Protein AF-0000000086661220 (afdb_homodimer)

Organism: Colletotrichum gloeosporioides (NCBI:txid474922)

Sequence (616 aa):
MVKVAIAGGSSSIGKAIFDAIEKLGADDAIILGRKATGDSKVVVVDYTSIQSLTEVLDTHKVHTVISTVSIADDASGMAQMNLIEAAVACQHTKRFMPSEFGAKYDDEFIRDIPTYEWKFKAVDRLKETDLEYTQFSNGMFMDYWLAPRIESAFRLNLPCWVDLDNHVAAIPGDGNNPIVLTHSRDIGCFVAAVLGLPRWERRYYLAGDKLTVNGFIDVAEETSGVKFEKKYDELDVLREGNCTPLPAWEKKIPSAYRRTVMRQVALSGKRVAQGKMDLPTEGRVNTLFPEMTTLTVREALQIYYAQDMVKVAIAGGSSSIGKAIFDAIEKLGADDAIILGRKATGDSKVVVVDYTSIQSLTEVLDTHKVHTVISTVSIADDASGMAQMNLIEAAVACQHTKRFMPSEFGAKYDDEFIRDIPTYEWKFKAVDRLKETDLEYTQFSNGMFMDYWLAPRIESAFRLNLPCWVDLDNHVAAIPGDGNNPIVLTHSRDIGCFVAAVLGLPRWERRYYLAGDKLTVNGFIDVAEETSGVKFEKKYDELDVLREGNCTPLPAWEKKIPSAYRRTVMRQVALSGKRVAQGKMDLPTEGRVNTLFPEMTTLTVREALQIYYAQD

Nearest PDB structures (foldseek):
  2vut-assembly15_G  TM=6.691E-01  e=2.302E-09  Aspergillus nidulans FGSC A4
  1xgk-assembly1_A  TM=6.279E-01  e=1.273E-09  Aspergillus nidulans
  1k6j-assembly1_A  TM=6.351E-01  e=2.170E-09  Aspergillus nidulans
  1ti7-assembly1_A  TM=6.131E-01  e=2.918E-09  Aspergillus nidulans
  1k6x-assembly1_A  TM=6.191E-01  e=7.533E-09  Aspergillus nidulans

Structure (mmCIF, N/CA/C/O backbone):
data_AF-0000000086661220-model_v1
#
loop_
_entity.id
_entity.type
_entity.pdbx_description
1 polymer 'Oxidoreductase swnN'
#
loop_
_atom_site.group_PDB
_atom_site.id
_atom_site.type_symbol
_atom_site.label_atom_id
_atom_site.label_alt_id
_atom_site.label_comp_id
_atom_site.label_asym_id
_atom_site.label_entity_id
_atom_site.label_seq_id
_atom_site.pdbx_PDB_ins_code
_atom_site.Cartn_x
_atom_site.Cartn_y
_atom_site.Cartn_z
_atom_site.occupancy
_atom_site.B_iso_or_equiv
_atom_site.auth_seq_id
_atom_site.auth_comp_id
_atom_site.auth_asym_id
_atom_site.auth_atom_id
_atom_site.pdbx_PDB_model_num
ATOM 1 N N . MET A 1 1 ? 2.352 41.062 10.586 1 78.38 1 MET A N 1
ATOM 2 C CA . MET A 1 1 ? 2.721 40.125 9.523 1 78.38 1 MET A CA 1
ATOM 3 C C . MET A 1 1 ? 4.016 39.406 9.867 1 78.38 1 MET A C 1
ATOM 5 O O . MET A 1 1 ? 5 40.031 10.266 1 78.38 1 MET A O 1
ATOM 9 N N . VAL A 1 2 ? 3.861 38.062 9.945 1 90.5 2 VAL A N 1
ATOM 10 C CA . VAL A 1 2 ? 5.09 37.344 10.266 1 90.5 2 VAL A CA 1
ATOM 11 C C . VAL A 1 2 ? 5.469 36.406 9.117 1 90.5 2 VAL A C 1
ATOM 13 O O . VAL A 1 2 ? 4.664 36.188 8.219 1 90.5 2 VAL A O 1
ATOM 16 N N . LYS A 1 3 ? 6.766 36.031 9.148 1 96.75 3 LYS A N 1
ATOM 17 C CA . LYS A 1 3 ? 7.25 35.062 8.172 1 96.75 3 LYS A CA 1
ATOM 18 C C . LYS A 1 3 ? 7.07 33.625 8.68 1 96.75 3 LYS A C 1
ATOM 20 O O . LYS A 1 3 ? 7.531 33.312 9.773 1 96.75 3 LYS A O 1
ATOM 25 N N . VAL A 1 4 ? 6.391 32.875 7.84 1 98.19 4 VAL A N 1
ATOM 26 C CA . VAL A 1 4 ? 6.117 31.5 8.203 1 98.19 4 VAL A CA 1
ATOM 27 C C . VAL A 1 4 ? 6.875 30.547 7.27 1 98.19 4 VAL A C 1
ATOM 29 O O . VAL A 1 4 ? 6.871 30.75 6.051 1 98.19 4 VAL A O 1
ATOM 32 N N . ALA A 1 5 ? 7.578 29.594 7.836 1 98.44 5 ALA A N 1
ATOM 33 C CA . ALA A 1 5 ? 8.219 28.547 7.043 1 98.44 5 ALA A CA 1
ATOM 34 C C . ALA A 1 5 ? 7.48 27.219 7.188 1 98.44 5 ALA A C 1
ATOM 36 O O . ALA A 1 5 ? 7.242 26.75 8.305 1 98.44 5 ALA A O 1
ATOM 37 N N . ILE A 1 6 ? 7.113 26.656 6.066 1 98.25 6 ILE A N 1
ATOM 38 C CA . ILE A 1 6 ? 6.41 25.375 6.07 1 98.25 6 ILE A CA 1
ATOM 39 C C . ILE A 1 6 ? 7.336 24.281 5.555 1 98.25 6 ILE A C 1
ATOM 41 O O . ILE A 1 6 ? 7.711 24.281 4.379 1 98.25 6 ILE A O 1
ATOM 45 N N . ALA A 1 7 ? 7.711 23.359 6.473 1 97.56 7 ALA A N 1
ATOM 46 C CA . ALA A 1 7 ? 8.453 22.172 6.055 1 97.56 7 ALA A CA 1
ATOM 47 C C . ALA A 1 7 ? 7.523 21.125 5.445 1 97.56 7 ALA A C 1
ATOM 49 O O . ALA A 1 7 ? 6.555 20.703 6.078 1 97.56 7 ALA A O 1
ATOM 50 N N . GLY A 1 8 ? 7.844 20.672 4.23 1 90.94 8 GLY A N 1
ATOM 51 C CA . GLY A 1 8 ? 6.945 19.781 3.525 1 90.94 8 GLY A CA 1
ATOM 52 C C . GLY A 1 8 ? 5.77 20.484 2.885 1 90.94 8 GLY A C 1
ATOM 53 O O . GLY A 1 8 ? 4.688 19.906 2.754 1 90.94 8 GLY A O 1
ATOM 54 N N . GLY A 1 9 ? 6.016 21.688 2.451 1 87 9 GLY A N 1
ATOM 55 C CA . GLY A 1 9 ? 4.918 22.531 2.02 1 87 9 GLY A CA 1
ATOM 56 C C . GLY A 1 9 ? 4.617 22.422 0.538 1 87 9 GLY A C 1
ATOM 57 O O . GLY A 1 9 ? 3.711 23.078 0.028 1 87 9 GLY A O 1
ATOM 58 N N . SER A 1 10 ? 5.258 21.516 -0.131 1 85.38 10 SER A N 1
ATOM 59 C CA . SER A 1 10 ? 5.094 21.438 -1.579 1 85.38 10 SER A CA 1
ATOM 60 C C . SER A 1 10 ? 3.973 20.469 -1.957 1 85.38 10 SER A C 1
ATOM 62 O O . SER A 1 10 ? 3.508 20.469 -3.098 1 85.38 10 SER A O 1
ATOM 64 N N . SER A 1 11 ? 3.547 19.703 -1.005 1 86.25 11 SER A N 1
ATOM 65 C CA . SER A 1 11 ? 2.516 18.719 -1.322 1 86.25 11 SER A CA 1
ATOM 66 C C . SER A 1 11 ? 1.596 18.484 -0.129 1 86.25 11 SER A C 1
ATOM 68 O O . SER A 1 11 ? 1.884 18.922 0.983 1 86.25 11 SER A O 1
ATOM 70 N N . SER A 1 12 ? 0.48 17.938 -0.416 1 91.19 12 SER A N 1
ATOM 71 C CA . SER A 1 12 ? -0.447 17.422 0.587 1 91.19 12 SER A CA 1
ATOM 72 C C . SER A 1 12 ? -0.885 18.516 1.55 1 91.19 12 SER A C 1
ATOM 74 O O . SER A 1 12 ? -1.242 19.625 1.124 1 91.19 12 SER A O 1
ATOM 76 N N . ILE A 1 13 ? -0.832 18.219 2.834 1 93.94 13 ILE A N 1
ATOM 77 C CA . ILE A 1 13 ? -1.385 19.156 3.811 1 93.94 13 ILE A CA 1
ATOM 78 C C . ILE A 1 13 ? -0.524 20.406 3.867 1 93.94 13 ILE A C 1
ATOM 80 O O . ILE A 1 13 ? -1.035 21.516 4.09 1 93.94 13 ILE A O 1
ATOM 84 N N . GLY A 1 14 ? 0.765 20.234 3.629 1 95.56 14 GLY A N 1
ATOM 85 C CA . GLY A 1 14 ? 1.638 21.406 3.598 1 95.56 14 GLY A CA 1
ATOM 86 C C . GLY A 1 14 ? 1.262 22.406 2.52 1 95.56 14 GLY A C 1
ATOM 87 O O . GLY A 1 14 ? 1.261 23.609 2.762 1 95.56 14 GLY A O 1
ATOM 88 N N . LYS A 1 15 ? 0.967 21.875 1.396 1 93.5 15 LYS A N 1
ATOM 89 C CA . LYS A 1 15 ? 0.563 22.75 0.3 1 93.5 15 LYS A CA 1
ATOM 90 C C . LYS A 1 15 ? -0.77 23.422 0.602 1 93.5 15 LYS A C 1
ATOM 92 O O . LYS A 1 15 ? -0.954 24.609 0.298 1 93.5 15 LYS A O 1
ATOM 97 N N . ALA A 1 16 ? -1.666 22.703 1.184 1 96 16 ALA A N 1
ATOM 98 C CA . ALA A 1 16 ? -2.959 23.281 1.561 1 96 16 ALA A CA 1
ATOM 99 C C . ALA A 1 16 ? -2.785 24.438 2.537 1 96 16 ALA A C 1
ATOM 101 O O . ALA A 1 16 ? -3.441 25.469 2.402 1 96 16 ALA A O 1
ATOM 102 N N . ILE A 1 17 ? -1.905 24.234 3.457 1 97.44 17 ILE A N 1
ATOM 103 C CA . ILE A 1 17 ? -1.636 25.266 4.453 1 97.44 17 ILE A CA 1
ATOM 104 C C . ILE A 1 17 ? -0.965 26.469 3.791 1 97.44 17 ILE A C 1
ATOM 106 O O . ILE A 1 17 ? -1.367 27.609 4.012 1 97.44 17 ILE A O 1
ATOM 110 N N . PHE A 1 18 ? 0.02 26.203 2.912 1 97.06 18 PHE A N 1
ATOM 111 C CA . PHE A 1 18 ? 0.718 27.266 2.201 1 97.06 18 PHE A CA 1
ATOM 112 C C . PHE A 1 18 ? -0.26 28.109 1.385 1 97.06 18 PHE A C 1
ATOM 114 O O . PHE A 1 18 ? -0.259 29.344 1.477 1 97.06 18 PHE A O 1
ATOM 121 N N . ASP A 1 19 ? -1.114 27.422 0.627 1 95.81 19 ASP A N 1
ATOM 122 C CA . ASP A 1 19 ? -2.084 28.094 -0.229 1 95.81 19 ASP A CA 1
ATOM 123 C C . ASP A 1 19 ? -3.051 28.953 0.599 1 95.81 19 ASP A C 1
ATOM 125 O O . ASP A 1 19 ? -3.404 30.062 0.203 1 95.81 19 ASP A O 1
ATOM 129 N N . ALA A 1 20 ? -3.451 28.422 1.724 1 96.5 20 ALA A N 1
ATOM 130 C CA . ALA A 1 20 ? -4.387 29.141 2.586 1 96.5 20 ALA A CA 1
ATOM 131 C C . ALA A 1 20 ? -3.746 30.391 3.168 1 96.5 20 ALA A C 1
ATOM 133 O O . ALA A 1 20 ? -4.387 31.438 3.254 1 96.5 20 ALA A O 1
ATOM 134 N N . ILE A 1 21 ? -2.492 30.328 3.58 1 96.56 21 ILE A N 1
ATOM 135 C CA . ILE A 1 21 ? -1.773 31.469 4.133 1 96.56 21 ILE A CA 1
ATOM 136 C C . ILE A 1 21 ? -1.631 32.562 3.068 1 96.56 21 ILE A C 1
ATOM 138 O O . ILE A 1 21 ? -1.885 33.719 3.332 1 96.56 21 ILE A O 1
ATOM 142 N N . GLU A 1 22 ? -1.271 32.094 1.868 1 95 22 GLU A N 1
ATOM 143 C CA . GLU A 1 22 ? -1.104 33.031 0.767 1 95 22 GLU A CA 1
ATOM 144 C C . GLU A 1 22 ? -2.426 33.719 0.422 1 95 22 GLU A C 1
ATOM 146 O O . GLU A 1 22 ? -2.455 34.906 0.14 1 95 22 GLU A O 1
ATOM 151 N N . LYS A 1 23 ? -3.418 33 0.448 1 94.06 23 LYS A N 1
ATOM 152 C CA . LYS A 1 23 ? -4.738 33.531 0.128 1 94.06 23 LYS A CA 1
ATOM 153 C C . LYS A 1 23 ? -5.195 34.531 1.183 1 94.06 23 LYS A C 1
ATOM 15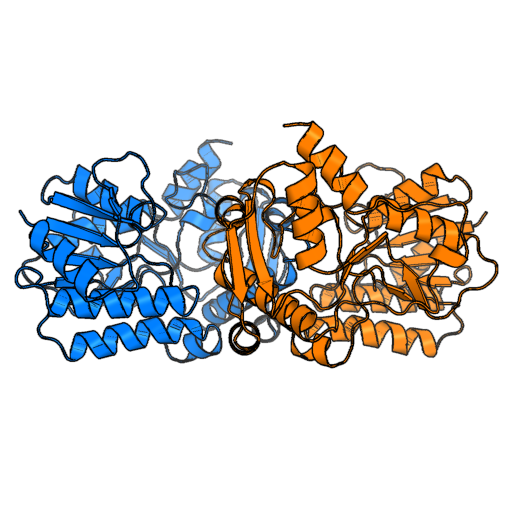5 O O . LYS A 1 23 ? -5.766 35.562 0.85 1 94.06 23 LYS A O 1
ATOM 160 N N . LEU A 1 24 ? -5.016 34.156 2.451 1 91.12 24 LEU A N 1
ATOM 161 C CA . LEU A 1 24 ? -5.391 35.062 3.535 1 91.12 24 LEU A CA 1
ATOM 162 C C . LEU A 1 24 ? -4.594 36.344 3.461 1 91.12 24 LEU A C 1
ATOM 164 O O . LEU A 1 24 ? -5.125 37.438 3.736 1 91.12 24 LEU A O 1
ATOM 168 N N . GLY A 1 25 ? -3.314 36.25 3.135 1 88.19 25 GLY A N 1
ATOM 169 C CA . GLY A 1 25 ? -2.484 37.438 2.869 1 88.19 25 GLY A CA 1
ATOM 170 C C . GLY A 1 25 ? -2.01 38.125 4.133 1 88.19 25 GLY A C 1
ATOM 171 O O . GLY A 1 25 ? -1.394 39.188 4.066 1 88.19 25 GLY A O 1
ATOM 172 N N . ALA A 1 26 ? -2.311 37.5 5.242 1 81.62 26 ALA A N 1
ATOM 173 C CA . ALA A 1 26 ? -1.947 38.125 6.516 1 81.62 26 ALA A CA 1
ATOM 174 C C . ALA A 1 26 ? -0.474 37.875 6.84 1 81.62 26 ALA A C 1
ATOM 176 O O . ALA A 1 26 ? 0.15 38.688 7.539 1 81.62 26 ALA A O 1
ATOM 177 N N . ASP A 1 27 ? 0.101 36.812 6.316 1 86.12 27 ASP A N 1
ATOM 178 C CA . ASP A 1 27 ? 1.481 36.406 6.578 1 86.12 27 ASP A CA 1
ATOM 179 C C . ASP A 1 27 ? 2.215 36.094 5.281 1 86.12 27 ASP A C 1
ATOM 181 O O . ASP A 1 27 ? 1.592 35.938 4.227 1 86.12 27 ASP A O 1
ATOM 185 N N . ASP A 1 28 ? 3.482 36.156 5.43 1 93 28 ASP A N 1
ATOM 186 C CA . ASP A 1 28 ? 4.344 35.688 4.336 1 93 28 ASP A CA 1
ATOM 187 C C . ASP A 1 28 ? 4.883 34.312 4.598 1 93 28 ASP A C 1
ATOM 189 O O . ASP A 1 28 ? 5.312 34 5.711 1 93 28 ASP A O 1
ATOM 193 N N . ALA A 1 29 ? 4.809 33.5 3.543 1 96.56 29 ALA A N 1
ATOM 194 C CA . ALA A 1 29 ? 5.203 32.094 3.787 1 96.56 29 ALA A CA 1
ATOM 195 C C . ALA A 1 29 ? 6.246 31.641 2.777 1 96.56 29 ALA A C 1
ATOM 197 O O . ALA A 1 29 ? 6.258 32.094 1.633 1 96.56 29 ALA A O 1
ATOM 198 N N . ILE A 1 30 ? 7.121 30.828 3.229 1 97.06 30 ILE A N 1
ATOM 199 C CA . ILE A 1 30 ? 8.055 30.109 2.365 1 97.06 30 ILE A CA 1
ATOM 200 C C . ILE A 1 30 ? 7.941 28.609 2.621 1 97.06 30 ILE A C 1
ATOM 202 O O . ILE A 1 30 ? 7.438 28.172 3.664 1 97.06 30 ILE A O 1
ATOM 206 N N . ILE A 1 31 ? 8.359 27.828 1.612 1 97.25 31 ILE A N 1
ATOM 207 C CA . ILE A 1 31 ? 8.344 26.375 1.715 1 97.25 31 ILE A CA 1
ATOM 208 C C . ILE A 1 31 ? 9.773 25.844 1.84 1 97.25 31 ILE A C 1
ATOM 210 O O . ILE A 1 31 ? 10.648 26.234 1.063 1 97.25 31 ILE A O 1
ATOM 214 N N . LEU A 1 32 ? 10.008 25.094 2.922 1 97.12 32 LEU A N 1
ATOM 215 C CA . LEU A 1 32 ? 11.281 24.391 3.043 1 97.12 32 LEU A CA 1
ATOM 216 C C . LEU A 1 32 ? 11.219 23.031 2.352 1 97.12 32 LEU A C 1
ATOM 218 O O . LEU A 1 32 ? 10.516 22.125 2.811 1 97.12 32 LEU A O 1
ATOM 222 N N . GLY A 1 33 ? 11.906 22.891 1.256 1 92.88 33 GLY A N 1
ATOM 223 C CA . GLY A 1 33 ? 11.883 21.672 0.481 1 92.88 33 GLY A CA 1
ATOM 224 C C . GLY A 1 33 ? 13.258 21.078 0.261 1 92.88 33 GLY A C 1
ATOM 225 O O . GLY A 1 33 ? 14.273 21.719 0.536 1 92.88 33 GLY A O 1
ATOM 226 N N . ARG A 1 34 ? 13.383 19.797 -0.252 1 81.19 34 ARG A N 1
ATOM 227 C CA . ARG A 1 34 ? 14.633 19.078 -0.499 1 81.19 34 ARG A CA 1
ATOM 228 C C . ARG A 1 34 ? 15.141 19.344 -1.913 1 81.19 34 ARG A C 1
ATOM 230 O O . ARG A 1 34 ? 16.328 19.141 -2.201 1 81.19 34 ARG A O 1
ATOM 237 N N . LYS A 1 35 ? 14.109 19.672 -2.793 1 79.25 35 LYS A N 1
ATOM 238 C CA . LYS A 1 35 ? 14.453 19.875 -4.199 1 79.25 35 LYS A CA 1
ATOM 239 C C . LYS A 1 35 ? 13.906 21.203 -4.715 1 79.25 35 LYS A C 1
ATOM 241 O O . LYS A 1 35 ? 12.828 21.641 -4.305 1 79.25 35 LYS A O 1
ATOM 246 N N . ALA A 1 36 ? 14.672 21.641 -5.656 1 79.62 36 ALA A N 1
ATOM 247 C CA . ALA A 1 36 ? 14.195 22.859 -6.297 1 79.62 36 ALA A CA 1
ATOM 248 C C . ALA A 1 36 ? 13.023 22.578 -7.227 1 79.62 36 ALA A C 1
ATOM 250 O O . ALA A 1 36 ? 13 21.547 -7.906 1 79.62 36 ALA A O 1
ATOM 251 N N . THR A 1 37 ? 11.914 23.266 -7.27 1 79.06 37 THR A N 1
ATOM 252 C CA . THR A 1 37 ? 10.734 23.047 -8.102 1 79.06 37 THR A CA 1
ATOM 253 C C . THR A 1 37 ? 10.547 24.203 -9.078 1 79.06 37 THR A C 1
ATOM 255 O O . THR A 1 37 ? 9.648 24.188 -9.922 1 79.06 37 THR A O 1
ATOM 258 N N . GLY A 1 38 ? 11.383 25.172 -9.039 1 79.56 38 GLY A N 1
ATOM 259 C CA . GLY A 1 38 ? 11.203 26.375 -9.836 1 79.56 38 GLY A CA 1
ATOM 260 C C . GLY A 1 38 ? 10.375 27.438 -9.141 1 79.56 38 GLY A C 1
ATOM 261 O O . GLY A 1 38 ? 10.406 28.609 -9.523 1 79.56 38 GLY A O 1
ATOM 262 N N . ASP A 1 39 ? 9.523 27.094 -8.188 1 84.62 39 ASP A N 1
ATOM 263 C CA . ASP A 1 39 ? 8.758 28.047 -7.395 1 84.62 39 ASP A CA 1
ATOM 264 C C . ASP A 1 39 ? 9.672 28.844 -6.461 1 84.62 39 ASP A C 1
ATOM 266 O O . ASP A 1 39 ? 10.391 28.266 -5.645 1 84.62 39 ASP A O 1
ATOM 270 N N . SER A 1 40 ? 9.602 30.156 -6.629 1 85.12 40 SER A N 1
ATOM 271 C CA . SER A 1 40 ? 10.477 31.047 -5.867 1 85.12 40 SER A CA 1
ATOM 272 C C . SER A 1 40 ? 10.188 30.953 -4.371 1 85.12 40 SER A C 1
ATOM 274 O O . SER A 1 40 ? 11.008 31.359 -3.549 1 85.12 40 SER A O 1
ATOM 276 N N . LYS A 1 41 ? 9.062 30.453 -4.02 1 93.19 41 LYS A N 1
ATOM 277 C CA . LYS A 1 41 ? 8.695 30.328 -2.613 1 93.19 41 LYS A CA 1
ATOM 278 C C . LYS A 1 41 ? 9.344 29.109 -1.976 1 93.19 41 LYS A C 1
ATOM 280 O O . LYS A 1 41 ? 9.383 28.984 -0.749 1 93.19 41 LYS A O 1
ATOM 285 N N . VAL A 1 42 ? 9.945 28.219 -2.781 1 95 42 VAL A N 1
ATOM 286 C CA . VAL A 1 42 ? 10.578 27.016 -2.254 1 95 42 VAL A CA 1
ATOM 287 C C . VAL A 1 42 ? 12.055 27.281 -1.979 1 95 42 VAL A C 1
ATOM 289 O O . VAL A 1 42 ? 12.797 27.672 -2.879 1 95 42 VAL A O 1
ATOM 292 N N . VAL A 1 43 ? 12.469 27.141 -0.781 1 95.81 43 VAL A N 1
ATOM 293 C CA . VAL A 1 43 ? 13.859 27.234 -0.347 1 95.81 43 VAL A CA 1
ATOM 294 C C . VAL A 1 43 ? 14.422 25.828 -0.106 1 95.81 43 VAL A C 1
ATOM 296 O O . VAL A 1 43 ? 13.875 25.078 0.696 1 95.81 43 VAL A O 1
ATOM 299 N N . VAL A 1 44 ? 15.484 25.516 -0.79 1 94.56 44 VAL A N 1
ATOM 300 C CA . VAL A 1 44 ? 16.094 24.188 -0.649 1 94.56 44 VAL A CA 1
ATOM 301 C C . VAL A 1 44 ? 16.875 24.125 0.654 1 94.56 44 VAL A C 1
ATOM 303 O O . VAL A 1 44 ? 17.703 25 0.942 1 94.56 44 VAL A O 1
ATOM 306 N N . VAL A 1 45 ? 16.641 23.094 1.426 1 96.19 45 VAL A N 1
ATOM 307 C CA . VAL A 1 45 ? 17.312 22.953 2.707 1 96.19 45 VAL A CA 1
ATOM 308 C C . VAL A 1 45 ? 17.875 21.547 2.848 1 96.19 45 VAL A C 1
ATOM 310 O O . VAL A 1 45 ? 17.422 20.625 2.166 1 96.19 45 VAL A O 1
ATOM 313 N N . ASP A 1 46 ? 18.875 21.406 3.68 1 95.06 46 ASP A N 1
ATOM 314 C CA . ASP A 1 46 ? 19.406 20.125 4.137 1 95.06 46 ASP A CA 1
ATOM 315 C C . ASP A 1 46 ? 18.906 19.797 5.543 1 95.06 46 ASP A C 1
ATOM 317 O O . ASP A 1 46 ? 19.469 20.281 6.531 1 95.06 46 ASP A O 1
ATOM 321 N N . TYR A 1 47 ? 18.031 18.844 5.641 1 95.56 47 TYR A N 1
ATOM 322 C CA . TYR A 1 47 ? 17.391 18.531 6.906 1 95.56 47 TYR A CA 1
ATOM 323 C C . TYR A 1 47 ? 18.328 17.781 7.84 1 95.56 47 TYR A C 1
ATOM 325 O O . TYR A 1 47 ? 18 17.562 9.008 1 95.56 47 TYR A O 1
ATOM 333 N N . THR A 1 48 ? 19.453 17.453 7.309 1 94.56 48 THR A N 1
ATOM 334 C CA . THR A 1 48 ? 20.391 16.719 8.141 1 94.56 48 THR A CA 1
ATOM 335 C C . THR A 1 48 ? 21.359 17.672 8.844 1 94.56 48 THR A C 1
ATOM 337 O O . THR A 1 48 ? 22.125 17.25 9.711 1 94.56 48 THR A O 1
ATOM 340 N N . SER A 1 49 ? 21.312 18.922 8.523 1 97.62 49 SER A N 1
ATOM 341 C CA . SER A 1 49 ? 22.25 19.906 9.086 1 97.62 49 SER A CA 1
ATOM 342 C C . SER A 1 49 ? 21.5 20.969 9.883 1 97.62 49 SER A C 1
ATOM 344 O O . SER A 1 49 ? 20.938 21.906 9.305 1 97.62 49 SER A O 1
ATOM 346 N N . ILE A 1 50 ? 21.672 20.891 11.18 1 98.31 50 ILE A N 1
ATOM 347 C CA . ILE A 1 50 ? 21.047 21.875 12.062 1 98.31 50 ILE A CA 1
ATOM 348 C C . ILE A 1 50 ? 21.578 23.266 11.758 1 98.31 50 ILE A C 1
ATOM 350 O O . ILE A 1 50 ? 20.812 24.234 11.695 1 98.31 50 ILE A O 1
ATOM 354 N N . GLN A 1 51 ? 22.828 23.344 11.5 1 98.25 51 GLN A N 1
ATOM 355 C CA . GLN A 1 51 ? 23.469 24.625 11.211 1 98.25 51 GLN A CA 1
ATOM 356 C C . GLN A 1 51 ? 22.906 25.234 9.938 1 98.25 51 GLN A C 1
ATOM 358 O O . GLN A 1 51 ? 22.531 26.422 9.93 1 98.25 51 GLN A O 1
ATOM 363 N N . SER A 1 52 ? 22.797 24.422 8.93 1 97.94 52 SER A N 1
ATOM 364 C CA . SER A 1 52 ? 22.266 24.906 7.66 1 97.94 52 SER A CA 1
ATOM 365 C C . SER A 1 52 ? 20.797 25.328 7.797 1 97.94 52 SER A C 1
ATOM 367 O O . SER A 1 52 ? 20.391 26.344 7.234 1 97.94 52 SER A O 1
ATOM 369 N N . LEU A 1 53 ? 20.078 24.594 8.516 1 98.56 53 LEU A N 1
ATOM 370 C CA . LEU A 1 53 ? 18.672 24.922 8.758 1 98.56 53 LEU A CA 1
ATOM 371 C C . LEU A 1 53 ? 18.547 26.234 9.516 1 98.56 53 LEU A C 1
ATOM 373 O O . LEU A 1 53 ? 17.719 27.078 9.164 1 98.56 53 LEU A O 1
ATOM 377 N N . THR A 1 54 ? 19.391 26.406 10.508 1 98.56 54 THR A N 1
ATOM 378 C CA . THR A 1 54 ? 19.391 27.625 11.305 1 98.56 54 THR A CA 1
ATOM 379 C C . THR A 1 54 ? 19.688 28.844 10.438 1 98.56 54 THR A C 1
ATOM 381 O O . THR A 1 54 ? 19.016 29.875 10.547 1 98.56 54 THR A O 1
ATOM 384 N N . GLU A 1 55 ? 20.641 28.672 9.586 1 98.19 55 GLU A N 1
ATOM 385 C CA . GLU A 1 55 ? 21.016 29.766 8.703 1 98.19 55 GLU A CA 1
ATOM 386 C C . GLU A 1 55 ? 19.859 30.172 7.797 1 98.19 55 GLU A C 1
ATOM 388 O O . GLU A 1 55 ? 19.641 31.375 7.574 1 98.19 55 GLU A O 1
ATOM 393 N N . VAL A 1 56 ? 19.141 29.219 7.293 1 97.88 56 VAL A N 1
ATOM 394 C CA . VAL A 1 56 ? 18 29.5 6.418 1 97.88 56 VAL A CA 1
ATOM 395 C C . VAL A 1 56 ? 16.922 30.234 7.203 1 97.88 56 VAL A C 1
ATOM 397 O O . VAL A 1 56 ? 16.375 31.234 6.723 1 97.88 56 VAL A O 1
ATOM 400 N N . LEU A 1 57 ? 16.625 29.812 8.398 1 98.44 57 LEU A N 1
ATOM 401 C CA . LEU A 1 57 ? 15.609 30.438 9.227 1 98.44 57 LEU A CA 1
ATOM 402 C C . LEU A 1 57 ? 16 31.875 9.57 1 98.44 57 LEU A C 1
ATOM 404 O O . LEU A 1 57 ? 15.164 32.781 9.539 1 98.44 57 LEU A O 1
ATOM 408 N N . ASP A 1 58 ? 17.297 32.062 9.82 1 98.12 58 ASP A N 1
ATOM 409 C CA . ASP A 1 58 ? 17.797 33.406 10.156 1 98.12 58 ASP A CA 1
ATOM 410 C C . ASP A 1 58 ? 17.734 34.344 8.945 1 98.12 58 ASP A C 1
ATOM 412 O O . ASP A 1 58 ? 17.281 35.469 9.055 1 98.12 58 ASP A O 1
ATOM 416 N N . THR A 1 59 ? 18.234 33.812 7.855 1 97.75 59 THR A N 1
ATOM 417 C CA . THR A 1 59 ? 18.297 34.594 6.633 1 97.75 59 THR A CA 1
ATOM 418 C C . THR A 1 59 ? 16.906 35.094 6.238 1 97.75 59 THR A C 1
ATOM 420 O O . THR A 1 59 ? 16.766 36.25 5.789 1 97.75 59 THR A O 1
ATOM 423 N N . HIS A 1 60 ? 15.906 34.344 6.473 1 97.25 60 HIS A N 1
ATOM 424 C CA . HIS A 1 60 ? 14.555 34.688 6.051 1 97.25 60 HIS A CA 1
ATOM 425 C C . HIS A 1 60 ? 13.758 35.281 7.211 1 97.25 60 HIS A C 1
ATOM 427 O O . HIS A 1 60 ? 12.57 35.562 7.07 1 97.25 60 HIS A O 1
ATOM 433 N N . LYS A 1 61 ? 14.383 35.406 8.367 1 97.94 61 LYS A N 1
ATOM 434 C CA . LYS A 1 61 ? 13.766 35.969 9.562 1 97.94 61 LYS A CA 1
ATOM 435 C C . LYS A 1 61 ? 12.453 35.25 9.883 1 97.94 61 LYS A C 1
ATOM 437 O O . LYS A 1 61 ? 11.422 35.906 10.086 1 97.94 61 LYS A O 1
ATOM 442 N N . VAL A 1 62 ? 12.492 33.938 9.906 1 98.38 62 VAL A N 1
ATOM 443 C CA . VAL A 1 62 ? 11.305 33.094 10.109 1 98.38 62 VAL A CA 1
ATOM 444 C C . VAL A 1 62 ? 10.828 33.219 11.555 1 98.38 62 VAL A C 1
ATOM 446 O O . VAL A 1 62 ? 11.586 32.969 12.492 1 98.38 62 VAL A O 1
ATOM 449 N N . HIS A 1 63 ? 9.586 33.656 11.664 1 98.38 63 HIS A N 1
ATOM 450 C CA . HIS A 1 63 ? 8.984 33.781 12.984 1 98.38 63 HIS A CA 1
ATOM 451 C C . HIS A 1 63 ? 8.344 32.469 13.438 1 98.38 63 HIS A C 1
ATOM 453 O O . HIS A 1 63 ? 8.438 32.125 14.609 1 98.38 63 HIS A O 1
ATOM 459 N N . THR A 1 64 ? 7.656 31.812 12.555 1 98.56 64 THR A N 1
ATOM 460 C CA . THR A 1 64 ? 6.91 30.594 12.867 1 98.56 64 THR A CA 1
ATOM 461 C C . THR A 1 64 ? 7.277 29.484 11.891 1 98.56 64 THR A C 1
ATOM 463 O O . THR A 1 64 ? 7.363 29.703 10.68 1 98.56 64 THR A O 1
ATOM 466 N N . VAL A 1 65 ? 7.527 28.266 12.453 1 98.75 65 VAL A N 1
ATOM 467 C CA . VAL A 1 65 ? 7.777 27.078 11.633 1 98.75 65 VAL A CA 1
ATOM 468 C C . VAL A 1 65 ? 6.613 26.109 11.766 1 98.75 65 VAL A C 1
ATOM 470 O O . VAL A 1 65 ? 6.191 25.781 12.883 1 98.75 65 VAL A O 1
ATOM 473 N N . ILE A 1 66 ? 6.066 25.719 10.633 1 98.56 66 ILE A N 1
ATOM 474 C CA . ILE A 1 66 ? 5.066 24.656 10.578 1 98.56 66 ILE A CA 1
ATOM 475 C C . ILE A 1 66 ? 5.652 23.422 9.883 1 98.56 66 ILE A C 1
ATOM 477 O O . ILE A 1 66 ? 6.055 23.5 8.719 1 98.56 66 ILE A O 1
ATOM 481 N N . SER A 1 67 ? 5.727 22.359 10.648 1 98.25 67 SER A N 1
ATOM 482 C CA . SER A 1 67 ? 6.195 21.109 10.055 1 98.25 67 SER A CA 1
ATOM 483 C C . SER A 1 67 ? 5.031 20.25 9.562 1 98.25 67 SER A C 1
ATOM 485 O O . SER A 1 67 ? 4.109 19.953 10.32 1 98.25 67 SER A O 1
ATOM 487 N N . THR A 1 68 ? 5.055 19.922 8.305 1 96.31 68 THR A N 1
ATOM 488 C CA . THR A 1 68 ? 4.098 18.984 7.73 1 96.31 68 THR A CA 1
ATOM 489 C C . THR A 1 68 ? 4.82 17.781 7.113 1 96.31 68 THR A C 1
ATOM 491 O O . THR A 1 68 ? 4.309 17.156 6.18 1 96.31 68 THR A O 1
ATOM 494 N N . VAL A 1 69 ? 6 17.562 7.629 1 90.94 69 VAL A N 1
ATOM 495 C CA . VAL A 1 69 ? 6.781 16.422 7.16 1 90.94 69 VAL A CA 1
ATOM 496 C C . VAL A 1 69 ? 6.055 15.125 7.508 1 90.94 69 VAL A C 1
ATOM 498 O O . VAL A 1 69 ? 5.539 14.969 8.617 1 90.94 69 VAL A O 1
ATOM 501 N N . SER A 1 70 ? 5.934 14.266 6.488 1 83.81 70 SER A N 1
ATOM 502 C CA . SER A 1 70 ? 5.336 12.961 6.738 1 83.81 70 SER A CA 1
ATOM 503 C C . SER A 1 70 ? 6.281 12.062 7.535 1 83.81 70 SER A C 1
ATOM 505 O O . SER A 1 70 ? 7.352 11.695 7.047 1 83.81 70 SER A O 1
ATOM 507 N N . ILE A 1 71 ? 5.895 11.766 8.734 1 85.31 71 ILE A N 1
ATOM 508 C CA . ILE A 1 71 ? 6.73 10.93 9.594 1 85.31 71 ILE A CA 1
ATOM 509 C C . ILE A 1 71 ? 6.535 9.461 9.227 1 85.31 71 ILE A C 1
ATOM 511 O O . ILE A 1 71 ? 5.824 8.727 9.922 1 85.31 71 ILE A O 1
ATOM 515 N N . ALA A 1 72 ? 7.176 9.094 8.156 1 77.44 72 ALA A N 1
ATOM 516 C CA . ALA A 1 72 ? 7.008 7.746 7.613 1 77.44 72 ALA A CA 1
ATOM 517 C C . ALA A 1 72 ? 8.203 6.863 7.953 1 77.44 72 ALA A C 1
ATOM 519 O O . ALA A 1 72 ? 8.125 5.637 7.863 1 77.44 72 ALA A O 1
ATOM 520 N N . ASP A 1 73 ? 9.273 7.492 8.352 1 79.88 73 ASP A N 1
ATOM 521 C CA . ASP A 1 73 ? 10.5 6.762 8.664 1 79.88 73 ASP A CA 1
ATOM 522 C C . ASP A 1 73 ? 11.383 7.555 9.625 1 79.88 73 ASP A C 1
ATOM 524 O O . ASP A 1 73 ? 11.008 8.641 10.07 1 79.88 73 ASP A O 1
ATOM 528 N N . ASP A 1 74 ? 12.516 7.012 9.992 1 83.38 74 ASP A N 1
ATOM 529 C CA . ASP A 1 74 ? 13.414 7.641 10.961 1 83.38 74 ASP A CA 1
ATOM 530 C C . ASP A 1 74 ? 14.016 8.922 10.398 1 83.38 74 ASP A C 1
ATOM 532 O O . ASP A 1 74 ? 14.234 9.891 11.125 1 83.38 74 ASP A O 1
ATOM 536 N N . ALA A 1 75 ? 14.32 8.883 9.117 1 83.75 75 ALA A N 1
ATOM 537 C CA . ALA A 1 75 ? 14.914 10.062 8.492 1 83.75 75 ALA A CA 1
ATOM 538 C C . ALA A 1 75 ? 13.984 11.266 8.586 1 83.75 75 ALA A C 1
ATOM 540 O O . ALA A 1 75 ? 14.422 12.383 8.875 1 83.75 75 ALA A O 1
ATOM 541 N N . SER A 1 76 ? 12.727 11.039 8.352 1 88.44 76 SER A N 1
ATOM 542 C CA . SER A 1 76 ? 11.766 12.133 8.438 1 88.44 76 SER A CA 1
ATOM 543 C C . SER A 1 76 ? 11.547 12.562 9.891 1 88.44 76 SER A C 1
ATOM 545 O O . SER A 1 76 ? 11.352 13.742 10.172 1 88.44 76 SER A O 1
ATOM 547 N N . GLY A 1 77 ? 11.555 11.602 10.781 1 92.25 77 GLY A N 1
ATOM 548 C CA . GLY A 1 77 ? 11.5 11.938 12.195 1 92.25 77 GLY A CA 1
ATOM 549 C C . GLY A 1 77 ? 12.664 12.805 12.648 1 92.25 77 GLY A C 1
ATOM 550 O O . GLY A 1 77 ? 12.461 13.82 13.312 1 92.25 77 GLY A O 1
ATOM 551 N N . MET A 1 78 ? 13.812 12.398 12.227 1 94 78 MET A N 1
ATOM 552 C CA . MET A 1 78 ? 15.023 13.141 12.57 1 94 78 MET A CA 1
ATOM 553 C C . MET A 1 78 ? 15.008 14.523 11.914 1 94 78 MET A C 1
ATOM 555 O O . MET A 1 78 ? 15.5 15.492 12.5 1 94 78 MET A O 1
ATOM 559 N N . ALA A 1 79 ? 14.508 14.547 10.766 1 95.19 79 ALA A N 1
ATOM 560 C CA . ALA A 1 79 ? 14.398 15.828 10.07 1 95.19 79 ALA A CA 1
ATOM 561 C C . ALA A 1 79 ? 13.602 16.844 10.891 1 95.19 79 ALA A C 1
ATOM 563 O O . ALA A 1 79 ? 14 18 11.016 1 95.19 79 ALA A O 1
ATOM 564 N N . GLN A 1 80 ? 12.516 16.422 11.438 1 97.44 80 GLN A N 1
ATOM 565 C CA . GLN A 1 80 ? 11.711 17.312 12.266 1 97.44 80 GLN A CA 1
ATOM 566 C C . GLN A 1 80 ? 12.453 17.688 13.539 1 97.44 80 GLN A C 1
ATOM 568 O O . GLN A 1 80 ? 12.383 18.828 13.992 1 97.44 80 GLN A O 1
ATOM 573 N N . MET A 1 81 ? 13.164 16.75 14.094 1 98.25 81 MET A N 1
ATOM 574 C CA . MET A 1 81 ? 13.953 17.047 15.289 1 98.25 81 MET A CA 1
ATOM 575 C C . MET A 1 81 ? 15.008 18.109 15 1 98.25 81 MET A C 1
ATOM 577 O O . MET A 1 81 ? 15.18 19.047 15.781 1 98.25 81 MET A O 1
ATOM 581 N N . ASN A 1 82 ? 15.664 17.922 13.891 1 98.5 82 ASN A N 1
ATOM 582 C CA . ASN A 1 82 ? 16.672 18.891 13.484 1 98.5 82 ASN A CA 1
ATOM 583 C C . ASN A 1 82 ? 16.047 20.266 13.242 1 98.5 82 ASN A C 1
ATOM 585 O O . ASN A 1 82 ? 16.656 21.297 13.555 1 98.5 82 ASN A O 1
ATOM 589 N N . LEU A 1 83 ? 14.922 20.234 12.703 1 98.62 83 LEU A N 1
ATOM 590 C CA . LEU A 1 83 ? 14.219 21.484 12.445 1 98.62 83 LEU A CA 1
ATOM 591 C C . LEU A 1 83 ? 13.859 22.188 13.75 1 98.62 83 LEU A C 1
ATOM 593 O O . LEU A 1 83 ? 13.922 23.422 13.836 1 98.62 83 LEU A O 1
ATOM 597 N N . ILE A 1 84 ? 13.477 21.438 14.773 1 98.75 84 ILE A N 1
ATOM 598 C CA . ILE A 1 84 ? 13.188 22 16.094 1 98.75 84 ILE A CA 1
ATOM 599 C C . ILE A 1 84 ? 14.453 22.625 16.672 1 98.75 84 ILE A C 1
ATOM 601 O O . ILE A 1 84 ? 14.43 23.766 17.141 1 98.75 84 ILE A O 1
ATOM 605 N N . GLU A 1 85 ? 15.547 21.906 16.531 1 98.81 85 GLU A N 1
ATOM 606 C CA . GLU A 1 85 ? 16.812 22.438 17.047 1 98.81 85 GLU A CA 1
ATOM 607 C C . GLU A 1 85 ? 17.203 23.719 16.312 1 98.81 85 GLU A C 1
ATOM 609 O O . GLU A 1 85 ? 17.703 24.656 16.922 1 98.81 85 GLU A O 1
ATOM 614 N N . ALA A 1 86 ? 17 23.703 15.047 1 98.81 86 ALA A N 1
ATOM 615 C CA . ALA A 1 86 ? 17.312 24.891 14.258 1 98.81 86 ALA A CA 1
ATOM 616 C C . ALA A 1 86 ? 16.438 26.078 14.68 1 98.81 86 ALA A C 1
ATOM 618 O O . ALA A 1 86 ? 16.922 27.203 14.758 1 98.81 86 ALA A O 1
ATOM 619 N N . ALA A 1 87 ? 15.156 25.812 14.93 1 98.75 87 ALA A N 1
ATOM 620 C CA . ALA A 1 87 ? 14.242 26.859 15.375 1 98.75 87 ALA A CA 1
ATOM 621 C C . ALA A 1 87 ? 14.664 27.422 16.719 1 98.75 87 ALA A C 1
ATOM 623 O O . ALA A 1 87 ? 14.562 28.641 16.953 1 98.75 87 ALA A O 1
ATOM 624 N N . VAL A 1 88 ? 15.148 26.594 17.594 1 98.56 88 VAL A N 1
ATOM 625 C CA . VAL A 1 88 ? 15.617 27 18.906 1 98.56 88 VAL A CA 1
ATOM 626 C C . VAL A 1 88 ? 16.844 27.891 18.781 1 98.56 88 VAL A C 1
ATOM 628 O O . VAL A 1 88 ? 17 28.875 19.5 1 98.56 88 VAL A O 1
ATOM 631 N N . ALA A 1 89 ? 17.672 27.516 17.875 1 98.44 89 ALA A N 1
ATOM 632 C CA . ALA A 1 89 ? 18.938 28.219 17.688 1 98.44 89 ALA A CA 1
ATOM 633 C C . ALA A 1 89 ? 18.734 29.547 16.953 1 98.44 89 ALA A C 1
ATOM 635 O O . ALA A 1 89 ? 19.547 30.469 17.078 1 98.44 89 ALA A O 1
ATOM 636 N N . CYS A 1 90 ? 17.719 29.609 16.188 1 97.75 90 CYS A N 1
ATOM 637 C CA . CYS A 1 90 ? 17.438 30.797 15.391 1 97.75 90 CYS A CA 1
ATOM 638 C C . CYS A 1 90 ? 16.984 31.953 16.281 1 97.75 90 CYS A C 1
ATOM 640 O O . CYS A 1 90 ? 16.172 31.766 17.188 1 97.75 90 CYS A O 1
ATOM 642 N N . GLN A 1 91 ? 17.453 33.188 15.992 1 95.75 91 GLN A N 1
ATOM 643 C CA . GLN A 1 91 ? 17.156 34.344 16.828 1 95.75 91 GLN A CA 1
ATOM 644 C C . GLN A 1 91 ? 15.742 34.875 16.531 1 95.75 91 GLN A C 1
ATOM 646 O O . GLN A 1 91 ? 15.141 35.531 17.391 1 95.75 91 GLN A O 1
ATOM 651 N N . HIS A 1 92 ? 15.188 34.531 15.438 1 97.62 92 HIS A N 1
ATOM 652 C CA . HIS A 1 92 ? 13.93 35.156 14.992 1 97.62 92 HIS A CA 1
ATOM 653 C C . HIS A 1 92 ? 12.75 34.219 15.273 1 97.62 92 HIS A C 1
ATOM 655 O O . HIS A 1 92 ? 11.617 34.688 15.43 1 97.62 92 HIS A O 1
ATOM 661 N N . THR A 1 93 ? 12.961 32.906 15.336 1 98.56 93 THR A N 1
ATOM 662 C CA . THR A 1 93 ? 11.859 31.953 15.445 1 98.56 93 THR A CA 1
ATOM 663 C C . THR A 1 93 ? 11.297 31.938 16.859 1 98.56 93 THR A C 1
ATOM 665 O O . THR A 1 93 ? 12.055 31.812 17.828 1 98.56 93 THR A O 1
ATOM 668 N N . LYS A 1 94 ? 9.992 32.031 16.906 1 98.44 94 LYS A N 1
ATOM 669 C CA . LYS A 1 94 ? 9.344 32.062 18.219 1 98.44 94 LYS A CA 1
ATOM 670 C C . LYS A 1 94 ? 8.297 30.969 18.359 1 98.44 94 LYS A C 1
ATOM 672 O O . LYS A 1 94 ? 7.918 30.625 19.484 1 98.44 94 LYS A O 1
ATOM 677 N N . ARG A 1 95 ? 7.844 30.438 17.219 1 98.62 95 ARG A N 1
ATOM 678 C CA . ARG A 1 95 ? 6.742 29.469 17.25 1 98.62 95 ARG A CA 1
ATOM 679 C C . ARG A 1 95 ? 7.051 28.266 16.375 1 98.62 95 ARG A C 1
ATOM 681 O O . ARG A 1 95 ? 7.715 28.391 15.344 1 98.62 95 ARG A O 1
ATOM 688 N N . PHE A 1 96 ? 6.559 27.109 16.859 1 98.75 96 PHE A N 1
ATOM 689 C CA . PHE A 1 96 ? 6.746 25.859 16.125 1 98.75 96 PHE A CA 1
ATOM 690 C C . PHE A 1 96 ? 5.496 25 16.188 1 98.75 96 PHE A C 1
ATOM 692 O O . PHE A 1 96 ? 4.953 24.766 17.266 1 98.75 96 PHE A O 1
ATOM 699 N N . MET A 1 97 ? 4.969 24.625 15.055 1 98.5 97 MET A N 1
ATOM 700 C CA . MET A 1 97 ? 3.887 23.656 14.961 1 98.5 97 MET A CA 1
ATOM 701 C C . MET A 1 97 ? 4.391 22.328 14.383 1 98.5 97 MET A C 1
ATOM 703 O O . MET A 1 97 ? 4.691 22.234 13.188 1 98.5 97 MET A O 1
ATOM 707 N N . PRO A 1 98 ? 4.477 21.266 15.234 1 98 98 PRO A N 1
ATOM 708 C CA . PRO A 1 98 ? 4.98 19.984 14.734 1 98 98 PRO A CA 1
ATOM 709 C C . PRO A 1 98 ? 3.963 19.25 13.867 1 98 98 PRO A C 1
ATOM 711 O O . PRO A 1 98 ? 2.773 19.578 13.891 1 98 98 PRO A O 1
ATOM 714 N N . SER A 1 99 ? 4.453 18.297 13.094 1 95.88 99 SER A N 1
ATOM 715 C CA . SER A 1 99 ? 3.611 17.516 12.203 1 95.88 99 SER A CA 1
ATOM 716 C C . SER A 1 99 ? 2.75 16.531 12.977 1 95.88 99 SER A C 1
ATOM 718 O O . SER A 1 99 ? 3.139 15.367 13.164 1 95.88 99 SER A O 1
ATOM 720 N N . GLU A 1 100 ? 1.546 16.969 13.352 1 93.12 100 GLU A N 1
ATOM 721 C CA . GLU A 1 100 ? 0.632 16.141 14.141 1 93.12 100 GLU A CA 1
ATOM 722 C C . GLU A 1 100 ? -0.71 15.977 13.43 1 93.12 100 GLU A C 1
ATOM 724 O O . GLU A 1 100 ? -1.646 15.406 13.992 1 93.12 100 GLU A O 1
ATOM 729 N N . PHE A 1 101 ? -0.833 16.375 12.305 1 93.12 101 PHE A N 1
ATOM 730 C CA . PHE A 1 101 ? -2.082 16.422 11.555 1 93.12 101 PHE A CA 1
ATOM 731 C C . PHE A 1 101 ? -2.682 15.023 11.414 1 93.12 101 PHE A C 1
ATOM 733 O O . PHE A 1 101 ? -2.068 14.133 10.82 1 93.12 101 PHE A O 1
ATOM 740 N N . GLY A 1 102 ? -3.711 14.719 12.039 1 91.25 102 GLY A N 1
ATOM 741 C CA . GLY A 1 102 ? -4.375 13.422 12.078 1 91.25 102 GLY A CA 1
ATOM 742 C C . GLY A 1 102 ? -5.129 13.18 13.375 1 91.25 102 GLY A C 1
ATOM 743 O O . GLY A 1 102 ? -5.809 14.07 13.883 1 91.25 102 GLY A O 1
ATOM 744 N N . ALA A 1 103 ? -5.039 12 13.836 1 87.06 103 ALA A N 1
ATOM 745 C CA . ALA A 1 103 ? -5.719 11.609 15.07 1 87.06 103 ALA A CA 1
ATOM 746 C C . ALA A 1 103 ? -4.969 12.125 16.297 1 87.06 103 ALA A C 1
ATOM 748 O O . ALA A 1 103 ? -3.906 12.742 16.172 1 87.06 103 ALA A O 1
ATOM 749 N N . LYS A 1 104 ? -5.625 12.078 17.359 1 86.88 104 LYS A N 1
ATOM 750 C CA . LYS A 1 104 ? -4.898 12.234 18.625 1 86.88 104 LYS A CA 1
ATOM 751 C C . LYS A 1 104 ? -4.16 10.945 18.984 1 86.88 104 LYS A C 1
ATOM 753 O O . LYS A 1 104 ? -4.734 10.055 19.625 1 86.88 104 LYS A O 1
ATOM 758 N N . TYR A 1 105 ? -2.926 10.945 18.719 1 82.69 105 TYR A N 1
ATOM 759 C CA . TYR A 1 105 ? -2.143 9.719 18.844 1 82.69 105 TYR A CA 1
ATOM 760 C C . TYR A 1 105 ? -1.803 9.43 20.297 1 82.69 105 TYR A C 1
ATOM 762 O O . TYR A 1 105 ? -1.522 10.352 21.062 1 82.69 105 TYR A O 1
ATOM 770 N N . ASP A 1 106 ? -1.954 8.164 20.609 1 82.06 106 ASP A N 1
ATOM 771 C CA . ASP A 1 106 ? -1.582 7.711 21.953 1 82.06 106 ASP A CA 1
ATOM 772 C C . ASP A 1 106 ? -0.633 6.516 21.875 1 82.06 106 ASP A C 1
ATOM 774 O O . ASP A 1 106 ? -0.09 6.215 20.812 1 82.06 106 ASP A O 1
ATOM 778 N N . ASP A 1 107 ? -0.371 5.969 22.984 1 78.88 107 ASP A N 1
ATOM 779 C CA . ASP A 1 107 ? 0.62 4.902 23.094 1 78.88 107 ASP A CA 1
ATOM 780 C C . ASP A 1 107 ? 0.222 3.693 22.25 1 78.88 107 ASP A C 1
ATOM 782 O O . ASP A 1 107 ? 1.085 2.979 21.734 1 78.88 107 ASP A O 1
ATOM 786 N N . GLU A 1 108 ? -1.059 3.492 22.141 1 75.12 108 GLU A N 1
ATOM 787 C CA . GLU A 1 108 ? -1.513 2.357 21.344 1 75.12 108 GLU A CA 1
ATOM 788 C C . GLU A 1 108 ? -1.168 2.547 19.875 1 75.12 108 GLU A C 1
ATOM 790 O O . GLU A 1 108 ? -0.833 1.583 19.172 1 75.12 108 GLU A O 1
ATOM 795 N N . PHE A 1 109 ? -1.245 3.781 19.453 1 75.69 109 PHE A N 1
ATOM 796 C CA . PHE A 1 109 ? -0.901 4.078 18.062 1 75.69 109 PHE A CA 1
ATOM 797 C C . PHE A 1 109 ? 0.559 3.738 17.781 1 75.69 109 PHE A C 1
ATOM 799 O O . PHE A 1 109 ? 0.885 3.205 16.719 1 75.69 109 PHE A O 1
ATOM 806 N N . ILE A 1 110 ? 1.409 3.951 18.797 1 77.44 110 ILE A N 1
ATOM 807 C CA . ILE A 1 110 ? 2.842 3.74 18.625 1 77.44 110 ILE A CA 1
ATOM 808 C C . ILE A 1 110 ? 3.127 2.248 18.453 1 77.44 110 ILE A C 1
ATOM 810 O O . ILE A 1 110 ? 4.031 1.861 17.719 1 77.44 110 ILE A O 1
ATOM 814 N N . ARG A 1 111 ? 2.369 1.414 19.047 1 74.31 111 ARG A N 1
ATOM 815 C CA . ARG A 1 111 ? 2.557 -0.029 18.938 1 74.31 111 ARG A CA 1
ATOM 816 C C . ARG A 1 111 ? 2.242 -0.51 17.531 1 74.31 111 ARG A C 1
ATOM 818 O O . ARG A 1 111 ? 2.932 -1.384 17 1 74.31 111 ARG A O 1
ATOM 825 N N . ASP A 1 112 ? 1.263 0.172 17.016 1 71.81 112 ASP A N 1
ATOM 826 C CA . ASP A 1 112 ? 0.836 -0.232 15.68 1 71.81 112 ASP A CA 1
ATOM 827 C C . ASP A 1 112 ? 1.724 0.395 14.609 1 71.81 112 ASP A C 1
ATOM 829 O O . ASP A 1 112 ? 1.961 -0.21 13.562 1 71.81 112 ASP A O 1
ATOM 833 N N . ILE A 1 113 ? 2.137 1.653 14.961 1 75 113 ILE A N 1
ATOM 834 C CA . ILE A 1 113 ? 2.984 2.402 14.039 1 75 113 ILE A CA 1
ATOM 835 C C . ILE A 1 113 ? 4.191 2.963 14.789 1 75 113 ILE A C 1
ATOM 837 O O . ILE A 1 113 ? 4.215 4.145 15.148 1 75 113 ILE A O 1
ATOM 841 N N . PRO A 1 114 ? 5.227 2.246 14.891 1 76.5 114 PRO A N 1
ATOM 842 C CA . PRO A 1 114 ? 6.359 2.605 15.742 1 76.5 114 PRO A CA 1
ATOM 843 C C . PRO A 1 114 ? 7.004 3.932 15.344 1 76.5 114 PRO A C 1
ATOM 845 O O . PRO A 1 114 ? 7.523 4.652 16.203 1 76.5 114 PRO A O 1
ATOM 848 N N . THR A 1 115 ? 6.902 4.316 14.109 1 79 115 THR A N 1
ATOM 849 C CA . THR A 1 115 ? 7.543 5.547 13.648 1 79 115 THR A CA 1
ATOM 850 C C . THR A 1 115 ? 6.859 6.77 14.258 1 79 115 THR A C 1
ATOM 852 O O . THR A 1 115 ? 7.434 7.859 14.281 1 79 115 THR A O 1
ATOM 855 N N . TYR A 1 116 ? 5.648 6.566 14.773 1 84.94 116 TYR A N 1
ATOM 856 C CA . TYR A 1 116 ? 4.926 7.688 15.367 1 84.94 116 TYR A CA 1
ATOM 857 C C . TYR A 1 116 ? 5.531 8.086 16.703 1 84.94 116 TYR A C 1
ATOM 859 O O . TYR A 1 116 ? 5.215 9.141 17.25 1 84.94 116 TYR A O 1
ATOM 867 N N . GLU A 1 117 ? 6.477 7.281 17.141 1 89 117 GLU A N 1
ATOM 868 C CA . GLU A 1 117 ? 7.23 7.68 18.328 1 89 117 GLU A CA 1
ATOM 869 C C . GLU A 1 117 ? 7.918 9.023 18.125 1 89 117 GLU A C 1
ATOM 871 O O . GLU A 1 117 ? 8.062 9.805 19.062 1 89 117 GLU A O 1
ATOM 876 N N . TRP A 1 118 ? 8.234 9.328 16.891 1 91.38 118 TRP A N 1
ATOM 877 C CA . TRP A 1 118 ? 8.922 10.57 16.562 1 91.38 118 TRP A CA 1
ATOM 878 C C . TRP A 1 118 ? 8.016 11.773 16.812 1 91.38 118 TRP A C 1
ATOM 880 O O . TRP A 1 118 ? 8.5 12.867 17.094 1 91.38 118 TRP A O 1
ATOM 890 N N . LYS A 1 119 ? 6.715 11.539 16.703 1 92 119 LYS A N 1
ATOM 891 C CA . LYS A 1 119 ? 5.777 12.617 17.016 1 92 119 LYS A CA 1
ATOM 892 C C . LYS A 1 119 ? 5.836 12.969 18.5 1 92 119 LYS A C 1
ATOM 894 O O . LYS A 1 119 ? 5.805 14.148 18.859 1 92 119 LYS A O 1
ATOM 899 N N . PHE A 1 120 ? 5.98 12 19.281 1 93.44 120 PHE A N 1
ATOM 900 C CA . PHE A 1 120 ? 6.055 12.219 20.734 1 93.44 120 PHE A CA 1
ATOM 901 C C . PHE A 1 120 ? 7.391 12.852 21.109 1 93.44 120 PHE A C 1
ATOM 903 O O . PHE A 1 120 ? 7.434 13.758 21.938 1 93.44 120 PHE A O 1
ATOM 910 N N . LYS A 1 121 ? 8.398 12.383 20.5 1 95.44 121 LYS A N 1
ATOM 911 C CA . LYS A 1 121 ? 9.711 12.953 20.766 1 95.44 121 LYS A CA 1
ATOM 912 C C . LYS A 1 121 ? 9.742 14.445 20.438 1 95.44 121 LYS A C 1
ATOM 914 O O . LYS A 1 121 ? 10.367 15.234 21.141 1 95.44 121 LYS A O 1
ATOM 919 N N . ALA A 1 122 ? 9.125 14.758 19.359 1 97 122 ALA A N 1
ATOM 920 C CA . ALA A 1 122 ? 9.078 16.156 18.953 1 97 122 ALA A CA 1
ATOM 921 C C . ALA A 1 122 ? 8.391 17.016 20 1 97 122 ALA A C 1
ATOM 923 O O . ALA A 1 122 ? 8.898 18.078 20.391 1 97 122 ALA A O 1
ATOM 924 N N . VAL A 1 123 ? 7.266 16.594 20.5 1 96.38 123 VAL A N 1
ATOM 925 C CA . VAL A 1 123 ? 6.5 17.328 21.5 1 96.38 123 VAL A CA 1
ATOM 926 C C . VAL A 1 123 ? 7.297 17.422 22.812 1 96.38 123 VAL A C 1
ATOM 928 O O . VAL A 1 123 ? 7.348 18.469 23.453 1 96.38 123 VAL A O 1
ATOM 931 N N . ASP A 1 124 ? 7.914 16.328 23.156 1 97.06 124 ASP A N 1
ATOM 932 C CA . ASP A 1 124 ? 8.727 16.312 24.359 1 97.06 124 ASP A CA 1
ATOM 933 C C . ASP A 1 124 ? 9.875 17.312 24.266 1 97.06 124 ASP A C 1
ATOM 935 O O . ASP A 1 124 ? 10.172 18.016 25.234 1 97.06 124 ASP A O 1
ATOM 939 N N . ARG A 1 125 ? 10.461 17.344 23.141 1 98.25 125 ARG A N 1
ATOM 940 C CA . ARG A 1 125 ? 11.562 18.281 22.953 1 98.25 125 ARG A CA 1
ATOM 941 C C . ARG A 1 125 ? 11.055 19.719 23.016 1 98.25 125 ARG A C 1
ATOM 943 O O . ARG A 1 125 ? 11.695 20.594 23.609 1 98.25 125 ARG A O 1
ATOM 950 N N . LEU A 1 126 ? 9.961 19.969 22.375 1 98.5 126 LEU A N 1
ATOM 951 C CA . LEU A 1 126 ? 9.398 21.312 22.328 1 98.5 126 LEU A CA 1
ATOM 952 C C . LEU A 1 126 ? 9.047 21.812 23.734 1 98.5 126 LEU A C 1
ATOM 954 O O . LEU A 1 126 ? 9.227 22.984 24.047 1 98.5 126 LEU A O 1
ATOM 958 N N . LYS A 1 127 ? 8.641 20.906 24.609 1 97.94 127 LYS A N 1
ATOM 959 C CA . LYS A 1 127 ? 8.297 21.234 25.984 1 97.94 127 LYS A CA 1
ATOM 960 C C . LYS A 1 127 ? 9.508 21.797 26.734 1 97.94 127 LYS A C 1
ATOM 962 O O . LYS A 1 127 ? 9.352 22.562 27.688 1 97.94 127 LYS A O 1
ATOM 967 N N . GLU A 1 128 ? 10.617 21.438 26.25 1 98.19 128 GLU A N 1
ATOM 968 C CA . GLU A 1 128 ? 11.844 21.812 26.953 1 98.19 128 GLU A CA 1
ATOM 969 C C . GLU A 1 128 ? 12.43 23.109 26.375 1 98.19 128 GLU A C 1
ATOM 971 O O . GLU A 1 128 ? 13.492 23.562 26.812 1 98.19 128 GLU A O 1
ATOM 976 N N . THR A 1 129 ? 11.789 23.656 25.438 1 98.25 129 THR A N 1
ATOM 977 C CA . THR A 1 129 ? 12.305 24.859 24.781 1 98.25 129 THR A CA 1
ATOM 978 C C . THR A 1 129 ? 11.461 26.062 25.156 1 98.25 129 THR A C 1
ATOM 980 O O . THR A 1 129 ? 10.438 25.938 25.828 1 98.25 129 THR A O 1
ATOM 983 N N . ASP A 1 130 ? 11.906 27.234 24.734 1 97.38 130 ASP A N 1
ATOM 984 C CA . ASP A 1 130 ? 11.172 28.469 24.969 1 97.38 130 ASP A CA 1
ATOM 985 C C . ASP A 1 130 ? 10.25 28.781 23.781 1 97.38 130 ASP A C 1
ATOM 987 O O . ASP A 1 130 ? 9.586 29.828 23.766 1 97.38 130 ASP A O 1
ATOM 991 N N . LEU A 1 131 ? 10.219 27.891 22.781 1 98.38 131 LEU A N 1
ATOM 992 C CA . LEU A 1 131 ? 9.328 28.094 21.656 1 98.38 131 LEU A CA 1
ATOM 993 C C . LEU A 1 131 ? 7.871 27.922 22.062 1 98.38 131 LEU A C 1
ATOM 995 O O . LEU A 1 131 ? 7.539 27.016 22.828 1 98.38 131 LEU A O 1
ATOM 999 N N . GLU A 1 132 ? 7.043 28.875 21.641 1 98.5 132 GLU A N 1
ATOM 1000 C CA . GLU A 1 132 ? 5.609 28.625 21.703 1 98.5 132 GLU A CA 1
ATOM 1001 C C . GLU A 1 132 ? 5.191 27.578 20.672 1 98.5 132 GLU A C 1
ATOM 1003 O O . GLU A 1 132 ? 5.504 27.703 19.484 1 98.5 132 GLU A O 1
ATOM 1008 N N . TYR A 1 133 ? 4.535 26.484 21.109 1 98.5 133 TYR A N 1
ATOM 1009 C CA . TYR A 1 133 ? 4.184 25.438 20.156 1 98.5 133 TYR A CA 1
ATOM 1010 C C . TYR A 1 133 ? 2.734 25 20.344 1 98.5 133 TYR A C 1
ATOM 1012 O O . TYR A 1 133 ? 2.113 25.297 21.359 1 98.5 133 TYR A O 1
ATOM 1020 N N . THR A 1 134 ? 2.201 24.391 19.297 1 98.06 134 THR A N 1
ATOM 1021 C CA . THR A 1 134 ? 0.867 23.797 19.359 1 98.06 134 THR A CA 1
ATOM 1022 C C . THR A 1 134 ? 0.791 22.531 18.516 1 98.06 134 THR A C 1
ATOM 1024 O O . THR A 1 134 ? 1.489 22.422 17.5 1 98.06 134 THR A O 1
ATOM 1027 N N . GLN A 1 135 ? 0.047 21.594 19 1 96.62 135 GLN A N 1
ATOM 1028 C CA . GLN A 1 135 ? -0.322 20.406 18.234 1 96.62 135 GLN A CA 1
ATOM 1029 C C . GLN A 1 135 ? -1.685 20.578 17.562 1 96.62 135 GLN A C 1
ATOM 1031 O O . GLN A 1 135 ? -2.592 21.188 18.156 1 96.62 135 GLN A O 1
ATOM 1036 N N . PHE A 1 136 ? -1.779 20.172 16.312 1 96.94 136 PHE A N 1
ATOM 1037 C CA . PHE A 1 136 ? -3.023 20.328 15.57 1 96.94 136 PHE A CA 1
ATOM 1038 C C . PHE A 1 136 ? -3.545 18.969 15.125 1 96.94 136 PHE A C 1
ATOM 1040 O O . PHE A 1 136 ? -2.895 18.266 14.336 1 96.94 136 PHE A O 1
ATOM 1047 N N . SER A 1 137 ? -4.711 18.531 15.664 1 96.81 137 SER A N 1
ATOM 1048 C CA . SER A 1 137 ? -5.348 17.281 15.289 1 96.81 137 SER A CA 1
ATOM 1049 C C . SER A 1 137 ? -6.645 17.516 14.523 1 96.81 137 SER A C 1
ATOM 1051 O O . SER A 1 137 ? -7.492 18.297 14.961 1 96.81 137 SER A O 1
ATOM 1053 N N . ASN A 1 138 ? -6.766 16.859 13.383 1 97.81 138 ASN A N 1
ATOM 1054 C CA . ASN A 1 138 ? -7.914 17.109 12.523 1 97.81 138 ASN A CA 1
ATOM 1055 C C . ASN A 1 138 ? -8.711 15.844 12.258 1 97.81 138 ASN A C 1
ATOM 1057 O O . ASN A 1 138 ? -9.625 15.836 11.43 1 97.81 138 ASN A O 1
ATOM 1061 N N . GLY A 1 139 ? -8.375 14.758 12.953 1 95.75 139 GLY A N 1
ATOM 1062 C CA . GLY A 1 139 ? -9.047 13.5 12.688 1 95.75 139 GLY A CA 1
ATOM 1063 C C . GLY A 1 139 ? -8.688 12.906 11.336 1 95.75 139 GLY A C 1
ATOM 1064 O O . GLY A 1 139 ? -7.562 13.07 10.859 1 95.75 139 GLY A O 1
ATOM 1065 N N . MET A 1 140 ? -9.609 12.188 10.766 1 95.56 140 MET A N 1
ATOM 1066 C CA . MET A 1 140 ? -9.375 11.539 9.477 1 95.56 140 MET A CA 1
ATOM 1067 C C . MET A 1 140 ? -9.609 12.516 8.328 1 95.56 140 MET A C 1
ATOM 1069 O O . MET A 1 140 ? -10.469 13.391 8.414 1 95.56 140 MET A O 1
ATOM 1073 N N . PHE A 1 141 ? -8.867 12.328 7.281 1 96.62 141 PHE A N 1
ATOM 1074 C CA . PHE A 1 141 ? -9.016 13.195 6.117 1 96.62 141 PHE A CA 1
ATOM 1075 C C . PHE A 1 141 ? -10.219 12.773 5.281 1 96.62 141 PHE A C 1
ATOM 1077 O O . PHE A 1 141 ? -10.258 11.664 4.754 1 96.62 141 PHE A O 1
ATOM 1084 N N . MET A 1 142 ? -11.094 13.68 5.152 1 96.81 142 MET A N 1
ATOM 1085 C CA . MET A 1 142 ? -12.297 13.453 4.352 1 96.81 142 MET A CA 1
ATOM 1086 C C . MET A 1 142 ? -11.938 13.234 2.887 1 96.81 142 MET A C 1
ATOM 1088 O O . MET A 1 142 ? -12.711 12.625 2.141 1 96.81 142 MET A O 1
ATOM 1092 N N . ASP A 1 143 ? -10.766 13.609 2.498 1 96.5 143 ASP A N 1
ATOM 1093 C CA . ASP A 1 143 ? -10.25 13.562 1.135 1 96.5 143 ASP A CA 1
ATOM 1094 C C . ASP A 1 143 ? -10.266 12.141 0.585 1 96.5 143 ASP A C 1
ATOM 1096 O O . ASP A 1 143 ? -10.438 11.93 -0.618 1 96.5 143 ASP A O 1
ATOM 1100 N N . TYR A 1 144 ? -10.164 11.148 1.404 1 94.69 144 TYR A N 1
ATOM 1101 C CA . TYR A 1 144 ? -10.008 9.758 1.011 1 94.69 144 TYR A CA 1
ATOM 1102 C C . TYR A 1 144 ? -11.219 9.281 0.206 1 94.69 144 TYR A C 1
ATOM 1104 O O . TYR A 1 144 ? -11.094 8.406 -0.651 1 94.69 144 TYR A O 1
ATOM 1112 N N . TRP A 1 145 ? -12.328 9.867 0.451 1 96.38 145 TRP A N 1
ATOM 1113 C CA . TRP A 1 145 ? -13.555 9.391 -0.171 1 96.38 145 TRP A CA 1
ATOM 1114 C C . TRP A 1 145 ? -13.969 10.297 -1.324 1 96.38 145 TRP A C 1
ATOM 1116 O O . TRP A 1 145 ? -14.734 9.883 -2.201 1 96.38 145 TRP A O 1
ATOM 1126 N N . LEU A 1 146 ? -13.438 11.484 -1.356 1 95.12 146 LEU A N 1
ATOM 1127 C CA . LEU A 1 146 ? -14.141 12.492 -2.141 1 95.12 146 LEU A CA 1
ATOM 1128 C C . LEU A 1 146 ? -13.336 12.867 -3.383 1 95.12 146 LEU A C 1
ATOM 1130 O O . LEU A 1 146 ? -13.883 13.43 -4.332 1 95.12 146 LEU A O 1
ATOM 1134 N N . ALA A 1 147 ? -12.07 12.609 -3.367 1 88.88 147 ALA A N 1
ATOM 1135 C CA . ALA A 1 147 ? -11.234 12.898 -4.527 1 88.88 147 ALA A CA 1
ATOM 1136 C C . ALA A 1 147 ? -11.539 11.945 -5.68 1 88.88 147 ALA A C 1
ATOM 1138 O O . ALA A 1 147 ? -11.828 10.766 -5.461 1 88.88 147 ALA A O 1
ATOM 1139 N N . PRO A 1 148 ? -11.523 12.375 -6.984 1 86.31 148 PRO A N 1
ATOM 1140 C CA . PRO A 1 148 ? -11.141 13.711 -7.449 1 86.31 148 PRO A CA 1
ATOM 1141 C C . PRO A 1 148 ? -12.344 14.633 -7.652 1 86.31 148 PRO A C 1
ATOM 1143 O O . PRO A 1 148 ? -12.195 15.734 -8.18 1 86.31 148 PRO A O 1
ATOM 1146 N N . ARG A 1 149 ? -13.461 14.258 -7.258 1 91.19 149 ARG A N 1
ATOM 1147 C CA . ARG A 1 149 ? -14.656 15.062 -7.469 1 91.19 149 ARG A CA 1
ATOM 1148 C C . ARG A 1 149 ? -14.594 16.359 -6.684 1 91.19 149 ARG A C 1
ATOM 1150 O O . ARG A 1 149 ? -15.133 17.391 -7.113 1 91.19 149 ARG A O 1
ATOM 1157 N N . ILE A 1 150 ? -14.031 16.297 -5.512 1 93.62 150 ILE A N 1
ATOM 1158 C CA . ILE A 1 150 ? -13.656 17.469 -4.75 1 93.62 150 ILE A CA 1
ATOM 1159 C C . ILE A 1 150 ? -12.133 17.578 -4.664 1 93.62 150 ILE A C 1
ATOM 1161 O O . ILE A 1 150 ? -11.469 16.609 -4.281 1 93.62 150 ILE A O 1
ATOM 1165 N N . GLU A 1 151 ? -11.648 18.672 -5.082 1 92.69 151 GLU A N 1
ATOM 1166 C CA . GLU A 1 151 ? -10.203 18.859 -5.121 1 92.69 151 GLU A CA 1
ATOM 1167 C C . GLU A 1 151 ? -9.57 18.562 -3.766 1 92.69 151 GLU A C 1
ATOM 1169 O O . GLU A 1 151 ? -10.062 19 -2.729 1 92.69 151 GLU A O 1
ATOM 1174 N N . SER A 1 152 ? -8.531 17.734 -3.777 1 93.31 152 SER A N 1
ATOM 1175 C CA . SER A 1 152 ? -7.844 17.266 -2.586 1 93.31 152 SER A CA 1
ATOM 1176 C C . SER A 1 152 ? -6.391 17.719 -2.561 1 93.31 152 SER A C 1
ATOM 1178 O O . SER A 1 152 ? -5.785 17.938 -3.611 1 93.31 152 SER A O 1
ATOM 1180 N N . ALA A 1 153 ? -5.895 17.891 -1.328 1 92.25 153 ALA A N 1
ATOM 1181 C CA . ALA A 1 153 ? -4.473 18.172 -1.183 1 92.25 153 ALA A CA 1
ATOM 1182 C C . ALA A 1 153 ? -3.629 16.953 -1.519 1 92.25 153 ALA A C 1
ATOM 1184 O O . ALA A 1 153 ? -2.426 17.062 -1.772 1 92.25 153 ALA A O 1
ATOM 1185 N N . PHE A 1 154 ? -4.25 15.82 -1.496 1 90.19 154 PHE A N 1
ATOM 1186 C CA . PHE A 1 154 ? -3.535 14.57 -1.738 1 90.19 154 PHE A CA 1
ATOM 1187 C C . PHE A 1 154 ? -3.674 14.141 -3.193 1 90.19 154 PHE A C 1
ATOM 1189 O O . PHE A 1 154 ? -4.781 14.109 -3.732 1 90.19 154 PHE A O 1
ATOM 1196 N N . ARG A 1 155 ? -2.574 13.828 -3.756 1 81.44 155 ARG A N 1
ATOM 1197 C CA . ARG A 1 155 ? -2.559 13.438 -5.164 1 81.44 155 ARG A CA 1
ATOM 1198 C C . ARG A 1 155 ? -3.264 12.102 -5.367 1 81.44 155 ARG A C 1
ATOM 1200 O O . ARG A 1 155 ? -3.969 11.914 -6.359 1 81.44 155 ARG A O 1
ATOM 1207 N N . LEU A 1 156 ? -3.008 11.195 -4.465 1 81.5 156 LEU A N 1
ATOM 1208 C CA . LEU A 1 156 ? -3.623 9.875 -4.512 1 81.5 156 LEU A CA 1
ATOM 1209 C C . LEU A 1 156 ? -4.465 9.625 -3.264 1 81.5 156 LEU A C 1
ATOM 1211 O O . LEU A 1 156 ? -4.07 10 -2.156 1 81.5 156 LEU A O 1
ATOM 1215 N N . ASN A 1 157 ? -5.668 9.094 -3.521 1 87.06 157 ASN A N 1
ATOM 1216 C CA . ASN A 1 157 ? -6.605 8.828 -2.438 1 87.06 157 ASN A CA 1
ATOM 1217 C C . ASN A 1 157 ? -7.125 7.391 -2.486 1 87.06 157 ASN A C 1
ATOM 1219 O O . ASN A 1 157 ? -7.328 6.836 -3.568 1 87.06 157 ASN A O 1
ATOM 1223 N N . LEU A 1 158 ? -7.301 6.832 -1.328 1 91.12 158 LEU A N 1
ATOM 1224 C CA . LEU A 1 158 ? -7.848 5.484 -1.184 1 91.12 158 LEU A CA 1
ATOM 1225 C C . LEU A 1 158 ? -8.906 5.445 -0.089 1 91.12 158 LEU A C 1
ATOM 1227 O O . LEU A 1 158 ? -8.594 5.605 1.093 1 91.12 158 LEU A O 1
ATOM 1231 N N . PRO A 1 159 ? -10.164 5.168 -0.503 1 94.56 159 PRO A N 1
ATOM 1232 C CA . PRO A 1 159 ? -11.227 5.133 0.511 1 94.56 159 PRO A CA 1
ATOM 1233 C C . PRO A 1 159 ? -11.117 3.918 1.432 1 94.56 159 PRO A C 1
ATOM 1235 O O . PRO A 1 159 ? -10.672 2.85 1.003 1 94.56 159 PRO A O 1
ATOM 1238 N N . CYS A 1 160 ? -11.492 4.137 2.664 1 95.5 160 CYS A N 1
ATOM 1239 C CA . CYS A 1 160 ? -11.625 3.037 3.613 1 95.5 160 CYS A CA 1
ATOM 1240 C C . CYS A 1 160 ? -13.078 2.855 4.031 1 95.5 160 CYS A C 1
ATOM 1242 O O . CYS A 1 160 ? -13.859 3.809 4.016 1 95.5 160 CYS A O 1
ATOM 1244 N N . TRP A 1 161 ? -13.547 1.668 4.254 1 97.62 161 TRP A N 1
ATOM 1245 C CA . TRP A 1 161 ? -14.789 1.229 4.883 1 97.62 161 TRP A CA 1
ATOM 1246 C C . TRP A 1 161 ? -15.984 1.497 3.975 1 97.62 161 TRP A C 1
ATOM 1248 O O . TRP A 1 161 ? -16.938 0.718 3.949 1 97.62 161 TRP A O 1
ATOM 1258 N N . VAL A 1 162 ? -16 2.637 3.232 1 98.06 162 VAL A N 1
ATOM 1259 C CA . VAL A 1 162 ? -17.125 2.992 2.363 1 98.06 162 VAL A CA 1
ATOM 1260 C C . VAL A 1 162 ? -16.625 3.227 0.941 1 98.06 162 VAL A C 1
ATOM 1262 O O . VAL A 1 162 ? -15.703 4.027 0.725 1 98.06 162 VAL A O 1
ATOM 1265 N N . ASP A 1 163 ? -17.172 2.52 0.021 1 97.38 163 ASP A N 1
ATOM 1266 C CA . ASP A 1 163 ? -16.906 2.662 -1.409 1 97.38 163 ASP A CA 1
ATOM 1267 C C . ASP A 1 163 ? -18.078 3.346 -2.111 1 97.38 163 ASP A C 1
ATOM 1269 O O . ASP A 1 163 ? -19.047 2.684 -2.516 1 97.38 163 ASP A O 1
ATOM 1273 N N . LEU A 1 164 ? -17.984 4.586 -2.301 1 97.44 164 LEU A N 1
ATOM 1274 C CA . LEU A 1 164 ? -19.078 5.402 -2.789 1 97.44 164 LEU A CA 1
ATOM 1275 C C . LEU A 1 164 ? -19.438 5.035 -4.223 1 97.44 164 LEU A C 1
ATOM 1277 O O . LEU A 1 164 ? -20.625 4.961 -4.574 1 97.44 164 LEU A O 1
ATOM 1281 N N . ASP A 1 165 ? -18.484 4.742 -5.047 1 94.5 165 ASP A N 1
ATOM 1282 C CA . ASP A 1 165 ? -18.703 4.453 -6.457 1 94.5 165 ASP A CA 1
ATOM 1283 C C . ASP A 1 165 ? -19.453 3.131 -6.637 1 94.5 165 ASP A C 1
ATOM 1285 O O . ASP A 1 165 ? -20.297 3.004 -7.527 1 94.5 165 ASP A O 1
ATOM 1289 N N . ASN A 1 166 ? -19.156 2.162 -5.77 1 95.25 166 ASN A N 1
ATOM 1290 C CA . ASN A 1 166 ? -19.703 0.819 -5.945 1 95.25 166 ASN A CA 1
ATOM 1291 C C . ASN A 1 166 ? -20.828 0.534 -4.949 1 95.25 166 ASN A C 1
ATOM 1293 O O . ASN A 1 166 ? -21.375 -0.571 -4.922 1 95.25 166 ASN A O 1
ATOM 1297 N N . HIS A 1 167 ? -21.156 1.472 -4.141 1 97.56 167 HIS A N 1
ATOM 1298 C CA . HIS A 1 167 ? -22.234 1.396 -3.166 1 97.56 167 HIS A CA 1
ATOM 1299 C C . HIS A 1 167 ? -22.094 0.168 -2.273 1 97.56 167 HIS A C 1
ATOM 1301 O O . HIS A 1 167 ? -23.047 -0.603 -2.109 1 97.56 167 HIS A O 1
ATOM 1307 N N . VAL A 1 168 ? -20.828 -0.003 -1.738 1 97.5 168 VAL A N 1
ATOM 1308 C CA . VAL A 1 168 ? -20.484 -1.083 -0.817 1 97.5 168 VAL A CA 1
ATOM 1309 C C . VAL A 1 168 ? -19.828 -0.509 0.431 1 97.5 168 VAL A C 1
ATOM 1311 O O . VAL A 1 168 ? -19.141 0.514 0.361 1 97.5 168 VAL A O 1
ATOM 1314 N N . ALA A 1 169 ? -20.094 -1.142 1.587 1 98.5 169 ALA A N 1
ATOM 1315 C CA . ALA A 1 169 ? -19.484 -0.702 2.838 1 98.5 169 ALA A CA 1
ATOM 1316 C C . ALA A 1 169 ? -18.969 -1.89 3.646 1 98.5 169 ALA A C 1
ATOM 1318 O O . ALA A 1 169 ? -19.656 -2.918 3.746 1 98.5 169 ALA A O 1
ATOM 1319 N N . ALA A 1 170 ? -17.766 -1.791 4.066 1 97.81 170 ALA A N 1
ATOM 1320 C CA . ALA A 1 170 ? -17.172 -2.68 5.059 1 97.81 170 ALA A CA 1
ATOM 1321 C C . ALA A 1 170 ? -17.016 -1.975 6.406 1 97.81 170 ALA A C 1
ATOM 1323 O O . ALA A 1 170 ? -16 -1.318 6.66 1 97.81 170 ALA A O 1
ATOM 1324 N N . ILE A 1 171 ? -17.938 -2.162 7.316 1 98.69 171 ILE A N 1
ATOM 1325 C CA . ILE A 1 171 ? -18.141 -1.313 8.484 1 98.69 171 ILE A CA 1
ATOM 1326 C C . ILE A 1 171 ? -17.359 -1.884 9.672 1 98.69 171 ILE A C 1
ATOM 1328 O O . ILE A 1 171 ? -17.578 -3.027 10.078 1 98.69 171 ILE A O 1
ATOM 1332 N N . PRO A 1 172 ? -16.438 -1.113 10.25 1 98.31 172 PRO A N 1
ATOM 1333 C CA . PRO A 1 172 ? -15.711 -1.596 11.43 1 98.31 172 PRO A CA 1
ATOM 1334 C C . PRO A 1 172 ? -16.594 -1.69 12.672 1 98.31 172 PRO A C 1
ATOM 1336 O O . PRO A 1 172 ? -17.219 -0.698 13.07 1 98.31 172 PRO A O 1
ATOM 1339 N N . GLY A 1 173 ? -16.562 -2.871 13.289 1 97.88 173 GLY A N 1
ATOM 1340 C CA . GLY A 1 173 ? -17.438 -3.055 14.445 1 97.88 173 GLY A CA 1
ATOM 1341 C C . GLY A 1 173 ? -18.906 -2.922 14.117 1 97.88 173 GLY A C 1
ATOM 1342 O O . GLY A 1 173 ? -19.391 -3.521 13.156 1 97.88 173 GLY A O 1
ATOM 1343 N N . ASP A 1 174 ? -19.609 -2.229 14.953 1 97.94 174 ASP A N 1
ATOM 1344 C CA . ASP A 1 174 ? -21.031 -2.055 14.711 1 97.94 174 ASP A CA 1
ATOM 1345 C C . ASP A 1 174 ? -21.312 -0.741 13.984 1 97.94 174 ASP A C 1
ATOM 1347 O O . ASP A 1 174 ? -22.469 -0.428 13.672 1 97.94 174 ASP A O 1
ATOM 1351 N N . GLY A 1 175 ? -20.281 0.047 13.742 1 98 175 GLY A N 1
ATOM 1352 C CA . GLY A 1 175 ? -20.391 1.248 12.93 1 98 175 GLY A CA 1
ATOM 1353 C C . GLY A 1 175 ? -21.016 2.418 13.664 1 98 175 GLY A C 1
ATOM 1354 O O . GLY A 1 175 ? -21.391 3.418 13.047 1 98 175 GLY A O 1
ATOM 1355 N N . ASN A 1 176 ? -21.078 2.328 15.008 1 98.38 176 ASN A N 1
ATOM 1356 C CA . ASN A 1 176 ? -21.859 3.328 15.727 1 98.38 176 ASN A CA 1
ATOM 1357 C C . ASN A 1 176 ? -20.969 4.238 16.562 1 98.38 176 ASN A C 1
ATOM 1359 O O . ASN A 1 176 ? -21.453 5.145 17.234 1 98.38 176 ASN A O 1
ATOM 1363 N N . ASN A 1 177 ? -19.641 4.008 16.562 1 97.75 177 ASN A N 1
ATOM 1364 C CA . ASN A 1 177 ? -18.734 4.918 17.25 1 97.75 177 ASN A CA 1
ATOM 1365 C C . ASN A 1 177 ? -18.422 6.148 16.406 1 97.75 177 ASN A C 1
ATOM 1367 O O . ASN A 1 177 ? -18.25 6.047 15.188 1 97.75 177 ASN A O 1
ATOM 1371 N N . PRO A 1 178 ? -18.375 7.277 17.016 1 97.75 178 PRO A N 1
ATOM 1372 C CA . PRO A 1 178 ? -18.156 8.516 16.266 1 97.75 178 PRO A CA 1
ATOM 1373 C C . PRO A 1 178 ? -16.734 8.609 15.695 1 97.75 178 PRO A C 1
ATOM 1375 O O . PRO A 1 178 ? -15.789 8.109 16.312 1 97.75 178 PRO A O 1
ATOM 1378 N N . ILE A 1 179 ? -16.672 9.281 14.516 1 97.75 179 ILE A N 1
ATOM 1379 C CA . ILE A 1 179 ? -15.406 9.633 13.898 1 97.75 179 ILE A CA 1
ATOM 1380 C C . ILE A 1 179 ? -15.422 11.102 13.484 1 97.75 179 ILE A C 1
ATOM 1382 O O . ILE A 1 179 ? -16.484 11.648 13.164 1 97.75 179 ILE A O 1
ATOM 1386 N N . VAL A 1 180 ? -14.312 11.719 13.594 1 98.06 180 VAL A N 1
ATOM 1387 C CA . VAL A 1 180 ? -14.156 13.094 13.117 1 98.06 180 VAL A CA 1
ATOM 1388 C C . VAL A 1 180 ? -13.438 13.102 11.773 1 98.06 180 VAL A C 1
ATOM 1390 O O . VAL A 1 180 ? -12.383 12.484 11.625 1 98.06 180 VAL A O 1
ATOM 1393 N N . LEU A 1 181 ? -14.086 13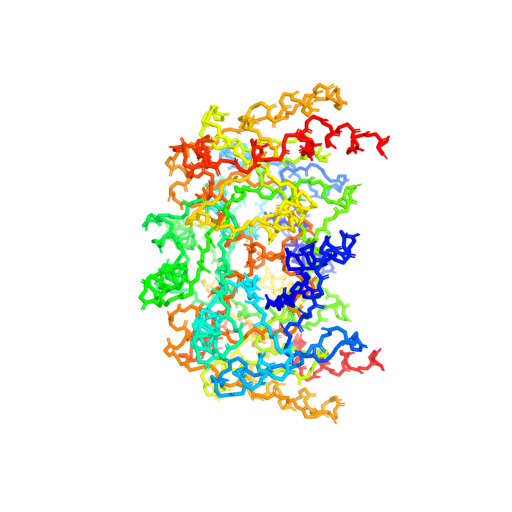.727 10.781 1 98.06 181 LEU A N 1
ATOM 1394 C CA . LEU A 1 181 ? -13.539 13.867 9.438 1 98.06 181 LEU A CA 1
ATOM 1395 C C . LEU A 1 181 ? -13.32 15.336 9.094 1 98.06 181 LEU A C 1
ATOM 1397 O O . LEU A 1 181 ? -14.18 16.172 9.375 1 98.06 181 LEU A O 1
ATOM 1401 N N . THR A 1 182 ? -12.148 15.594 8.555 1 98.5 182 THR A N 1
ATOM 1402 C CA . THR A 1 182 ? -11.852 16.969 8.156 1 98.5 182 THR A CA 1
ATOM 1403 C C . THR A 1 182 ? -11.195 17 6.777 1 98.5 182 THR A C 1
ATOM 1405 O O . THR A 1 182 ? -10.289 16.219 6.496 1 98.5 182 THR A O 1
ATOM 1408 N N . HIS A 1 183 ? -11.719 17.844 5.914 1 98.12 183 HIS A N 1
ATOM 1409 C CA . HIS A 1 183 ? -11.156 17.969 4.57 1 98.12 183 HIS A CA 1
ATOM 1410 C C . HIS A 1 183 ? -9.914 18.859 4.578 1 98.12 183 HIS A C 1
ATOM 1412 O O . HIS A 1 183 ? -9.844 19.828 5.324 1 98.12 183 HIS A O 1
ATOM 1418 N N . SER A 1 184 ? -8.961 18.578 3.727 1 97.19 184 SER A N 1
ATOM 1419 C CA . SER A 1 184 ? -7.68 19.266 3.678 1 97.19 184 SER A CA 1
ATOM 1420 C C . SER A 1 184 ? -7.871 20.766 3.451 1 97.19 184 SER A C 1
ATOM 1422 O O . SER A 1 184 ? -7.125 21.578 4 1 97.19 184 SER A O 1
ATOM 1424 N N . ARG A 1 185 ? -8.852 21.188 2.656 1 95.75 185 ARG A N 1
ATOM 1425 C CA . ARG A 1 185 ? -9.102 22.594 2.406 1 95.75 185 ARG A CA 1
ATOM 1426 C C . ARG A 1 185 ? -9.414 23.344 3.705 1 95.75 185 ARG A C 1
ATOM 1428 O O . ARG A 1 185 ? -8.93 24.453 3.92 1 95.75 185 ARG A O 1
ATOM 1435 N N . ASP A 1 186 ? -10.211 22.688 4.559 1 98.19 186 ASP A N 1
ATOM 1436 C CA . ASP A 1 186 ? -10.562 23.312 5.832 1 98.19 186 ASP A CA 1
ATOM 1437 C C . ASP A 1 186 ? -9.352 23.359 6.766 1 98.19 186 ASP A C 1
ATOM 1439 O O . ASP A 1 186 ? -9.164 24.344 7.488 1 98.19 186 ASP A O 1
ATOM 1443 N N . ILE A 1 187 ? -8.555 22.328 6.746 1 98.25 187 ILE A N 1
ATOM 1444 C CA . ILE A 1 187 ? -7.371 22.281 7.594 1 98.25 187 ILE A CA 1
ATOM 1445 C C . ILE A 1 187 ? -6.465 23.469 7.273 1 98.25 187 ILE A C 1
ATOM 1447 O O . ILE A 1 187 ? -6.039 24.188 8.18 1 98.25 187 ILE A O 1
ATOM 1451 N N . GLY A 1 188 ? -6.191 23.672 5.984 1 97.69 188 GLY A N 1
ATOM 1452 C CA . GLY A 1 188 ? -5.363 24.797 5.586 1 97.69 188 GLY A CA 1
ATOM 1453 C C . GLY A 1 188 ? -5.887 26.141 6.09 1 97.69 188 GLY A C 1
ATOM 1454 O O . GLY A 1 188 ? -5.137 26.922 6.664 1 97.69 188 GLY A O 1
ATOM 1455 N N . CYS A 1 189 ? -7.148 26.344 5.973 1 97.38 189 CYS A N 1
ATOM 1456 C CA . CYS A 1 189 ? -7.773 27.609 6.344 1 97.38 189 CYS A CA 1
ATOM 1457 C C . CYS A 1 189 ? -7.719 27.828 7.852 1 97.38 189 CYS A C 1
ATOM 1459 O O . CYS A 1 189 ? -7.41 28.922 8.32 1 97.38 189 CYS A O 1
ATOM 1461 N N . PHE A 1 190 ? -7.977 26.781 8.578 1 98.19 190 PHE A N 1
ATOM 1462 C CA . PHE A 1 190 ? -8.016 26.938 10.023 1 98.19 190 PHE A CA 1
ATOM 1463 C C . PHE A 1 190 ? -6.613 27.094 10.594 1 98.19 190 PHE A C 1
ATOM 1465 O O . PHE A 1 190 ? -6.402 27.828 11.555 1 98.19 190 PHE A O 1
ATOM 1472 N N . VAL A 1 191 ? -5.645 26.391 10.016 1 97.62 191 VAL A N 1
ATOM 1473 C CA . VAL A 1 191 ? -4.27 26.562 10.461 1 97.62 191 VAL A CA 1
ATOM 1474 C C . VAL A 1 191 ? -3.822 28 10.188 1 97.62 191 VAL A C 1
ATOM 1476 O O . VAL A 1 191 ? -3.201 28.641 11.039 1 97.62 191 VAL A O 1
ATOM 1479 N N . ALA A 1 192 ? -4.133 28.562 9.008 1 96.88 192 ALA A N 1
ATOM 1480 C CA . ALA A 1 192 ? -3.812 29.953 8.68 1 96.88 192 ALA A CA 1
ATOM 1481 C C . ALA A 1 192 ? -4.441 30.906 9.688 1 96.88 192 ALA A C 1
ATOM 1483 O O . ALA A 1 192 ? -3.807 31.875 10.102 1 96.88 192 ALA A O 1
ATOM 1484 N N . ALA A 1 193 ? -5.672 30.609 10.078 1 96.56 193 ALA A N 1
ATOM 1485 C CA . ALA A 1 193 ? -6.367 31.453 11.039 1 96.56 193 ALA A CA 1
ATOM 1486 C C . ALA A 1 193 ? -5.695 31.375 12.414 1 96.56 193 ALA A C 1
ATOM 1488 O O . ALA A 1 193 ? -5.555 32.406 13.094 1 96.56 193 ALA A O 1
ATOM 1489 N N . VAL A 1 194 ? -5.289 30.172 12.812 1 96.81 194 VAL A N 1
ATOM 1490 C CA . VAL A 1 194 ? -4.648 29.953 14.102 1 96.81 194 VAL A CA 1
ATOM 1491 C C . VAL A 1 194 ? -3.348 30.75 14.18 1 96.81 194 VAL A C 1
ATOM 1493 O O . VAL A 1 194 ? -2.982 31.25 15.242 1 96.81 194 VAL A O 1
ATOM 1496 N N . LEU A 1 195 ? -2.645 30.953 13.07 1 96.25 195 LEU A N 1
ATOM 1497 C CA . LEU A 1 195 ? -1.398 31.719 13.016 1 96.25 195 LEU A CA 1
ATOM 1498 C C . LEU A 1 195 ? -1.605 33.156 13.508 1 96.25 195 LEU A C 1
ATOM 1500 O O . LEU A 1 195 ? -0.692 33.75 14.07 1 96.25 195 LEU A O 1
ATOM 1504 N N . GLY A 1 196 ? -2.805 33.656 13.32 1 94.12 196 GLY A N 1
ATOM 1505 C CA . GLY A 1 196 ? -3.088 35.031 13.664 1 94.12 196 GLY A CA 1
ATOM 1506 C C . GLY A 1 196 ? -3.408 35.219 15.133 1 94.12 196 GLY A C 1
ATOM 1507 O O . GLY A 1 196 ? -3.516 36.375 15.602 1 94.12 196 GLY A O 1
ATOM 1508 N N . LEU A 1 197 ? -3.498 34.156 15.891 1 95.44 197 LEU A N 1
ATOM 1509 C CA . LEU A 1 197 ? -3.807 34.25 17.312 1 95.44 197 LEU A CA 1
ATOM 1510 C C . LEU A 1 197 ? -2.619 34.812 18.078 1 95.44 197 LEU A C 1
ATOM 1512 O O . LEU A 1 197 ? -1.469 34.5 17.781 1 95.44 197 LEU A O 1
ATOM 1516 N N . PRO A 1 198 ? -2.885 35.625 19.047 1 95.62 198 PRO A N 1
ATOM 1517 C CA . PRO A 1 198 ? -1.783 36.219 19.812 1 95.62 198 PRO A CA 1
ATOM 1518 C C . PRO A 1 198 ? -1.028 35.188 20.641 1 95.62 198 PRO A C 1
ATOM 1520 O O . PRO A 1 198 ? 0.172 35.344 20.891 1 95.62 198 PRO A O 1
ATOM 1523 N N . ARG A 1 199 ? -1.727 34.156 21.125 1 96.5 199 ARG A N 1
ATOM 1524 C CA . ARG A 1 199 ? -1.146 33.062 21.891 1 96.5 199 ARG A CA 1
ATOM 1525 C C . ARG A 1 199 ? -1.696 31.719 21.438 1 96.5 199 ARG A C 1
ATOM 1527 O O . ARG A 1 199 ? -2.855 31.625 21.031 1 96.5 199 ARG A O 1
ATOM 1534 N N . TRP A 1 200 ? -0.81 30.734 21.5 1 97.12 200 TRP A N 1
ATOM 1535 C CA . TRP A 1 200 ? -1.226 29.391 21.125 1 97.12 200 TRP A CA 1
ATOM 1536 C C . TRP A 1 200 ? -1.5 28.531 22.359 1 97.12 200 TRP A C 1
ATOM 1538 O O . TRP A 1 200 ? -0.768 28.609 23.344 1 97.12 200 TRP A O 1
ATOM 1548 N N . GLU A 1 201 ? -2.6 27.844 22.281 1 96.38 201 GLU A N 1
ATOM 1549 C CA . GLU A 1 201 ? -2.73 26.703 23.203 1 96.38 201 GLU A CA 1
ATOM 1550 C C . GLU A 1 201 ? -1.823 25.547 22.781 1 96.38 201 GLU A C 1
ATOM 1552 O O . GLU A 1 201 ? -1.307 25.531 21.656 1 96.38 201 GLU A O 1
ATOM 1557 N N . ARG A 1 202 ? -1.641 24.625 23.672 1 95.75 202 ARG A N 1
ATOM 1558 C CA . ARG A 1 202 ? -0.699 23.547 23.422 1 95.75 202 ARG A CA 1
ATOM 1559 C C . ARG A 1 202 ? -1.266 22.547 22.422 1 95.75 202 ARG A C 1
ATOM 1561 O O . ARG A 1 202 ? -0.518 21.781 21.812 1 95.75 202 ARG A O 1
ATOM 1568 N N . ARG A 1 203 ? -2.59 22.625 22.297 1 95.12 203 ARG A N 1
ATOM 1569 C CA . ARG A 1 203 ? -3.227 21.688 21.375 1 95.12 203 ARG A CA 1
ATOM 1570 C C . ARG A 1 203 ? -4.543 22.25 20.844 1 95.12 203 ARG A C 1
ATOM 1572 O O . ARG A 1 203 ? -5.312 22.859 21.594 1 95.12 203 ARG A O 1
ATOM 1579 N N . TYR A 1 204 ? -4.746 22.031 19.547 1 96.88 204 TYR A N 1
ATOM 1580 C CA . TYR A 1 204 ? -6.02 22.344 18.922 1 96.88 204 TYR A CA 1
ATOM 1581 C C . TYR A 1 204 ? -6.602 21.125 18.234 1 96.88 204 TYR A C 1
ATOM 1583 O O . TYR A 1 204 ? -5.859 20.266 17.734 1 96.88 204 TYR A O 1
ATOM 1591 N N . TYR A 1 205 ? -7.914 21.047 18.297 1 97.56 205 TYR A N 1
ATOM 1592 C CA . TYR A 1 205 ? -8.648 20.078 17.5 1 97.56 205 TYR A CA 1
ATOM 1593 C C . TYR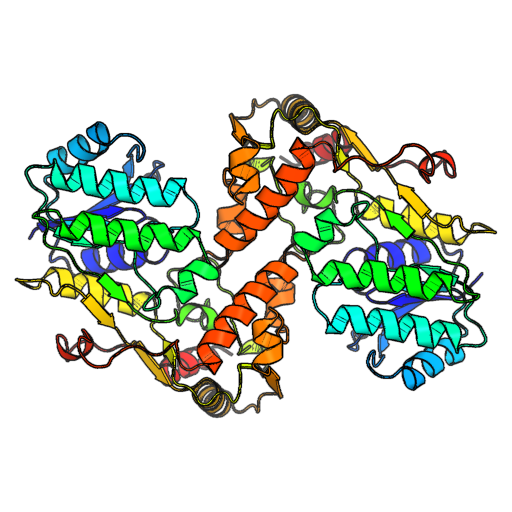 A 1 205 ? -9.531 20.766 16.469 1 97.56 205 TYR A C 1
ATOM 1595 O O . TYR A 1 205 ? -10.086 21.828 16.719 1 97.56 205 TYR A O 1
ATOM 1603 N N . LEU A 1 206 ? -9.562 20.234 15.289 1 98.25 206 LEU A N 1
ATOM 1604 C CA . LEU A 1 206 ? -10.492 20.688 14.258 1 98.25 206 LEU A CA 1
ATOM 1605 C C . LEU A 1 206 ? -11.414 19.547 13.836 1 98.25 206 LEU A C 1
ATOM 1607 O O . LEU A 1 206 ? -10.953 18.438 13.539 1 98.25 206 LEU A O 1
ATOM 1611 N N . ALA A 1 207 ? -12.656 19.781 13.875 1 98.06 207 ALA A N 1
ATOM 1612 C CA . ALA A 1 207 ? -13.641 18.812 13.398 1 98.06 207 ALA A CA 1
ATOM 1613 C C . ALA A 1 207 ? -14.391 19.359 12.18 1 98.06 207 ALA A C 1
ATOM 1615 O O . ALA A 1 207 ? -15.18 20.297 12.289 1 98.06 207 ALA A O 1
ATOM 1616 N N . GLY A 1 208 ? -14.047 18.812 11 1 98.25 208 GLY A N 1
ATOM 1617 C CA . GLY A 1 208 ? -14.867 19.141 9.844 1 98.25 208 GLY A CA 1
ATOM 1618 C C . GLY A 1 208 ? -16.312 18.688 9.977 1 98.25 208 GLY A C 1
ATOM 1619 O O . GLY A 1 208 ? -17.234 19.469 9.797 1 98.25 208 GLY A O 1
ATOM 1620 N N . ASP A 1 209 ? -16.438 17.453 10.273 1 98 209 ASP A N 1
ATOM 1621 C CA . ASP A 1 209 ? -17.703 16.812 10.594 1 98 209 ASP A CA 1
ATOM 1622 C C . ASP A 1 209 ? -17.516 15.664 11.586 1 98 209 ASP A C 1
ATOM 1624 O O . ASP A 1 209 ? -16.406 15.156 11.742 1 98 209 ASP A O 1
ATOM 1628 N N . LYS A 1 210 ? -18.531 15.422 12.336 1 97.75 210 LYS A N 1
ATOM 1629 C CA . LYS A 1 210 ? -18.562 14.297 13.266 1 97.75 210 LYS A CA 1
ATOM 1630 C C . LYS A 1 210 ? -19.781 13.414 13.031 1 97.75 210 LYS A C 1
ATOM 1632 O O . LYS A 1 210 ? -20.922 13.898 13.055 1 97.75 210 LYS A O 1
ATOM 1637 N N . LEU A 1 211 ? -19.547 12.195 12.766 1 98 211 LEU A N 1
ATOM 1638 C CA . LEU A 1 211 ? -20.609 11.219 12.539 1 98 211 LEU A CA 1
ATOM 1639 C C . LEU A 1 211 ? -20.094 9.797 12.734 1 98 211 LEU A C 1
ATOM 1641 O O . LEU A 1 211 ? -18.953 9.602 13.133 1 98 211 LEU A O 1
ATOM 1645 N N . THR A 1 212 ? -20.953 8.844 12.555 1 98.44 212 THR A N 1
ATOM 1646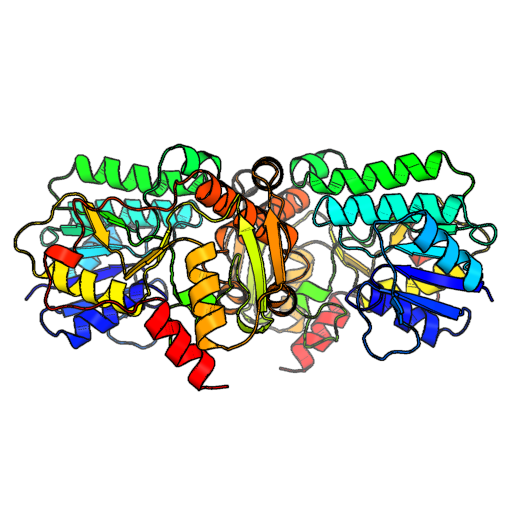 C CA . THR A 1 212 ? -20.562 7.441 12.594 1 98.44 212 THR A CA 1
ATOM 1647 C C . THR A 1 212 ? -20.422 6.883 11.18 1 98.44 212 THR A C 1
ATOM 1649 O O . THR A 1 212 ? -20.859 7.508 10.211 1 98.44 212 THR A O 1
ATOM 1652 N N . VAL A 1 213 ? -19.734 5.766 11.078 1 98.56 213 VAL A N 1
ATOM 1653 C CA . VAL A 1 213 ? -19.641 5.148 9.758 1 98.56 213 VAL A CA 1
ATOM 1654 C C . VAL A 1 213 ? -21.031 4.848 9.227 1 98.56 213 VAL A C 1
ATOM 1656 O O . VAL A 1 213 ? -21.328 5.078 8.047 1 98.56 213 VAL A O 1
ATOM 1659 N N . ASN A 1 214 ? -21.938 4.379 10.094 1 98.69 214 ASN A N 1
ATOM 1660 C CA . ASN A 1 214 ? -23.328 4.18 9.688 1 98.69 214 ASN A CA 1
ATOM 1661 C C . ASN A 1 214 ? -23.984 5.484 9.242 1 98.69 214 ASN A C 1
ATOM 1663 O O . ASN A 1 214 ? -24.703 5.512 8.25 1 98.69 214 ASN A O 1
ATOM 1667 N N . GLY A 1 215 ? -23.672 6.492 10.047 1 98.69 215 GLY A N 1
ATOM 1668 C CA . GLY A 1 215 ? -24.188 7.797 9.664 1 98.69 215 GLY A CA 1
ATOM 1669 C C . GLY A 1 215 ? -23.703 8.25 8.297 1 98.69 215 GLY A C 1
ATOM 1670 O O . GLY A 1 215 ? -24.469 8.812 7.516 1 98.69 215 GLY A O 1
ATOM 1671 N N . PHE A 1 216 ? -22.453 8.047 8 1 98.75 216 PHE A N 1
ATOM 1672 C CA . PHE A 1 216 ? -21.875 8.352 6.699 1 98.75 216 PHE A CA 1
ATOM 1673 C C . PHE A 1 216 ? -22.625 7.617 5.586 1 98.75 216 PHE A C 1
ATOM 1675 O O . PHE A 1 216 ? -22.984 8.219 4.574 1 98.75 216 PHE A O 1
ATOM 1682 N N . ILE A 1 217 ? -22.875 6.352 5.793 1 98.75 217 ILE A N 1
ATOM 1683 C CA . ILE A 1 217 ? -23.562 5.516 4.809 1 98.75 217 ILE A CA 1
ATOM 1684 C C . ILE A 1 217 ? -25 5.992 4.625 1 98.75 217 ILE A C 1
ATOM 1686 O O . ILE A 1 217 ? -25.5 6.047 3.5 1 98.75 217 ILE A O 1
ATOM 1690 N N . ASP A 1 218 ? -25.625 6.367 5.73 1 98.62 218 ASP A N 1
ATOM 1691 C CA . ASP A 1 218 ? -27 6.883 5.648 1 98.62 218 ASP A CA 1
ATOM 1692 C C . ASP A 1 218 ? -27.062 8.109 4.742 1 98.62 218 ASP A C 1
ATOM 1694 O O . ASP A 1 218 ? -27.938 8.195 3.877 1 98.62 218 ASP A O 1
ATOM 1698 N N . VAL A 1 219 ? -26.188 9.016 4.984 1 98.62 219 VAL A N 1
ATOM 1699 C CA . VAL A 1 219 ? -26.172 10.227 4.172 1 98.62 219 VAL A CA 1
ATOM 1700 C C . VAL A 1 219 ? -25.891 9.867 2.713 1 98.62 219 VAL A C 1
ATOM 1702 O O . VAL A 1 219 ? -26.484 10.43 1.8 1 98.62 219 VAL A O 1
ATOM 1705 N N . ALA A 1 220 ? -24.938 8.922 2.482 1 98.62 220 ALA A N 1
ATOM 1706 C CA . ALA A 1 220 ? -24.594 8.5 1.128 1 98.62 220 ALA A CA 1
ATOM 1707 C C . ALA A 1 220 ? -25.797 7.883 0.424 1 98.62 220 ALA A C 1
ATOM 1709 O O . ALA A 1 220 ? -26.047 8.156 -0.752 1 98.62 220 ALA A O 1
ATOM 1710 N N . GLU A 1 221 ? -26.547 7.078 1.139 1 98.44 221 GLU A N 1
ATOM 1711 C CA . GLU A 1 221 ? -27.734 6.449 0.569 1 98.44 221 GLU A CA 1
ATOM 1712 C C . GLU A 1 221 ? -28.812 7.488 0.248 1 98.44 221 GLU A C 1
ATOM 1714 O O . GLU A 1 221 ? -29.422 7.441 -0.819 1 98.44 221 GLU A O 1
ATOM 1719 N N . GLU A 1 222 ? -28.984 8.375 1.149 1 97.94 222 GLU A N 1
ATOM 1720 C CA . GLU A 1 222 ? -29.969 9.438 0.939 1 97.94 222 GLU A CA 1
ATOM 1721 C C . GLU A 1 222 ? -29.609 10.281 -0.28 1 97.94 222 GLU A C 1
ATOM 1723 O O . GLU A 1 222 ? -30.484 10.641 -1.069 1 97.94 222 GLU A O 1
ATOM 1728 N N . THR A 1 223 ? -28.359 10.617 -0.418 1 97.62 223 THR A N 1
ATOM 1729 C CA . THR A 1 223 ? -27.922 11.547 -1.453 1 97.62 223 THR A CA 1
ATOM 1730 C C . THR A 1 223 ? -27.844 10.844 -2.809 1 97.62 223 THR A C 1
ATOM 1732 O O . THR A 1 223 ? -28.172 11.445 -3.838 1 97.62 223 THR A O 1
ATOM 1735 N N . SER A 1 224 ? -27.438 9.578 -2.854 1 96.69 224 SER A N 1
ATOM 1736 C CA . SER A 1 224 ? -27.297 8.852 -4.105 1 96.69 224 SER A CA 1
ATOM 1737 C C . SER A 1 224 ? -28.609 8.211 -4.535 1 96.69 224 SER A C 1
ATOM 1739 O O . SER A 1 224 ? -28.797 7.895 -5.715 1 96.69 224 SER A O 1
ATOM 1741 N N . GLY A 1 225 ? -29.422 7.898 -3.594 1 96.94 225 GLY A N 1
ATOM 1742 C CA . GLY A 1 225 ? -30.672 7.188 -3.859 1 96.94 225 GLY A CA 1
ATOM 1743 C C . GLY A 1 225 ? -30.484 5.691 -3.994 1 96.94 225 GLY A C 1
ATOM 1744 O O . GLY A 1 225 ? -31.391 4.98 -4.414 1 96.94 225 GLY A O 1
ATOM 1745 N N . VAL A 1 226 ? -29.344 5.18 -3.664 1 97.56 226 VAL A N 1
ATOM 1746 C CA . VAL A 1 226 ? -29.031 3.764 -3.83 1 97.56 226 VAL A CA 1
ATOM 1747 C C . VAL A 1 226 ? -28.672 3.148 -2.477 1 97.56 226 VAL A C 1
ATOM 1749 O O . VAL A 1 226 ? -27.953 3.754 -1.682 1 97.56 226 VAL A O 1
ATOM 1752 N N . LYS A 1 227 ? -29.219 2.004 -2.178 1 98.25 227 LYS A N 1
ATOM 1753 C CA . LYS A 1 227 ? -28.875 1.279 -0.958 1 98.25 227 LYS A CA 1
ATOM 1754 C C . LYS A 1 227 ? -27.5 0.616 -1.086 1 98.25 227 LYS A C 1
ATOM 1756 O O . LYS A 1 227 ? -27.172 0.057 -2.133 1 98.25 227 LYS A O 1
ATOM 1761 N N . PHE A 1 228 ? -26.734 0.686 -0.014 1 98.5 228 PHE A N 1
ATOM 1762 C CA . PHE A 1 228 ? -25.391 0.097 -0.007 1 98.5 228 PHE A CA 1
ATOM 1763 C C . PHE A 1 228 ? -25.453 -1.358 0.442 1 98.5 228 PHE A C 1
ATOM 1765 O O . PHE A 1 228 ? -26.25 -1.716 1.313 1 98.5 228 PHE A O 1
ATOM 1772 N N . GLU A 1 229 ? -24.672 -2.193 -0.208 1 97.81 229 GLU A N 1
ATOM 1773 C CA . GLU A 1 229 ? -24.359 -3.49 0.393 1 97.81 229 GLU A CA 1
ATOM 1774 C C . GLU A 1 229 ? -23.469 -3.336 1.612 1 97.81 229 GLU A C 1
ATOM 1776 O O . GLU A 1 229 ? -22.406 -2.717 1.528 1 97.81 229 GLU A O 1
ATOM 1781 N N . LYS A 1 230 ? -23.891 -3.92 2.734 1 97.81 230 LYS A N 1
ATOM 1782 C CA . LYS A 1 230 ? -23.172 -3.664 3.98 1 97.81 230 LYS A CA 1
ATOM 1783 C C . LYS A 1 230 ? -22.625 -4.957 4.574 1 97.81 230 LYS A C 1
ATOM 1785 O O . LYS A 1 230 ? -23.297 -5.984 4.582 1 97.81 230 LYS A O 1
ATOM 1790 N N . LYS A 1 231 ? -21.422 -4.91 4.914 1 96.62 231 LYS A N 1
ATOM 1791 C CA . LYS A 1 231 ? -20.781 -5.949 5.719 1 96.62 231 LYS A CA 1
ATOM 1792 C C . LYS A 1 231 ? -20.156 -5.359 6.977 1 96.62 231 LYS A C 1
ATOM 1794 O O . LYS A 1 231 ? -19.672 -4.227 6.961 1 96.62 231 LYS A O 1
ATOM 1799 N N . TYR A 1 232 ? -20.172 -6.105 8.07 1 97.75 232 TYR A N 1
ATOM 1800 C CA . TYR A 1 232 ? -19.594 -5.66 9.328 1 97.75 232 TYR A CA 1
ATOM 1801 C C . TYR A 1 232 ? -18.375 -6.492 9.695 1 97.75 232 TYR A C 1
ATOM 1803 O O . TYR A 1 232 ? -18.438 -7.723 9.727 1 97.75 232 TYR A O 1
ATOM 1811 N N . ASP A 1 233 ? -17.234 -5.836 9.906 1 96.94 233 ASP A N 1
ATOM 1812 C CA . ASP A 1 233 ? -16.016 -6.504 10.344 1 96.94 233 ASP A CA 1
ATOM 1813 C C . ASP A 1 233 ? -15.914 -6.52 11.867 1 96.94 233 ASP A C 1
ATOM 1815 O O . ASP A 1 233 ? -15.742 -5.469 12.492 1 96.94 233 ASP A O 1
ATOM 1819 N N . GLU A 1 234 ? -15.906 -7.664 12.375 1 96.56 234 GLU A N 1
ATOM 1820 C CA . GLU A 1 234 ? -15.867 -7.805 13.828 1 96.56 234 GLU A CA 1
ATOM 1821 C C . GLU A 1 234 ? -14.508 -7.379 14.383 1 96.56 234 GLU A C 1
ATOM 1823 O O . GLU A 1 234 ? -13.492 -7.488 13.695 1 96.56 234 GLU A O 1
ATOM 1828 N N . LEU A 1 235 ? -14.586 -6.961 15.656 1 96 235 LEU A N 1
ATOM 1829 C CA . LEU A 1 235 ? -13.398 -6.426 16.312 1 96 235 LEU A CA 1
ATOM 1830 C C . LEU A 1 235 ? -12.266 -7.445 16.312 1 96 235 LEU A C 1
ATOM 1832 O O . LEU A 1 235 ? -11.102 -7.09 16.109 1 96 235 LEU A O 1
ATOM 1836 N N . ASP A 1 236 ? -12.555 -8.688 16.5 1 93.38 236 ASP A N 1
ATOM 1837 C CA . ASP A 1 236 ? -11.523 -9.711 16.562 1 93.38 236 ASP A CA 1
ATOM 1838 C C . ASP A 1 236 ? -10.836 -9.875 15.203 1 93.38 236 ASP A C 1
ATOM 1840 O O . ASP A 1 236 ? -9.625 -10.07 15.133 1 93.38 236 ASP A O 1
ATOM 1844 N N . VAL A 1 237 ? -11.672 -9.781 14.18 1 91.62 237 VAL A N 1
ATOM 1845 C CA . VAL A 1 237 ? -11.141 -9.867 12.82 1 91.62 237 VAL A CA 1
ATOM 1846 C C . VAL A 1 237 ? -10.234 -8.672 12.539 1 91.62 237 VAL A C 1
ATOM 1848 O O . VAL A 1 237 ? -9.141 -8.828 12 1 91.62 237 VAL A O 1
ATOM 1851 N N . LEU A 1 238 ? -10.617 -7.504 12.977 1 94.38 238 LEU A N 1
ATOM 1852 C CA . LEU A 1 238 ? -9.852 -6.273 12.812 1 94.38 238 LEU A CA 1
ATOM 1853 C C . LEU A 1 238 ? -8.547 -6.332 13.602 1 94.38 238 LEU A C 1
ATOM 1855 O O . LEU A 1 238 ? -7.496 -5.934 13.102 1 94.38 238 LEU A O 1
ATOM 1859 N N . ARG A 1 239 ? -8.594 -6.902 14.766 1 90.06 239 ARG A N 1
ATOM 1860 C CA . ARG A 1 239 ? -7.426 -7.016 15.633 1 90.06 239 ARG A CA 1
ATOM 1861 C C . ARG A 1 239 ? -6.352 -7.891 15 1 90.06 239 ARG A C 1
ATOM 1863 O O . ARG A 1 239 ? -5.156 -7.66 15.203 1 90.06 239 ARG A O 1
ATOM 1870 N N . GLU A 1 240 ? -6.797 -8.781 14.18 1 86.31 240 GLU A N 1
ATOM 1871 C CA . GLU A 1 240 ? -5.867 -9.695 13.516 1 86.31 240 GLU A CA 1
ATOM 1872 C C . GLU A 1 240 ? -5.32 -9.086 12.234 1 86.31 240 GLU A C 1
ATOM 1874 O O . GLU A 1 240 ? -4.496 -9.695 11.547 1 86.31 240 GLU A O 1
ATOM 1879 N N . GLY A 1 241 ? -5.789 -7.898 11.93 1 87.56 241 GLY A N 1
ATOM 1880 C CA . GLY A 1 241 ? -5.301 -7.211 10.75 1 87.56 241 GLY A CA 1
ATOM 1881 C C . GLY A 1 241 ? -6.055 -7.578 9.484 1 87.56 241 GLY A C 1
ATOM 1882 O O . GLY A 1 241 ? -5.543 -7.418 8.375 1 87.56 241 GLY A O 1
ATOM 1883 N N . ASN A 1 242 ? -7.266 -8.125 9.695 1 88.81 242 ASN A N 1
ATOM 1884 C CA . ASN A 1 242 ? -8.086 -8.5 8.547 1 88.81 242 ASN A CA 1
ATOM 1885 C C . ASN A 1 242 ? -9.32 -7.609 8.422 1 88.81 242 ASN A C 1
ATOM 1887 O O . ASN A 1 242 ? -9.773 -7.023 9.406 1 88.81 242 ASN A O 1
ATOM 1891 N N . CYS A 1 243 ? -9.727 -7.441 7.164 1 93.12 243 CYS A N 1
ATOM 1892 C CA . CYS A 1 243 ? -10.969 -6.719 6.895 1 93.12 243 CYS A CA 1
ATOM 1893 C C . CYS A 1 243 ? -11.523 -7.082 5.527 1 93.12 243 CYS A C 1
ATOM 1895 O O . CYS A 1 243 ? -10.867 -7.766 4.742 1 93.12 243 CYS A O 1
ATOM 1897 N N . THR A 1 244 ? -12.797 -6.707 5.336 1 92.38 244 THR A N 1
ATOM 1898 C CA . THR A 1 244 ? -13.422 -6.91 4.035 1 92.38 244 THR A CA 1
ATOM 1899 C C . THR A 1 244 ? -12.867 -5.934 3.006 1 92.38 244 THR A C 1
ATOM 1901 O O . THR A 1 244 ? -12.898 -4.719 3.211 1 92.38 244 THR A O 1
ATOM 1904 N N . PRO A 1 245 ? -12.305 -6.469 1.97 1 89.62 245 PRO A N 1
ATOM 1905 C CA . PRO A 1 245 ? -11.773 -5.566 0.944 1 89.62 245 PRO A CA 1
ATOM 1906 C C . PRO A 1 245 ? -12.867 -4.816 0.193 1 89.62 245 PRO A C 1
ATOM 1908 O O . PRO A 1 245 ? -13.953 -5.367 -0.04 1 89.62 245 PRO A O 1
ATOM 1911 N N . LEU A 1 246 ? -12.523 -3.617 -0.21 1 93.25 246 LEU A N 1
ATOM 1912 C CA . LEU A 1 246 ? -13.438 -2.826 -1.026 1 93.25 246 LEU A CA 1
ATOM 1913 C C . LEU A 1 246 ? -13.117 -2.988 -2.51 1 93.25 246 LEU A C 1
ATOM 1915 O O . LEU A 1 246 ? -11.945 -3.041 -2.896 1 93.25 246 LEU A O 1
ATOM 1919 N N . PRO A 1 247 ? -14.156 -2.986 -3.375 1 89.5 247 PRO A N 1
ATOM 1920 C CA . PRO A 1 247 ? -13.938 -3.072 -4.82 1 89.5 247 PRO A CA 1
ATOM 1921 C C . PRO A 1 247 ? -13.062 -1.938 -5.352 1 89.5 247 PRO A C 1
ATOM 1923 O O . PRO A 1 247 ? -12.266 -2.145 -6.273 1 89.5 247 PRO A O 1
ATOM 1926 N N . ALA A 1 248 ? -13.086 -0.787 -4.754 1 89.56 248 ALA A N 1
ATOM 1927 C CA . ALA A 1 248 ? -12.359 0.397 -5.207 1 89.56 248 ALA A CA 1
ATOM 1928 C C . ALA A 1 248 ? -10.852 0.182 -5.121 1 89.56 248 ALA A C 1
ATOM 1930 O O . ALA A 1 248 ? -10.086 0.867 -5.801 1 89.56 248 ALA A O 1
ATOM 1931 N N . TRP A 1 249 ? -10.367 -0.806 -4.297 1 88.81 249 TRP A N 1
ATOM 1932 C CA . TRP A 1 249 ? -8.945 -1.017 -4.059 1 88.81 249 TRP A CA 1
ATOM 1933 C C . TRP A 1 249 ? -8.289 -1.722 -5.242 1 88.81 249 TRP A C 1
ATOM 1935 O O . TRP A 1 249 ? -7.082 -1.593 -5.461 1 88.81 249 TRP A O 1
ATOM 1945 N N . GLU A 1 250 ? -9.047 -2.543 -5.969 1 79.19 250 GLU A N 1
ATOM 1946 C CA . GLU A 1 250 ? -8.531 -3.406 -7.027 1 79.19 250 GLU A CA 1
ATOM 1947 C C . GLU A 1 250 ? -7.77 -2.602 -8.07 1 79.19 250 GLU A C 1
ATOM 1949 O O . GLU A 1 250 ? -6.738 -3.051 -8.578 1 79.19 250 GLU A O 1
ATOM 1954 N N . LYS A 1 251 ? -8.203 -1.362 -8.297 1 77.62 251 LYS A N 1
ATOM 1955 C CA . LYS A 1 251 ? -7.578 -0.567 -9.344 1 77.62 251 LYS A CA 1
ATOM 1956 C C . LYS A 1 251 ? -6.613 0.457 -8.758 1 77.62 251 LYS A C 1
ATOM 1958 O O . LYS A 1 251 ? -5.992 1.229 -9.492 1 77.62 251 LYS A O 1
ATOM 1963 N N . LYS A 1 252 ? -6.398 0.351 -7.469 1 85.12 252 LYS A N 1
ATOM 1964 C CA . LYS A 1 252 ? -5.652 1.453 -6.871 1 85.12 252 LYS A CA 1
ATOM 1965 C C . LYS A 1 252 ? -4.449 0.938 -6.086 1 85.12 252 LYS A C 1
ATOM 1967 O O . LYS A 1 252 ? -3.541 1.704 -5.762 1 85.12 252 LYS A O 1
ATOM 1972 N N . ILE A 1 253 ? -4.445 -0.401 -5.832 1 85.88 253 ILE A N 1
ATOM 1973 C CA . ILE A 1 253 ? -3.363 -0.978 -5.043 1 85.88 253 ILE A CA 1
ATOM 1974 C C . ILE A 1 253 ? -2.641 -2.045 -5.863 1 85.88 253 ILE A C 1
ATOM 1976 O O . ILE A 1 253 ? -3.262 -2.994 -6.344 1 85.88 253 ILE A O 1
ATOM 1980 N N . PRO A 1 254 ? -1.353 -1.872 -5.969 1 81.44 254 PRO A N 1
ATOM 1981 C CA . PRO A 1 254 ? -0.628 -3.002 -6.555 1 81.44 254 PRO A CA 1
ATOM 1982 C C . PRO A 1 254 ? -0.827 -4.301 -5.777 1 81.44 254 PRO A C 1
ATOM 1984 O O . PRO A 1 254 ? -0.851 -4.289 -4.543 1 81.44 254 PRO A O 1
ATOM 1987 N N . SER A 1 255 ? -0.976 -5.348 -6.508 1 78.12 255 SER A N 1
ATOM 1988 C CA . SER A 1 255 ? -1.309 -6.641 -5.914 1 78.12 255 SER A CA 1
ATOM 1989 C C . SER A 1 255 ? -0.292 -7.031 -4.848 1 78.12 255 SER A C 1
ATOM 1991 O O . SER A 1 255 ? -0.658 -7.578 -3.803 1 78.12 255 SER A O 1
ATOM 1993 N N . ALA A 1 256 ? 0.919 -6.68 -5.07 1 76.81 256 ALA A N 1
ATOM 1994 C CA . ALA A 1 256 ? 2 -7.062 -4.168 1 76.81 256 ALA A CA 1
ATOM 1995 C C . ALA A 1 256 ? 1.833 -6.398 -2.803 1 76.81 256 ALA A C 1
ATOM 1997 O O . ALA A 1 256 ? 2.377 -6.875 -1.804 1 76.81 256 ALA A O 1
ATOM 1998 N N . TYR A 1 257 ? 1.013 -5.414 -2.754 1 83.5 257 TYR A N 1
ATOM 1999 C CA . TYR A 1 257 ? 0.935 -4.648 -1.517 1 83.5 257 TYR A CA 1
ATOM 2000 C C . TYR A 1 257 ? -0.472 -4.699 -0.932 1 83.5 257 TYR A C 1
ATOM 2002 O O . TYR A 1 257 ? -0.771 -4.004 0.042 1 83.5 257 TYR A O 1
ATOM 2010 N N . ARG A 1 258 ? -1.297 -5.469 -1.465 1 83.75 258 ARG A N 1
ATOM 2011 C CA . ARG A 1 258 ? -2.693 -5.531 -1.048 1 83.75 258 ARG A CA 1
ATOM 2012 C C . ARG A 1 258 ? -2.811 -5.938 0.417 1 83.75 258 ARG A C 1
ATOM 2014 O O . ARG A 1 258 ? -3.566 -5.332 1.179 1 83.75 258 ARG A O 1
ATOM 2021 N N . ARG A 1 259 ? -2.057 -6.871 0.787 1 83.06 259 ARG A N 1
ATOM 2022 C CA . ARG A 1 259 ? -2.156 -7.383 2.148 1 83.06 259 ARG A CA 1
ATOM 2023 C C . ARG A 1 259 ? -1.749 -6.32 3.164 1 83.06 259 ARG A C 1
ATOM 2025 O O . ARG A 1 259 ? -2.414 -6.145 4.188 1 83.06 259 ARG A O 1
ATOM 2032 N N . THR A 1 260 ? -0.685 -5.695 2.859 1 84.25 260 THR A N 1
ATOM 2033 C CA . THR A 1 260 ? -0.185 -4.703 3.807 1 84.25 260 THR A CA 1
ATOM 2034 C C . THR A 1 260 ? -1.157 -3.533 3.928 1 84.25 260 THR A C 1
ATOM 2036 O O . THR A 1 260 ? -1.386 -3.021 5.027 1 84.25 260 THR A O 1
ATOM 2039 N N . VAL A 1 261 ? -1.726 -3.123 2.854 1 87 261 VAL A N 1
ATOM 2040 C CA . VAL A 1 261 ? -2.711 -2.047 2.869 1 87 261 VAL A CA 1
ATOM 2041 C C . VAL A 1 261 ? -3.951 -2.492 3.643 1 87 261 VAL A C 1
ATOM 2043 O O . VAL A 1 261 ? -4.465 -1.75 4.484 1 87 261 VAL A O 1
ATOM 2046 N N . MET A 1 262 ? -4.348 -3.715 3.402 1 88.81 262 MET A N 1
ATOM 2047 C CA . MET A 1 262 ? -5.508 -4.254 4.105 1 88.81 262 MET A CA 1
ATOM 2048 C C . MET A 1 262 ? -5.273 -4.266 5.613 1 88.81 262 MET A C 1
ATOM 2050 O O . MET A 1 262 ? -6.18 -3.951 6.391 1 88.81 262 MET A O 1
ATOM 2054 N N . ARG A 1 263 ? -4.137 -4.625 6.016 1 87.25 263 ARG A N 1
ATOM 2055 C CA . ARG A 1 263 ? -3.812 -4.66 7.438 1 87.25 263 ARG A CA 1
ATOM 2056 C C . ARG A 1 263 ? -3.896 -3.27 8.055 1 87.25 263 ARG A C 1
ATOM 2058 O O . ARG A 1 263 ? -4.43 -3.105 9.156 1 87.25 263 ARG A O 1
ATOM 2065 N N . GLN A 1 264 ? -3.377 -2.297 7.359 1 88.94 264 GLN A N 1
ATOM 2066 C CA . GLN A 1 264 ? -3.447 -0.931 7.863 1 88.94 264 GLN A CA 1
ATOM 2067 C C . GLN A 1 264 ? -4.895 -0.475 8.016 1 88.94 264 GLN A C 1
ATOM 2069 O O . GLN A 1 264 ? -5.25 0.154 9.016 1 88.94 264 GLN A O 1
ATOM 2074 N N . VAL A 1 265 ? -5.715 -0.757 7.016 1 92.94 265 VAL A N 1
ATOM 2075 C CA . VAL A 1 265 ? -7.121 -0.364 7.062 1 92.94 265 VAL A CA 1
ATOM 2076 C C . VAL A 1 265 ? -7.816 -1.084 8.211 1 92.94 265 VAL A C 1
ATOM 2078 O O . VAL A 1 265 ? -8.625 -0.487 8.93 1 92.94 265 VAL A O 1
ATOM 2081 N N . ALA A 1 266 ? -7.48 -2.332 8.398 1 92.94 266 ALA A N 1
ATOM 2082 C CA . ALA A 1 266 ? -8.07 -3.123 9.477 1 92.94 266 ALA A CA 1
ATOM 2083 C C . ALA A 1 266 ? -7.73 -2.529 10.844 1 92.94 266 ALA A C 1
ATOM 2085 O O . ALA A 1 266 ? -8.602 -2.406 11.703 1 92.94 266 ALA A O 1
ATOM 2086 N N . LEU A 1 267 ? -6.531 -2.133 11 1 89.62 267 LEU A N 1
ATOM 2087 C CA . LEU A 1 267 ? -6.109 -1.594 12.289 1 89.62 267 LEU A CA 1
ATOM 2088 C C . LEU A 1 267 ? -6.742 -0.231 12.547 1 89.62 267 LEU A C 1
ATOM 2090 O O . LEU A 1 267 ? -7.066 0.103 13.688 1 89.62 267 LEU A O 1
ATOM 2094 N N . SER A 1 268 ? -6.871 0.523 11.508 1 92 268 SER A N 1
ATOM 2095 C CA . SER A 1 268 ? -7.629 1.764 11.641 1 92 268 SER A CA 1
ATOM 2096 C C . SER A 1 268 ? -9.086 1.488 12.008 1 92 268 SER A C 1
ATOM 2098 O O . SER A 1 268 ? -9.672 2.199 12.828 1 92 268 SER A O 1
ATOM 2100 N N . GLY A 1 269 ? -9.625 0.471 11.352 1 95.38 269 GLY A N 1
ATOM 2101 C CA . GLY A 1 269 ? -10.984 0.058 11.688 1 95.38 269 GLY A CA 1
ATOM 2102 C C . GLY A 1 269 ? -11.125 -0.395 13.133 1 95.38 269 GLY A C 1
ATOM 2103 O O . GLY A 1 269 ? -12.156 -0.144 13.766 1 95.38 269 GLY A O 1
ATOM 2104 N N . LYS A 1 270 ? -10.117 -1.071 13.609 1 94.56 270 LYS A N 1
ATOM 2105 C CA . LYS A 1 270 ? -10.109 -1.468 15.016 1 94.56 270 LYS A CA 1
ATOM 2106 C C . LYS A 1 270 ? -10.258 -0.256 15.93 1 94.56 270 LYS A C 1
ATOM 2108 O O . LYS A 1 270 ? -11.039 -0.283 16.875 1 94.56 270 LYS A O 1
ATOM 2113 N N . ARG A 1 271 ? -9.594 0.787 15.602 1 93.31 271 ARG A N 1
ATOM 2114 C CA . ARG A 1 271 ? -9.672 2.008 16.391 1 93.31 271 ARG A CA 1
ATOM 2115 C C . ARG A 1 271 ? -11.062 2.629 16.312 1 93.31 271 ARG A C 1
ATOM 2117 O O . ARG A 1 271 ? -11.57 3.164 17.297 1 93.31 271 ARG A O 1
ATOM 2124 N N . VAL A 1 272 ? -11.594 2.551 15.148 1 95.75 272 VAL A N 1
ATOM 2125 C CA . VAL A 1 272 ? -12.961 3.041 14.984 1 95.75 272 VAL A CA 1
ATOM 2126 C C . VAL A 1 272 ? -13.906 2.225 15.867 1 95.75 272 VAL A C 1
ATOM 2128 O O . VAL A 1 272 ? -14.719 2.789 16.609 1 95.75 272 VAL A O 1
ATOM 2131 N N . ALA A 1 273 ? -13.766 0.94 15.781 1 96.94 273 ALA A N 1
ATOM 2132 C CA . ALA A 1 273 ? -14.641 0.036 16.531 1 96.94 273 ALA A CA 1
ATOM 2133 C C . ALA A 1 273 ? -14.484 0.235 18.031 1 96.94 273 ALA A C 1
ATOM 2135 O O . ALA A 1 273 ? -15.43 0.005 18.797 1 96.94 273 ALA A O 1
ATOM 2136 N N . GLN A 1 274 ? -13.367 0.729 18.422 1 94.44 274 GLN A N 1
ATOM 2137 C CA . GLN A 1 274 ? -13.078 0.932 19.844 1 94.44 274 GLN A CA 1
ATOM 2138 C C . GLN A 1 274 ? -13.414 2.355 20.281 1 94.44 274 GLN A C 1
ATOM 2140 O O . GLN A 1 274 ? -13.211 2.727 21.438 1 94.44 274 GLN A O 1
ATOM 2145 N N . GLY A 1 275 ? -13.867 3.15 19.391 1 94.06 275 GLY A N 1
ATOM 2146 C CA . GLY A 1 275 ? -14.258 4.512 19.719 1 94.06 275 GLY A CA 1
ATOM 2147 C C . GLY A 1 275 ? -13.078 5.453 19.891 1 94.06 275 GLY A C 1
ATOM 2148 O O . GLY A 1 275 ? -13.156 6.418 20.656 1 94.06 275 GLY A O 1
ATOM 2149 N N . LYS A 1 276 ? -12.016 5.176 19.188 1 92.25 276 LYS A N 1
ATOM 2150 C CA . LYS A 1 276 ? -10.781 5.922 19.422 1 92.25 276 LYS A CA 1
ATOM 2151 C C . LYS A 1 276 ? -10.5 6.898 18.281 1 92.25 276 LYS A C 1
ATOM 2153 O O . LYS A 1 276 ? -9.398 7.449 18.188 1 92.25 276 LYS A O 1
ATOM 2158 N N . MET A 1 277 ? -11.508 7.145 17.391 1 94.06 277 MET A N 1
ATOM 2159 C CA . MET A 1 277 ? -11.266 8 16.234 1 94.06 277 MET A CA 1
ATOM 2160 C C . MET A 1 277 ? -12.055 9.305 16.344 1 94.06 277 MET A C 1
ATOM 2162 O O . MET A 1 277 ? -12.148 10.062 15.375 1 94.06 277 MET A O 1
ATOM 2166 N N . ASP A 1 278 ? -12.602 9.469 17.531 1 94.81 278 ASP A N 1
ATOM 2167 C CA . ASP A 1 278 ? -13.219 10.75 17.844 1 94.81 278 ASP A CA 1
ATOM 2168 C C . ASP A 1 278 ? -12.188 11.742 18.359 1 94.81 278 ASP A C 1
ATOM 2170 O O . ASP A 1 278 ? -11.039 11.375 18.625 1 94.81 278 ASP A O 1
ATOM 2174 N N . LEU A 1 279 ? -12.539 13.031 18.328 1 95.38 279 LEU A N 1
ATOM 2175 C CA . LEU A 1 279 ? -11.711 14.086 18.906 1 95.38 279 LEU A CA 1
ATOM 2176 C C . LEU A 1 279 ? -12.484 14.844 19.984 1 95.38 279 LEU A C 1
ATOM 2178 O O . LEU A 1 279 ? -13.703 14.969 19.906 1 95.38 279 LEU A O 1
ATOM 2182 N N . PRO A 1 280 ? -11.805 15.352 20.953 1 93.62 280 PRO A N 1
ATOM 2183 C CA . PRO A 1 280 ? -12.469 16.125 22 1 93.62 280 PRO A CA 1
ATOM 2184 C C . PRO A 1 280 ? -13.148 17.391 21.469 1 93.62 280 PRO A C 1
ATOM 2186 O O . PRO A 1 280 ? -12.68 17.984 20.484 1 93.62 280 PRO A O 1
ATOM 2189 N N . THR A 1 281 ? -14.219 17.719 22.188 1 92.38 281 THR A N 1
ATOM 2190 C CA . THR A 1 281 ? -14.93 18.938 21.828 1 92.38 281 THR A CA 1
ATOM 2191 C C . THR A 1 281 ? -14.203 20.156 22.375 1 92.38 281 THR A C 1
ATOM 2193 O O . THR A 1 281 ? -14.141 21.203 21.719 1 92.38 281 THR A O 1
ATOM 2196 N N . GLU A 1 282 ? -13.727 19.938 23.562 1 91.06 282 GLU A N 1
ATOM 2197 C CA . GLU A 1 282 ? -12.945 21.031 24.156 1 91.06 282 GLU A CA 1
ATOM 2198 C C . GLU A 1 282 ? -11.648 21.25 23.391 1 91.06 282 GLU A C 1
ATOM 2200 O O . GLU A 1 282 ? -10.93 20.297 23.078 1 91.06 282 GLU A O 1
ATOM 2205 N N . GLY A 1 283 ? -11.391 22.484 23.062 1 89.94 283 GLY A N 1
ATOM 2206 C CA . GLY A 1 283 ? -10.156 22.797 22.359 1 89.94 283 GLY A CA 1
ATOM 2207 C C . GLY A 1 283 ? -10.312 22.828 20.844 1 89.94 283 GLY A C 1
ATOM 2208 O O . GLY A 1 283 ? -9.336 22.984 20.125 1 89.94 283 GLY A O 1
ATOM 2209 N N . ARG A 1 284 ? -11.555 22.75 20.391 1 95 284 ARG A N 1
ATOM 2210 C CA . ARG A 1 284 ? -11.789 22.797 18.953 1 95 284 ARG A CA 1
ATOM 2211 C C . ARG A 1 284 ? -11.648 24.219 18.422 1 95 284 ARG A C 1
ATOM 2213 O O . ARG A 1 284 ? -12.234 25.156 18.969 1 95 284 ARG A O 1
ATOM 2220 N N . VAL A 1 285 ? -10.93 24.359 17.438 1 96.94 285 VAL A N 1
ATOM 2221 C CA . VAL A 1 285 ? -10.695 25.656 16.828 1 96.94 285 VAL A CA 1
ATOM 2222 C C . VAL A 1 285 ? -11.961 26.141 16.125 1 96.94 285 VAL A C 1
ATOM 2224 O O . VAL A 1 285 ? -12.109 27.328 15.828 1 96.94 285 VAL A O 1
ATOM 2227 N N . ASN A 1 286 ? -12.914 25.234 15.875 1 96.38 286 ASN A N 1
ATOM 2228 C CA . ASN A 1 286 ? -14.211 25.594 15.32 1 96.38 286 ASN A CA 1
ATOM 2229 C C . ASN A 1 286 ? -14.859 26.719 16.109 1 96.38 286 ASN A C 1
ATOM 2231 O O . ASN A 1 286 ? -15.508 27.594 15.539 1 96.38 286 ASN A O 1
ATOM 2235 N N . THR A 1 287 ? -14.711 26.656 17.406 1 95.19 287 THR A N 1
ATOM 2236 C CA . THR A 1 287 ? -15.367 27.609 18.297 1 95.19 287 THR A CA 1
ATOM 2237 C C . THR A 1 287 ? -14.594 28.938 18.328 1 95.19 287 THR A C 1
ATOM 2239 O O . THR A 1 287 ? -15.172 29.984 18.609 1 95.19 287 THR A O 1
ATOM 2242 N N . LEU A 1 288 ? -13.305 28.891 18.078 1 95.31 288 LEU A N 1
ATOM 2243 C CA . LEU A 1 288 ? -12.477 30.094 18.062 1 95.31 288 LEU A CA 1
ATOM 2244 C C . LEU A 1 288 ? -12.766 30.938 16.828 1 95.31 288 LEU A C 1
ATOM 2246 O O . LEU A 1 288 ? -12.547 32.156 16.828 1 95.31 288 LEU A O 1
ATOM 2250 N N . PHE A 1 289 ? -13.203 30.25 15.742 1 96.56 289 PHE A N 1
ATOM 2251 C CA . PHE A 1 289 ? -13.508 30.938 14.492 1 96.56 289 PHE A CA 1
ATOM 2252 C C . PHE A 1 289 ? -14.906 30.578 14.008 1 96.56 289 PHE A C 1
ATOM 2254 O O . PHE A 1 289 ? -15.07 29.984 12.938 1 96.56 289 PHE A O 1
ATOM 2261 N N . PRO A 1 290 ? -15.93 31.047 14.664 1 94.56 290 PRO A N 1
ATOM 2262 C CA . PRO A 1 290 ? -17.297 30.641 14.367 1 94.56 290 PRO A CA 1
ATOM 2263 C C . PRO A 1 290 ? -17.766 31.109 12.992 1 94.56 290 PRO A C 1
ATOM 2265 O O . PRO A 1 290 ? -18.75 30.578 12.445 1 94.56 290 PRO A O 1
ATOM 2268 N N . GLU A 1 291 ? -17.125 32.094 12.492 1 95.69 291 GLU A N 1
ATOM 2269 C CA . GLU A 1 291 ? -17.5 32.625 11.18 1 95.69 291 GLU A CA 1
ATOM 2270 C C . GLU A 1 291 ? -17 31.688 10.07 1 95.69 291 GLU A C 1
ATOM 2272 O O . GLU A 1 291 ? -17.453 31.781 8.93 1 95.69 291 GLU A O 1
ATOM 2277 N N . MET A 1 292 ? -16.016 30.844 10.383 1 96.81 292 MET A N 1
ATOM 2278 C CA . MET A 1 292 ? -15.492 29.906 9.406 1 96.81 292 MET A CA 1
ATOM 2279 C C . MET A 1 292 ? -16.297 28.609 9.414 1 96.81 292 MET A C 1
ATOM 2281 O O . MET A 1 292 ? -16.719 28.141 10.469 1 96.81 292 MET A O 1
ATOM 2285 N N . THR A 1 293 ? -16.562 28.125 8.227 1 97 293 THR A N 1
ATOM 2286 C CA . THR A 1 293 ? -17.328 26.891 8.109 1 97 293 THR A CA 1
ATOM 2287 C C . THR A 1 293 ? -16.453 25.766 7.531 1 97 293 THR A C 1
ATOM 2289 O O . THR A 1 293 ? -15.445 26.031 6.879 1 97 293 THR A O 1
ATOM 2292 N N . THR A 1 294 ? -16.859 24.547 7.887 1 98.25 294 THR A N 1
ATOM 2293 C CA . THR A 1 294 ? -16.172 23.375 7.348 1 98.25 294 THR A CA 1
ATOM 2294 C C . THR A 1 294 ? -17.094 22.609 6.406 1 98.25 294 THR A C 1
ATOM 2296 O O . THR A 1 294 ? -18.312 22.75 6.465 1 98.25 294 THR A O 1
ATOM 2299 N N . LEU A 1 295 ? -16.469 21.938 5.477 1 98.06 295 LEU A N 1
ATOM 2300 C CA . LEU A 1 295 ? -17.203 21.031 4.594 1 98.06 295 LEU A CA 1
ATOM 2301 C C . LEU A 1 295 ? -17.766 19.844 5.371 1 98.06 295 LEU A C 1
ATOM 2303 O O . LEU A 1 295 ? -17.016 19.094 5.984 1 98.06 295 LEU A O 1
ATOM 2307 N N . THR A 1 296 ? -19.078 19.719 5.375 1 98.25 296 THR A N 1
ATOM 2308 C CA . THR A 1 296 ? -19.703 18.578 6.031 1 98.25 296 THR A CA 1
ATOM 2309 C C . THR A 1 296 ? -19.781 17.375 5.086 1 98.25 296 THR A C 1
ATOM 2311 O O . THR A 1 296 ? -19.688 17.531 3.869 1 98.25 296 THR A O 1
ATOM 2314 N N . VAL A 1 297 ? -19.969 16.188 5.656 1 98.38 297 VAL A N 1
ATOM 2315 C CA . VAL A 1 297 ? -20.078 14.977 4.852 1 98.38 297 VAL A CA 1
ATOM 2316 C C . VAL A 1 297 ? -21.297 15.086 3.93 1 98.38 297 VAL A C 1
ATOM 2318 O O . VAL A 1 297 ? -21.219 14.734 2.75 1 98.38 297 VAL A O 1
ATOM 2321 N N . ARG A 1 298 ? -22.391 15.617 4.445 1 98.19 298 ARG A N 1
ATOM 2322 C CA . ARG A 1 298 ? -23.594 15.758 3.633 1 98.19 298 ARG A CA 1
ATOM 2323 C C . ARG A 1 298 ? -23.344 16.672 2.436 1 98.19 298 ARG A C 1
ATOM 2325 O O . ARG A 1 298 ? -23.672 16.328 1.302 1 98.19 298 ARG A O 1
ATOM 2332 N N . GLU A 1 299 ? -22.781 17.859 2.725 1 98 299 GLU A N 1
ATOM 2333 C CA . GLU A 1 299 ? -22.453 18.781 1.64 1 98 299 GLU A CA 1
ATOM 2334 C C . GLU A 1 299 ? -21.516 18.125 0.627 1 98 299 GLU A C 1
ATOM 2336 O O . GLU A 1 299 ? -21.703 18.281 -0.583 1 98 299 GLU A O 1
ATOM 2341 N N . ALA A 1 300 ? -20.5 17.453 1.116 1 98.06 300 ALA A N 1
ATOM 2342 C CA . ALA A 1 300 ? -19.5 16.812 0.259 1 98.06 300 ALA A CA 1
ATOM 2343 C C . ALA A 1 300 ? -20.141 15.766 -0.636 1 98.06 300 ALA A C 1
ATOM 2345 O O . ALA A 1 300 ? -19.844 15.68 -1.83 1 98.06 300 ALA A O 1
ATOM 2346 N N . LEU A 1 301 ? -21.031 14.953 -0.076 1 98.06 301 LEU A N 1
ATOM 2347 C CA . LEU A 1 301 ? -21.656 13.867 -0.827 1 98.06 301 LEU A CA 1
ATOM 2348 C C . LEU A 1 301 ? -22.641 14.414 -1.849 1 98.06 301 LEU A C 1
ATOM 2350 O O . LEU A 1 301 ? -22.844 13.812 -2.912 1 98.06 301 LEU A O 1
ATOM 2354 N N . GLN A 1 302 ? -23.25 15.57 -1.558 1 97.38 302 GLN A N 1
ATOM 2355 C CA . GLN A 1 302 ? -24.094 16.234 -2.543 1 97.38 302 GLN A CA 1
ATOM 2356 C C . GLN A 1 302 ? -23.281 16.656 -3.766 1 97.38 302 GLN A C 1
ATOM 2358 O O . GLN A 1 302 ? -23.719 16.484 -4.902 1 97.38 302 GLN A O 1
ATOM 2363 N N . ILE A 1 303 ? -22.125 17.172 -3.504 1 96.5 303 ILE A N 1
ATOM 2364 C CA . ILE A 1 303 ? -21.234 17.547 -4.598 1 96.5 303 ILE A CA 1
ATOM 2365 C C . ILE A 1 303 ? -20.781 16.297 -5.344 1 96.5 303 ILE A C 1
ATOM 2367 O O . ILE A 1 303 ? -20.766 16.281 -6.578 1 96.5 303 ILE A O 1
ATOM 2371 N N . TYR A 1 304 ? -20.438 15.25 -4.57 1 95.75 304 TYR A N 1
ATOM 2372 C CA . TYR A 1 304 ? -19.906 14.016 -5.113 1 95.75 304 TYR A CA 1
ATOM 2373 C C . TYR A 1 304 ? -20.875 13.367 -6.086 1 95.75 304 TYR A C 1
ATOM 2375 O O . TYR A 1 304 ? -20.5 13 -7.203 1 95.75 304 TYR A O 1
ATOM 2383 N N . TYR A 1 305 ? -22.109 13.266 -5.777 1 95.06 305 TYR A N 1
ATOM 2384 C CA . TYR A 1 305 ? -23.094 12.523 -6.562 1 95.06 305 TYR A CA 1
ATOM 2385 C C . TYR A 1 305 ? -23.781 13.43 -7.574 1 95.06 305 TYR A C 1
ATOM 2387 O O . TYR A 1 305 ? -24.516 12.953 -8.438 1 95.06 305 TYR A O 1
ATOM 2395 N N . ALA A 1 306 ? -23.562 14.766 -7.41 1 91.31 306 ALA A N 1
ATOM 2396 C CA . ALA A 1 306 ? -24.109 15.695 -8.398 1 91.31 306 ALA A CA 1
ATOM 2397 C C . ALA A 1 306 ? -23.375 15.57 -9.734 1 91.31 306 ALA A C 1
ATOM 2399 O O . ALA A 1 306 ? -23.891 15.984 -10.773 1 91.31 306 ALA A O 1
ATOM 2400 N N . GLN A 1 307 ? -22.203 15.094 -9.75 1 79.94 307 GLN A N 1
ATOM 2401 C CA . GLN A 1 307 ? -21.391 14.977 -10.953 1 79.94 307 GLN A CA 1
ATOM 2402 C C . GLN A 1 307 ? -21.703 13.695 -11.719 1 79.94 307 GLN A C 1
ATOM 2404 O O . GLN A 1 307 ? -21.172 13.453 -12.797 1 79.94 307 GLN A O 1
ATOM 2409 N N . ASP A 1 308 ? -22.453 12.766 -11.172 1 69.19 308 ASP A N 1
ATOM 2410 C CA . ASP A 1 308 ? -22.891 11.555 -11.852 1 69.19 308 ASP A CA 1
ATOM 2411 C C . ASP A 1 308 ? -24.047 11.836 -12.805 1 69.19 308 ASP A C 1
ATOM 2413 O O . ASP A 1 308 ? -24.891 12.695 -12.523 1 69.19 308 ASP A O 1
ATOM 2417 N N . MET B 1 1 ? -5.52 -34.719 -23.344 1 78.69 1 MET B N 1
ATOM 2418 C CA . MET B 1 1 ? -6.102 -33.438 -23.062 1 78.69 1 MET B CA 1
ATOM 2419 C C . MET B 1 1 ? -6.918 -33.469 -21.766 1 78.69 1 MET B C 1
ATOM 2421 O O . MET B 1 1 ? -7.738 -34.375 -21.578 1 78.69 1 MET B O 1
ATOM 2425 N N . VAL B 1 2 ? -6.465 -32.594 -20.828 1 90.5 2 VAL B N 1
ATOM 2426 C CA . VAL B 1 2 ? -7.234 -32.625 -19.578 1 90.5 2 VAL B CA 1
ATOM 2427 C C . VAL B 1 2 ? -7.879 -31.266 -19.344 1 90.5 2 VAL B C 1
ATOM 2429 O O . VAL B 1 2 ? -7.531 -30.281 -20 1 90.5 2 VAL B O 1
ATOM 2432 N N . LYS B 1 3 ? -8.914 -31.328 -18.469 1 96.81 3 LYS B N 1
ATOM 2433 C CA . LYS B 1 3 ? -9.562 -30.078 -18.062 1 96.81 3 LYS B CA 1
ATOM 2434 C C . LYS B 1 3 ? -8.883 -29.484 -16.828 1 96.81 3 LYS B C 1
ATOM 2436 O O . LYS B 1 3 ? -8.719 -30.156 -15.812 1 96.81 3 LYS B O 1
ATOM 2441 N N . VAL B 1 4 ? -8.5 -28.234 -17.031 1 98.25 4 VAL B N 1
ATOM 2442 C CA . VAL B 1 4 ? -7.805 -27.531 -15.953 1 98.25 4 VAL B CA 1
ATOM 2443 C C . VAL B 1 4 ? -8.68 -26.406 -15.414 1 98.25 4 VAL B C 1
ATOM 2445 O O . VAL B 1 4 ? -9.25 -25.641 -16.188 1 98.25 4 VAL B O 1
ATOM 2448 N N . ALA B 1 5 ? -8.844 -26.328 -14.102 1 98.44 5 ALA B N 1
ATOM 2449 C CA . ALA B 1 5 ? -9.531 -25.203 -13.469 1 98.44 5 ALA B CA 1
ATOM 2450 C C . ALA B 1 5 ? -8.539 -24.297 -12.758 1 98.44 5 ALA B C 1
ATOM 2452 O O . ALA B 1 5 ? -7.738 -24.75 -11.938 1 98.44 5 ALA B O 1
ATOM 2453 N N . ILE B 1 6 ? -8.617 -23.031 -13.109 1 98.25 6 ILE B N 1
ATOM 2454 C CA . ILE B 1 6 ? -7.727 -22.062 -12.492 1 98.25 6 ILE B CA 1
ATOM 2455 C C . ILE B 1 6 ? -8.523 -21.156 -11.547 1 98.25 6 ILE B C 1
ATOM 2457 O O . ILE B 1 6 ? -9.375 -20.391 -11.992 1 98.25 6 ILE B O 1
ATOM 2461 N N . ALA B 1 7 ? -8.234 -21.297 -10.227 1 97.56 7 ALA B N 1
ATOM 2462 C CA . ALA B 1 7 ? -8.82 -20.375 -9.258 1 97.56 7 ALA B CA 1
ATOM 2463 C C . ALA B 1 7 ? -8.062 -19.062 -9.227 1 97.56 7 ALA B C 1
ATOM 2465 O O . ALA B 1 7 ? -6.844 -19.031 -9.031 1 97.56 7 ALA B O 1
ATOM 2466 N N . GLY B 1 8 ? -8.789 -17.953 -9.383 1 90.94 8 GLY B N 1
ATOM 2467 C CA . GLY B 1 8 ? -8.133 -16.656 -9.5 1 90.94 8 GLY B CA 1
ATOM 2468 C C . GLY B 1 8 ? -7.535 -16.406 -10.867 1 90.94 8 GLY B C 1
ATOM 2469 O O . GLY B 1 8 ? -6.527 -15.711 -10.992 1 90.94 8 GLY B O 1
ATOM 2470 N N . GLY B 1 9 ? -8.195 -16.922 -11.867 1 86.81 9 GLY B N 1
ATOM 2471 C CA . GLY B 1 9 ? -7.613 -16.922 -13.195 1 86.81 9 GLY B CA 1
ATOM 2472 C C . GLY B 1 9 ? -7.988 -15.703 -14.016 1 86.81 9 GLY B C 1
ATOM 2473 O O . GLY B 1 9 ? -7.566 -15.57 -15.172 1 86.81 9 GLY B O 1
ATOM 2474 N N . SER B 1 10 ? -8.656 -14.773 -13.422 1 85.5 10 SER B N 1
ATOM 2475 C CA . SER B 1 10 ? -9.141 -13.633 -14.188 1 85.5 10 SER B CA 1
ATOM 2476 C C . SER B 1 10 ? -8.133 -12.492 -14.188 1 85.5 10 SER B C 1
ATOM 2478 O O . SER B 1 10 ? -8.234 -11.562 -14.992 1 85.5 10 SER B O 1
ATOM 2480 N N . SER B 1 11 ? -7.172 -12.586 -13.32 1 86.25 11 SER B N 1
ATOM 2481 C CA . SER B 1 11 ? -6.207 -11.492 -13.234 1 86.25 11 SER B CA 1
ATOM 2482 C C . SER B 1 11 ? -4.824 -12.008 -12.844 1 86.25 11 SER B C 1
ATOM 2484 O O . SER B 1 11 ? -4.672 -13.164 -12.453 1 86.25 11 SER B O 1
ATOM 2486 N N . SER B 1 12 ? -3.867 -11.211 -13.102 1 91.19 12 SER B N 1
ATOM 2487 C CA . SER B 1 12 ? -2.506 -11.406 -12.617 1 91.19 12 SER B CA 1
ATOM 2488 C C . SER B 1 12 ? -1.929 -12.727 -13.102 1 91.19 12 SER B C 1
ATOM 2490 O O . SER B 1 12 ? -2.041 -13.062 -14.289 1 91.19 12 SER B O 1
ATOM 2492 N N . ILE B 1 13 ? -1.325 -13.477 -12.188 1 93.88 13 ILE B N 1
ATOM 2493 C CA . ILE B 1 13 ? -0.609 -14.68 -12.602 1 93.88 13 ILE B CA 1
ATOM 2494 C C . ILE B 1 13 ? -1.602 -15.727 -13.102 1 93.88 13 ILE B C 1
ATOM 2496 O O . ILE B 1 13 ? -1.293 -16.5 -14.016 1 93.88 13 ILE B O 1
ATOM 2500 N N . GLY B 1 14 ? -2.791 -15.711 -12.531 1 95.56 14 GLY B N 1
ATOM 2501 C CA . GLY B 1 14 ? -3.811 -16.641 -13 1 95.56 14 GLY B CA 1
ATOM 2502 C C . GLY B 1 14 ? -4.176 -16.422 -14.461 1 95.56 14 GLY B C 1
ATOM 2503 O O . GLY B 1 14 ? -4.328 -17.391 -15.211 1 95.56 14 GLY B O 1
ATOM 2504 N N . LYS B 1 15 ? -4.309 -15.195 -14.789 1 93.5 15 LYS B N 1
ATOM 2505 C CA . LYS B 1 15 ? -4.633 -14.883 -16.172 1 93.5 15 LYS B CA 1
ATOM 2506 C C . LYS B 1 15 ? -3.482 -15.266 -17.109 1 93.5 15 LYS B C 1
ATOM 2508 O O . LYS B 1 15 ? -3.707 -15.773 -18.203 1 93.5 15 LYS B O 1
ATOM 2513 N N . ALA B 1 16 ? -2.293 -15.023 -16.688 1 96 16 ALA B N 1
ATOM 2514 C CA . ALA B 1 16 ? -1.122 -15.398 -17.469 1 96 16 ALA B CA 1
ATOM 2515 C C . ALA B 1 16 ? -1.087 -16.906 -17.734 1 96 16 ALA B C 1
ATOM 2517 O O . ALA B 1 16 ? -0.798 -17.344 -18.844 1 96 16 ALA B O 1
ATOM 2518 N N . ILE B 1 17 ? -1.398 -17.641 -16.719 1 97.44 17 ILE B N 1
ATOM 2519 C CA . ILE B 1 17 ? -1.407 -19.094 -16.828 1 97.44 17 ILE B CA 1
ATOM 2520 C C . ILE B 1 17 ? -2.541 -19.531 -17.75 1 97.44 17 ILE B C 1
ATOM 2522 O O . ILE B 1 17 ? -2.338 -20.359 -18.641 1 97.44 17 ILE B O 1
ATOM 2526 N N . PHE B 1 18 ? -3.734 -18.938 -17.578 1 97 18 PHE B N 1
ATOM 2527 C CA . PHE B 1 18 ? -4.883 -19.25 -18.406 1 97 18 PHE B CA 1
ATOM 2528 C C . PHE B 1 18 ? -4.574 -19 -19.891 1 97 18 PHE B C 1
ATOM 2530 O O . PHE B 1 18 ? -4.797 -19.875 -20.734 1 97 18 PHE B O 1
ATOM 2537 N N . ASP B 1 19 ? -4.027 -17.812 -20.156 1 95.81 19 ASP B N 1
ATOM 2538 C CA . ASP B 1 19 ? -3.711 -17.438 -21.531 1 95.81 19 ASP B CA 1
ATOM 2539 C C . ASP B 1 19 ? -2.682 -18.375 -22.141 1 95.81 19 ASP B C 1
ATOM 2541 O O . ASP B 1 19 ? -2.785 -18.75 -23.328 1 95.81 19 ASP B O 1
ATOM 2545 N N . ALA B 1 20 ? -1.718 -18.766 -21.359 1 96.5 20 ALA B N 1
ATOM 2546 C CA . ALA B 1 20 ? -0.671 -19.672 -21.844 1 96.5 20 ALA B CA 1
ATOM 2547 C C . ALA B 1 20 ? -1.236 -21.047 -22.172 1 96.5 20 ALA B C 1
ATOM 2549 O O . ALA B 1 20 ? -0.861 -21.656 -23.172 1 96.5 20 ALA B O 1
ATOM 2550 N N . ILE B 1 21 ? -2.125 -21.562 -21.344 1 96.56 21 ILE B N 1
ATOM 2551 C CA . ILE B 1 21 ? -2.746 -22.875 -21.562 1 96.56 21 ILE B CA 1
ATOM 2552 C C . ILE B 1 21 ? -3.576 -22.828 -22.844 1 96.56 21 ILE B C 1
ATOM 2554 O O . ILE B 1 21 ? -3.482 -23.734 -23.688 1 96.56 21 ILE B O 1
ATOM 2558 N N . GLU B 1 22 ? -4.332 -21.734 -22.984 1 95 22 GLU B N 1
ATOM 2559 C CA . GLU B 1 22 ? -5.168 -21.594 -24.172 1 95 22 GLU B CA 1
ATOM 2560 C C . GLU B 1 22 ? -4.32 -21.5 -25.438 1 95 22 GLU B C 1
ATOM 2562 O O . GLU B 1 22 ? -4.676 -22.078 -26.469 1 95 22 GLU B O 1
ATOM 2567 N N . LYS B 1 23 ? -3.291 -20.828 -25.328 1 94.06 23 LYS B N 1
ATOM 2568 C CA . LYS B 1 23 ? -2.402 -20.672 -26.469 1 94.06 23 LYS B CA 1
ATOM 2569 C C . LYS B 1 23 ? -1.747 -22 -26.859 1 94.06 23 LYS B C 1
ATOM 2571 O O . LYS B 1 23 ? -1.623 -22.312 -28.047 1 94.06 23 LYS B O 1
ATOM 2576 N N . LEU B 1 24 ? -1.261 -22.719 -25.844 1 91.12 24 LEU B N 1
ATOM 2577 C CA . LEU B 1 24 ? -0.644 -24.016 -26.094 1 91.12 24 LEU B CA 1
ATOM 2578 C C . LEU B 1 24 ? -1.645 -24.969 -26.719 1 91.12 24 LEU B C 1
ATOM 2580 O O . LEU B 1 24 ? -1.286 -25.766 -27.594 1 91.12 24 LEU B O 1
ATOM 2584 N N . GLY B 1 25 ? -2.875 -24.953 -26.25 1 88.38 25 GLY B N 1
ATOM 2585 C CA . GLY B 1 25 ? -3.963 -25.703 -26.859 1 88.38 25 GLY B CA 1
ATOM 2586 C C . GLY B 1 25 ? -3.957 -27.172 -26.5 1 88.38 25 GLY B C 1
ATOM 2587 O O . GLY B 1 25 ? -4.75 -27.953 -27.031 1 88.38 25 GLY B O 1
ATOM 2588 N N . ALA B 1 26 ? -3.072 -27.5 -25.609 1 81.69 26 ALA B N 1
ATOM 2589 C CA . ALA B 1 26 ? -2.949 -28.906 -25.219 1 81.69 26 ALA B CA 1
ATOM 2590 C C . ALA B 1 26 ? -4.035 -29.297 -24.234 1 81.69 26 ALA B C 1
ATOM 2592 O O . ALA B 1 26 ? -4.43 -30.469 -24.156 1 81.69 26 ALA B O 1
ATOM 2593 N N . ASP B 1 27 ? -4.539 -28.344 -23.469 1 85.94 27 ASP B N 1
ATOM 2594 C CA . ASP B 1 27 ? -5.539 -28.578 -22.422 1 85.94 27 ASP B CA 1
ATOM 2595 C C . ASP B 1 27 ? -6.684 -27.562 -22.547 1 85.94 27 ASP B C 1
ATOM 2597 O O . ASP B 1 27 ? -6.582 -26.578 -23.266 1 85.94 27 ASP B O 1
ATOM 2601 N N . ASP B 1 28 ? -7.734 -27.984 -21.938 1 92.94 28 ASP B N 1
ATOM 2602 C CA . ASP B 1 28 ? -8.875 -27.078 -21.812 1 92.94 28 ASP B CA 1
ATOM 2603 C C . ASP B 1 28 ? -8.938 -26.469 -20.406 1 92.94 28 ASP B C 1
ATOM 2605 O O . ASP B 1 28 ? -8.758 -27.172 -19.406 1 92.94 28 ASP B O 1
ATOM 2609 N N . ALA B 1 29 ? -9.18 -25.172 -20.406 1 96.56 29 ALA B N 1
ATOM 2610 C CA . ALA B 1 29 ? -9.117 -24.531 -19.109 1 96.56 29 ALA B CA 1
ATOM 2611 C C . ALA B 1 29 ? -10.375 -23.719 -18.828 1 96.56 29 ALA B C 1
ATOM 2613 O O . ALA B 1 29 ? -10.992 -23.188 -19.766 1 96.56 29 ALA B O 1
ATOM 2614 N N . ILE B 1 30 ? -10.758 -23.688 -17.609 1 97 30 ILE B N 1
ATOM 2615 C CA . ILE B 1 30 ? -11.797 -22.797 -17.125 1 97 30 ILE B CA 1
ATOM 2616 C C . ILE B 1 30 ? -11.273 -21.969 -15.945 1 97 30 ILE B C 1
ATOM 2618 O O . ILE B 1 30 ? -10.281 -22.344 -15.32 1 97 30 ILE B O 1
ATOM 2622 N N . ILE B 1 31 ? -11.922 -20.828 -15.734 1 97.25 31 ILE B N 1
ATOM 2623 C CA . ILE B 1 31 ? -11.555 -19.953 -14.625 1 97.25 31 ILE B CA 1
ATOM 2624 C C . ILE B 1 31 ? -12.633 -20.016 -13.547 1 97.25 31 ILE B C 1
ATOM 2626 O O . ILE B 1 31 ? -13.828 -19.875 -13.836 1 97.25 31 ILE B O 1
ATOM 2630 N N . LEU B 1 32 ? -12.188 -20.344 -12.328 1 97.12 32 LEU B N 1
ATOM 2631 C CA . LEU B 1 32 ? -13.086 -20.25 -11.188 1 97.12 32 LEU B CA 1
ATOM 2632 C C . LEU B 1 32 ? -13.055 -18.844 -10.586 1 97.12 32 LEU B C 1
ATOM 2634 O O . LEU B 1 32 ? -12.055 -18.438 -10 1 97.12 32 LEU B O 1
ATOM 2638 N N . GLY B 1 33 ? -14.117 -18.094 -10.742 1 92.94 33 GLY B N 1
ATOM 2639 C CA . GLY B 1 33 ? -14.18 -16.734 -10.258 1 92.94 33 GLY B CA 1
ATOM 2640 C C . GLY B 1 33 ? -15.359 -16.469 -9.336 1 92.94 33 GLY B C 1
ATOM 2641 O O . GLY B 1 33 ? -16.25 -17.312 -9.219 1 92.94 33 GLY B O 1
ATOM 2642 N N . ARG B 1 34 ? -15.43 -15.297 -8.625 1 81.19 34 ARG B N 1
ATOM 2643 C CA . ARG B 1 34 ? -16.469 -14.914 -7.68 1 81.19 34 ARG B CA 1
ATOM 2644 C C . ARG B 1 34 ? -17.594 -14.172 -8.383 1 81.19 34 ARG B C 1
ATOM 2646 O O . ARG B 1 34 ? -18.719 -14.086 -7.863 1 81.19 34 ARG B O 1
ATOM 2653 N N . LYS B 1 35 ? -17.156 -13.523 -9.516 1 78.75 35 LYS B N 1
ATOM 2654 C CA . LYS B 1 35 ? -18.125 -12.711 -10.242 1 78.75 35 LYS B CA 1
ATOM 2655 C C . LYS B 1 35 ? -18.156 -13.086 -11.727 1 78.75 35 LYS B C 1
ATOM 2657 O O . LYS B 1 35 ? -17.125 -13.422 -12.305 1 78.75 35 LYS B O 1
ATOM 2662 N N . ALA B 1 36 ? -19.344 -12.852 -12.211 1 79.5 36 ALA B N 1
ATOM 2663 C CA . ALA B 1 36 ? -19.469 -13.086 -13.648 1 79.5 36 ALA B CA 1
ATOM 2664 C C . ALA B 1 36 ? -18.812 -11.969 -14.453 1 79.5 36 ALA B C 1
ATOM 2666 O O . ALA B 1 36 ? -18.875 -10.797 -14.062 1 79.5 36 ALA B O 1
ATOM 2667 N N . THR B 1 37 ? -18 -12.141 -15.453 1 78.94 37 THR B N 1
ATOM 2668 C CA . THR B 1 37 ? -17.297 -11.141 -16.266 1 78.94 37 THR B CA 1
ATOM 2669 C C . THR B 1 37 ? -17.812 -11.148 -17.703 1 78.94 37 THR B C 1
ATOM 2671 O O . THR B 1 37 ? -17.391 -10.328 -18.516 1 78.94 37 THR B O 1
ATOM 2674 N N . GLY B 1 38 ? -18.719 -11.984 -18.016 1 79.38 38 GLY B N 1
ATOM 2675 C CA . GLY B 1 38 ? -19.172 -12.148 -19.391 1 79.38 38 GLY B CA 1
ATOM 2676 C C . GLY B 1 38 ? -18.359 -13.18 -20.172 1 79.38 38 GLY B C 1
ATOM 2677 O O . GLY B 1 38 ? -18.812 -13.664 -21.203 1 79.38 38 GLY B O 1
ATOM 2678 N N . ASP B 1 39 ? -17.141 -13.461 -19.797 1 84.44 39 ASP B N 1
ATOM 2679 C CA . ASP B 1 39 ? -16.328 -14.5 -20.406 1 84.44 39 ASP B CA 1
ATOM 2680 C C . ASP B 1 39 ? -16.875 -15.891 -20.094 1 84.44 39 ASP B C 1
ATOM 2682 O O . ASP B 1 39 ? -17 -16.266 -18.922 1 84.44 39 ASP B O 1
ATOM 2686 N N . SER B 1 40 ? -17.172 -16.625 -21.156 1 85.06 40 SER B N 1
ATOM 2687 C CA . SER B 1 40 ? -17.781 -17.938 -21.016 1 85.06 40 SER B CA 1
ATOM 2688 C C . SER B 1 40 ? -16.844 -18.906 -20.297 1 85.06 40 SER B C 1
ATOM 2690 O O . SER B 1 40 ? -17.281 -19.953 -19.797 1 85.06 40 SER B O 1
ATOM 2692 N N . LYS B 1 41 ? -15.594 -18.594 -20.25 1 93.19 41 LYS B N 1
ATOM 2693 C CA . LYS B 1 41 ? -14.625 -19.453 -19.594 1 93.19 41 LYS B CA 1
ATOM 2694 C C . LYS B 1 41 ? -14.648 -19.266 -18.094 1 93.19 41 LYS B C 1
ATOM 2696 O O . LYS B 1 41 ? -14.117 -20.094 -17.344 1 93.19 41 LYS B O 1
ATOM 2701 N N . VAL B 1 42 ? -15.336 -18.219 -17.594 1 95 42 VAL B N 1
ATOM 2702 C CA . VAL B 1 42 ? -15.391 -17.953 -16.172 1 95 42 VAL B CA 1
ATOM 2703 C C . VAL B 1 42 ? -16.609 -18.641 -15.562 1 95 42 VAL B C 1
ATOM 2705 O O . VAL B 1 42 ? -17.75 -18.406 -15.984 1 95 42 VAL B O 1
ATOM 2708 N N . VAL B 1 43 ? -16.406 -19.516 -14.648 1 95.81 43 VAL B N 1
ATOM 2709 C CA . VAL B 1 43 ? -17.453 -20.188 -13.875 1 95.81 43 VAL B CA 1
ATOM 2710 C C . VAL B 1 43 ? -17.531 -19.562 -12.484 1 95.81 43 VAL B C 1
ATOM 2712 O O . VAL B 1 43 ? -16.531 -19.531 -11.75 1 95.81 43 VAL B O 1
ATOM 2715 N N . VAL B 1 44 ? -18.703 -19.094 -12.133 1 94.56 44 VAL B N 1
ATOM 2716 C CA . VAL B 1 44 ? -18.875 -18.469 -10.828 1 94.56 44 VAL B CA 1
ATOM 2717 C C . VAL B 1 44 ? -18.969 -19.531 -9.742 1 94.56 44 VAL B C 1
ATOM 2719 O O . VAL B 1 44 ? -19.734 -20.5 -9.867 1 94.56 44 VAL B O 1
ATOM 2722 N N . VAL B 1 45 ? -18.203 -19.359 -8.695 1 96.12 45 VAL B N 1
ATOM 2723 C CA . VAL B 1 45 ? -18.188 -20.344 -7.621 1 96.12 45 VAL B CA 1
ATOM 2724 C C . VAL B 1 45 ? -18.312 -19.656 -6.27 1 96.12 45 VAL B C 1
ATOM 2726 O O . VAL B 1 45 ? -18.031 -18.453 -6.156 1 96.12 45 VAL B O 1
ATOM 2729 N N . ASP B 1 46 ? -18.781 -20.375 -5.297 1 95.06 46 ASP B N 1
ATOM 2730 C CA . ASP B 1 46 ? -18.766 -19.984 -3.889 1 95.06 46 ASP B CA 1
ATOM 2731 C C . ASP B 1 46 ? -17.641 -20.688 -3.129 1 95.06 46 ASP B C 1
ATOM 2733 O O . ASP B 1 46 ? -17.797 -21.844 -2.717 1 95.06 46 ASP B O 1
ATOM 2737 N N . TYR B 1 47 ? -16.641 -19.953 -2.775 1 95.5 47 TYR B N 1
ATOM 2738 C CA . TYR B 1 47 ? -15.445 -20.531 -2.18 1 95.5 47 TYR B CA 1
ATOM 2739 C C . TYR B 1 47 ? -15.688 -20.922 -0.725 1 95.5 47 TYR B C 1
ATOM 2741 O O . TYR B 1 47 ? -14.844 -21.562 -0.096 1 95.5 47 TYR B O 1
ATOM 2749 N N . THR B 1 48 ? -16.828 -20.562 -0.268 1 94.56 48 THR B N 1
ATOM 2750 C CA . THR B 1 48 ? -17.125 -20.875 1.126 1 94.56 48 THR B CA 1
ATOM 2751 C C . THR B 1 48 ? -17.844 -22.219 1.232 1 94.56 48 THR B C 1
ATOM 2753 O O . THR B 1 48 ? -18.031 -22.734 2.332 1 94.56 48 THR B O 1
ATOM 2756 N N . SER B 1 49 ? -18.219 -22.797 0.127 1 97.69 49 SER B N 1
ATOM 2757 C CA . SER B 1 49 ? -18.984 -24.047 0.128 1 97.69 49 SER B CA 1
ATOM 2758 C C . SER B 1 49 ? -18.203 -25.156 -0.562 1 97.69 49 SER B C 1
ATOM 2760 O O . SER B 1 49 ? -18.172 -25.234 -1.793 1 97.69 49 SER B O 1
ATOM 2762 N N . ILE B 1 50 ? -17.75 -26.094 0.246 1 98.31 50 ILE B N 1
ATOM 2763 C CA . ILE B 1 50 ? -17.016 -27.234 -0.284 1 98.31 50 ILE B CA 1
ATOM 2764 C C . ILE B 1 50 ? -17.922 -28.047 -1.222 1 98.31 50 ILE B C 1
ATOM 2766 O O . ILE B 1 50 ? -17.484 -28.469 -2.295 1 98.31 50 ILE B O 1
ATOM 2770 N N . GLN B 1 51 ? -19.125 -28.172 -0.841 1 98.25 51 GLN B N 1
ATOM 2771 C CA . GLN B 1 51 ? -20.078 -28.938 -1.64 1 98.25 51 GLN B CA 1
ATOM 2772 C C . GLN B 1 51 ? -20.297 -28.297 -3.01 1 98.25 51 GLN B C 1
ATOM 2774 O O . GLN B 1 51 ? -20.219 -28.984 -4.035 1 98.25 51 GLN B O 1
ATOM 2779 N N . SER B 1 52 ? -20.484 -27.016 -2.986 1 97.94 52 SER B N 1
ATOM 2780 C CA . SER B 1 52 ? -20.703 -26.297 -4.242 1 97.94 52 SER B CA 1
ATOM 2781 C C . SER B 1 52 ? -19.453 -26.359 -5.125 1 97.94 52 SER B C 1
ATOM 2783 O O . SER B 1 52 ? -19.562 -26.516 -6.344 1 97.94 52 SER B O 1
ATOM 2785 N N . LEU B 1 53 ? -18.344 -26.234 -4.539 1 98.56 53 LEU B N 1
ATOM 2786 C CA . LEU B 1 53 ? -17.078 -26.328 -5.277 1 98.56 53 LEU B CA 1
ATOM 2787 C C . LEU B 1 53 ? -16.922 -27.703 -5.902 1 98.56 53 LEU B C 1
ATOM 2789 O O . LEU B 1 53 ? -16.531 -27.828 -7.066 1 98.56 53 LEU B O 1
ATOM 2793 N N . THR B 1 54 ? -17.234 -28.719 -5.129 1 98.56 54 THR B N 1
ATOM 2794 C CA . THR B 1 54 ? -17.125 -30.094 -5.605 1 98.56 54 THR B CA 1
ATOM 2795 C C . THR B 1 54 ? -18.031 -30.312 -6.812 1 98.56 54 THR B C 1
ATOM 2797 O O . THR B 1 54 ? -17.625 -30.922 -7.805 1 98.56 54 THR B O 1
ATOM 2800 N N . GLU B 1 55 ? -19.203 -29.797 -6.703 1 98.19 55 GLU B N 1
ATOM 2801 C CA . GLU B 1 55 ? -20.172 -29.953 -7.789 1 98.19 55 GLU B CA 1
ATOM 2802 C C . GLU B 1 55 ? -19.656 -29.312 -9.078 1 98.19 55 GLU B C 1
ATOM 2804 O O . GLU B 1 55 ? -19.812 -29.891 -10.164 1 98.19 55 GLU B O 1
ATOM 2809 N N . VAL B 1 56 ? -19.047 -28.172 -8.969 1 97.88 56 VAL B N 1
ATOM 2810 C CA . VAL B 1 56 ? -18.516 -27.469 -10.133 1 97.88 56 VAL B CA 1
ATOM 2811 C C . VAL B 1 56 ? -17.375 -28.297 -10.742 1 97.88 56 VAL B C 1
ATOM 2813 O O . VAL B 1 56 ? -17.328 -28.469 -11.961 1 97.88 56 VAL B O 1
ATOM 2816 N N . LEU B 1 57 ? -16.5 -28.828 -9.938 1 98.5 57 LEU B N 1
ATOM 2817 C CA . LEU B 1 57 ? -15.383 -29.625 -10.422 1 98.5 57 LEU B CA 1
ATOM 2818 C C . LEU B 1 57 ? -15.875 -30.891 -11.109 1 98.5 57 LEU B C 1
ATOM 2820 O O . LEU B 1 57 ? -15.352 -31.266 -12.156 1 98.5 57 LEU B O 1
ATOM 2824 N N . ASP B 1 58 ? -16.922 -31.469 -10.555 1 98.12 58 ASP B N 1
ATOM 2825 C CA . ASP B 1 58 ? -17.484 -32.688 -11.125 1 98.12 58 ASP B CA 1
ATOM 2826 C C . ASP B 1 58 ? -18.172 -32.406 -12.453 1 98.12 58 ASP B C 1
ATOM 2828 O O . ASP B 1 58 ? -17.984 -33.125 -13.43 1 98.12 58 ASP B O 1
ATOM 2832 N N . THR B 1 59 ? -18.984 -31.375 -12.406 1 97.75 59 THR B N 1
ATOM 2833 C CA . THR B 1 59 ? -19.75 -31.016 -13.586 1 97.75 59 THR B CA 1
ATOM 2834 C C . THR B 1 59 ? -18.844 -30.766 -14.781 1 97.75 59 THR B C 1
ATOM 2836 O O . THR B 1 59 ? -19.156 -31.156 -15.906 1 97.75 59 THR B O 1
ATOM 2839 N N . HIS B 1 60 ? -17.688 -30.219 -14.555 1 97.25 60 HIS B N 1
ATOM 2840 C CA . HIS B 1 60 ? -16.781 -29.875 -15.641 1 97.25 60 HIS B CA 1
ATOM 2841 C C . HIS B 1 60 ? -15.703 -30.922 -15.82 1 97.25 60 HIS B C 1
ATOM 2843 O O . HIS B 1 60 ? -14.789 -30.75 -16.625 1 97.25 60 HIS B O 1
ATOM 2849 N N . LYS B 1 61 ? -15.742 -31.969 -15.023 1 97.94 61 LYS B N 1
ATOM 2850 C CA . LYS B 1 61 ? -14.789 -33.062 -15.086 1 97.94 61 LYS B CA 1
ATOM 2851 C C . LYS B 1 61 ? -13.359 -32.562 -14.992 1 97.94 61 LYS B C 1
ATOM 2853 O O . LYS B 1 61 ? -12.508 -32.938 -15.82 1 97.94 61 LYS B O 1
ATOM 2858 N N . VAL B 1 62 ? -13.102 -31.734 -13.992 1 98.38 62 VAL B N 1
ATOM 2859 C CA . VAL B 1 62 ? -11.805 -31.094 -13.82 1 98.38 62 VAL B CA 1
ATOM 2860 C C . VAL B 1 62 ? -10.773 -32.125 -13.367 1 98.38 62 VAL B C 1
ATOM 2862 O O . VAL B 1 62 ? -10.961 -32.781 -12.344 1 98.38 62 VAL B O 1
ATOM 2865 N N . HIS B 1 63 ? -9.734 -32.219 -14.164 1 98.38 63 HIS B N 1
ATOM 2866 C CA . HIS B 1 63 ? -8.648 -33.125 -13.836 1 98.38 63 HIS B CA 1
ATOM 2867 C C . HIS B 1 63 ? -7.613 -32.469 -12.938 1 98.38 63 HIS B C 1
ATOM 2869 O O . HIS B 1 63 ? -7.094 -33.094 -12.008 1 98.38 63 HIS B O 1
ATOM 2875 N N . THR B 1 64 ? -7.258 -31.25 -13.211 1 98.56 64 THR B N 1
ATOM 2876 C CA . THR B 1 64 ? -6.215 -30.516 -12.5 1 98.56 64 THR B CA 1
ATOM 2877 C C . THR B 1 64 ? -6.734 -29.156 -12.031 1 98.56 64 THR B C 1
ATOM 2879 O O . THR B 1 64 ? -7.395 -28.438 -12.797 1 98.56 64 THR B O 1
ATOM 2882 N N . VAL B 1 65 ? -6.445 -28.812 -10.75 1 98.75 65 VAL B N 1
ATOM 2883 C CA . VAL B 1 65 ? -6.777 -27.5 -10.203 1 98.75 65 VAL B CA 1
ATOM 2884 C C . VAL B 1 65 ? -5.496 -26.703 -9.945 1 98.75 65 VAL B C 1
ATOM 2886 O O . VAL B 1 65 ? -4.566 -27.219 -9.312 1 98.75 65 VAL B O 1
ATOM 2889 N N . ILE B 1 66 ? -5.449 -25.516 -10.5 1 98.56 66 ILE B N 1
ATOM 2890 C CA . ILE B 1 66 ? -4.379 -24.578 -10.203 1 98.56 66 ILE B CA 1
ATOM 2891 C C . ILE B 1 66 ? -4.941 -23.391 -9.406 1 98.56 66 ILE B C 1
ATOM 2893 O O . ILE B 1 66 ? -5.824 -22.672 -9.883 1 98.56 66 ILE B O 1
ATOM 2897 N N . SER B 1 67 ? -4.434 -23.25 -8.195 1 98.25 67 SER B N 1
ATOM 2898 C CA . SER B 1 67 ? -4.844 -22.109 -7.395 1 98.25 67 SER B CA 1
ATOM 2899 C C . SER B 1 67 ? -3.867 -20.953 -7.551 1 98.25 67 SER B C 1
ATOM 2901 O O . SER B 1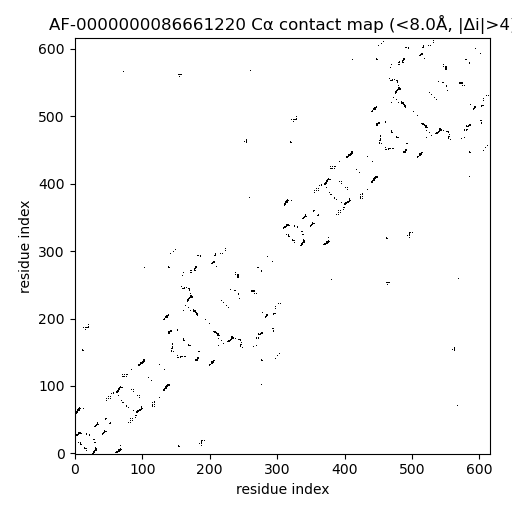 67 ? -2.662 -21.109 -7.348 1 98.25 67 SER B O 1
ATOM 2903 N N . THR B 1 68 ? -4.375 -19.812 -7.953 1 96.31 68 THR B N 1
ATOM 2904 C CA . THR B 1 68 ? -3.598 -18.594 -7.996 1 96.31 68 THR B CA 1
ATOM 2905 C C . THR B 1 68 ? -4.246 -17.5 -7.133 1 96.31 68 THR B C 1
ATOM 2907 O O . TH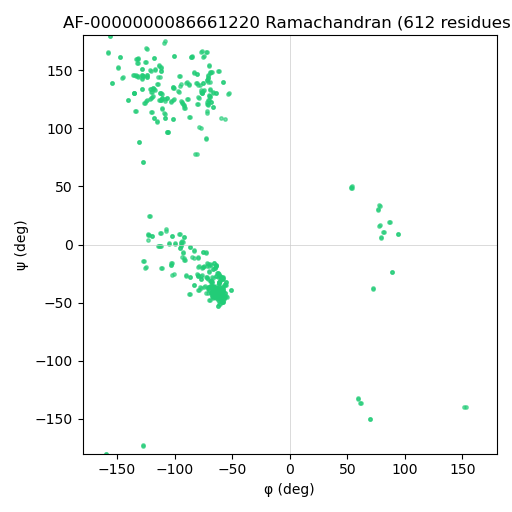R B 1 68 ? -4.078 -16.312 -7.391 1 96.31 68 THR B O 1
ATOM 2910 N N . VAL B 1 69 ? -5.004 -17.984 -6.168 1 90.94 69 VAL B N 1
ATOM 2911 C CA . VAL B 1 69 ? -5.652 -17.062 -5.242 1 90.94 69 VAL B CA 1
ATOM 2912 C C . VAL B 1 69 ? -4.594 -16.312 -4.434 1 90.94 69 VAL B C 1
ATOM 2914 O O . VAL B 1 69 ? -3.621 -16.906 -3.971 1 90.94 69 VAL B O 1
ATOM 2917 N N . SER B 1 70 ? -4.766 -14.992 -4.406 1 83.88 70 SER B N 1
ATOM 2918 C CA . SER B 1 70 ? -3.859 -14.195 -3.586 1 83.88 70 SER B CA 1
ATOM 2919 C C . SER B 1 70 ? -4.137 -14.391 -2.1 1 83.88 70 SER B C 1
ATOM 2921 O O . SER B 1 70 ? -5.207 -14.023 -1.608 1 83.88 70 SER B O 1
ATOM 2923 N N . ILE B 1 71 ? -3.191 -14.961 -1.418 1 85.5 71 ILE B N 1
ATOM 2924 C CA . ILE B 1 71 ? -3.359 -15.219 0.007 1 85.5 71 ILE B CA 1
ATOM 2925 C C . ILE B 1 71 ? -3.039 -13.961 0.802 1 85.5 71 ILE B C 1
ATOM 2927 O O . ILE B 1 71 ? -1.959 -13.844 1.386 1 85.5 71 ILE B O 1
ATOM 2931 N N . ALA B 1 72 ? -4 -13.078 0.781 1 77.5 72 ALA B N 1
ATOM 2932 C CA . ALA B 1 72 ? -3.805 -11.773 1.406 1 77.5 72 ALA B CA 1
ATOM 2933 C C . ALA B 1 72 ? -4.508 -11.703 2.758 1 77.5 72 ALA B C 1
ATOM 2935 O O . ALA B 1 72 ? -4.219 -10.82 3.57 1 77.5 72 ALA B O 1
ATOM 2936 N N . ASP B 1 73 ? -5.402 -12.641 2.988 1 79.88 73 ASP B N 1
ATOM 2937 C CA . ASP B 1 73 ? -6.176 -12.648 4.227 1 79.88 73 ASP B CA 1
ATOM 2938 C C . ASP B 1 73 ? -6.684 -14.047 4.547 1 79.88 73 ASP B C 1
ATOM 2940 O O . ASP B 1 73 ? -6.391 -15 3.82 1 79.88 73 ASP B O 1
ATOM 2944 N N . ASP B 1 74 ? -7.395 -14.211 5.645 1 83.38 74 ASP B N 1
ATOM 2945 C CA . ASP B 1 74 ? -7.879 -15.508 6.094 1 83.38 74 ASP B CA 1
ATOM 2946 C C . ASP B 1 74 ? -8.93 -16.062 5.137 1 83.38 74 ASP B C 1
ATOM 2948 O O . ASP B 1 74 ? -8.992 -17.281 4.91 1 83.38 74 ASP B O 1
ATOM 2952 N N . ALA B 1 75 ? -9.758 -15.164 4.629 1 83.69 75 ALA B N 1
ATOM 2953 C CA . ALA B 1 75 ? -10.797 -15.609 3.709 1 83.69 75 ALA B CA 1
ATOM 2954 C C . ALA B 1 75 ? -10.195 -16.266 2.469 1 83.69 75 ALA B C 1
ATOM 2956 O O . ALA B 1 75 ? -10.688 -17.297 2.01 1 83.69 75 ALA B O 1
ATOM 2957 N N . SER B 1 76 ? -9.164 -15.688 1.947 1 88.5 76 SER B N 1
ATOM 2958 C CA . SER B 1 76 ? -8.516 -16.266 0.773 1 88.5 76 SER B CA 1
ATOM 2959 C C . SER B 1 76 ? -7.781 -17.547 1.125 1 88.5 76 SER B C 1
ATOM 2961 O 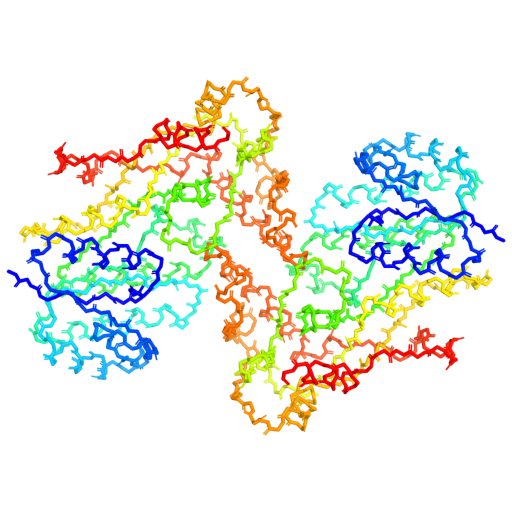O . SER B 1 76 ? -7.738 -18.484 0.323 1 88.5 76 SER B O 1
ATOM 2963 N N . GLY B 1 77 ? -7.18 -17.578 2.289 1 92.31 77 GLY B N 1
ATOM 2964 C CA . GLY B 1 77 ? -6.574 -18.812 2.756 1 92.31 77 GLY B CA 1
ATOM 2965 C C . GLY B 1 77 ? -7.566 -19.953 2.885 1 92.31 77 GLY B C 1
ATOM 2966 O O . GLY B 1 77 ? -7.316 -21.062 2.4 1 92.31 77 GLY B O 1
ATOM 2967 N N . MET B 1 78 ? -8.664 -19.625 3.48 1 94 78 MET B N 1
ATOM 2968 C CA . MET B 1 78 ? -9.719 -20.625 3.654 1 94 78 MET B CA 1
ATOM 2969 C C . MET B 1 78 ? -10.297 -21.047 2.307 1 94 78 MET B C 1
ATOM 2971 O O . MET B 1 78 ? -10.664 -22.203 2.125 1 94 78 MET B O 1
ATOM 2975 N N . ALA B 1 79 ? -10.383 -20.125 1.456 1 95.19 79 ALA B N 1
ATOM 2976 C CA . ALA B 1 79 ? -10.875 -20.438 0.115 1 95.19 79 ALA B CA 1
ATOM 2977 C C . ALA B 1 79 ? -10.023 -21.516 -0.542 1 95.19 79 ALA B C 1
ATOM 2979 O O . ALA B 1 79 ? -10.562 -22.453 -1.147 1 95.19 79 ALA B O 1
ATOM 2980 N N . GLN B 1 80 ? -8.75 -21.406 -0.443 1 97.44 80 GLN B N 1
ATOM 2981 C CA . GLN B 1 80 ? -7.871 -22.422 -1.02 1 97.44 80 GLN B CA 1
ATOM 2982 C C . GLN B 1 80 ? -8.023 -23.75 -0.293 1 97.44 80 GLN B C 1
ATOM 2984 O O . GLN B 1 80 ? -8.008 -24.812 -0.921 1 97.44 80 GLN B O 1
ATOM 2989 N N . MET B 1 81 ? -8.188 -23.688 1 1 98.25 81 MET B N 1
ATOM 2990 C CA . MET B 1 81 ? -8.398 -24.922 1.758 1 98.25 81 MET B CA 1
ATOM 2991 C C . MET B 1 81 ? -9.672 -25.641 1.302 1 98.25 81 MET B C 1
ATOM 2993 O O . MET B 1 81 ? -9.672 -26.844 1.103 1 98.25 81 MET B O 1
ATOM 2997 N N . ASN B 1 82 ? -10.695 -24.844 1.155 1 98.5 82 ASN B N 1
ATOM 2998 C CA . ASN B 1 82 ? -11.961 -25.391 0.681 1 98.5 82 ASN B CA 1
ATOM 2999 C C . ASN B 1 82 ? -11.82 -25.984 -0.718 1 98.5 82 ASN B C 1
ATOM 3001 O O . ASN B 1 82 ? -12.422 -27.016 -1.025 1 98.5 82 ASN B O 1
ATOM 3005 N N . LEU B 1 83 ? -11.07 -25.328 -1.482 1 98.62 83 LEU B N 1
ATOM 3006 C CA . LEU B 1 83 ? -10.844 -25.812 -2.84 1 98.62 83 LEU B CA 1
ATOM 3007 C C . LEU B 1 83 ? -10.102 -27.141 -2.826 1 98.62 83 LEU B C 1
ATOM 3009 O O . LEU B 1 83 ? -10.375 -28.031 -3.646 1 98.62 83 LEU B O 1
ATOM 3013 N N . ILE B 1 84 ? -9.141 -27.328 -1.923 1 98.75 84 ILE B N 1
ATOM 3014 C CA . ILE B 1 84 ? -8.422 -28.578 -1.765 1 98.75 84 ILE B CA 1
ATOM 3015 C C . ILE B 1 84 ? -9.398 -29.688 -1.358 1 98.75 84 ILE B C 1
ATOM 3017 O O . ILE B 1 84 ? -9.406 -30.766 -1.953 1 98.75 84 ILE B O 1
ATOM 3021 N N . GLU B 1 85 ? -10.25 -29.344 -0.422 1 98.81 85 GLU B N 1
ATOM 3022 C CA . GLU B 1 85 ? -11.234 -30.328 0.021 1 98.81 85 GLU B CA 1
ATOM 3023 C C . GLU B 1 85 ? -12.18 -30.719 -1.115 1 98.81 85 GLU B C 1
ATOM 3025 O O . GLU B 1 85 ? -12.539 -31.891 -1.254 1 98.81 85 GLU B O 1
ATOM 3030 N N . ALA B 1 86 ? -12.555 -29.734 -1.857 1 98.81 86 ALA B N 1
ATOM 3031 C CA . ALA B 1 86 ? -13.43 -30.016 -2.998 1 98.81 86 ALA B CA 1
ATOM 3032 C C . ALA B 1 86 ? -12.734 -30.906 -4.02 1 98.81 86 ALA B C 1
ATOM 3034 O O . ALA B 1 86 ? -13.352 -31.812 -4.586 1 98.81 86 ALA B O 1
ATOM 3035 N N . ALA B 1 87 ? -11.461 -30.641 -4.27 1 98.81 87 ALA B N 1
ATOM 3036 C CA . ALA B 1 87 ? -10.688 -31.453 -5.207 1 98.81 87 ALA B CA 1
ATOM 3037 C C . ALA B 1 87 ? -10.578 -32.906 -4.727 1 98.81 87 ALA B C 1
ATOM 3039 O O . ALA B 1 87 ? -10.641 -33.844 -5.531 1 98.81 87 ALA B O 1
ATOM 3040 N N . VAL B 1 88 ? -10.438 -33.094 -3.449 1 98.56 88 VAL B N 1
ATOM 3041 C CA . VAL B 1 88 ? -10.336 -34.406 -2.848 1 98.56 88 VAL B CA 1
ATOM 3042 C C . VAL B 1 88 ? -11.664 -35.156 -3.021 1 98.56 88 VAL B C 1
ATOM 3044 O O . VAL B 1 88 ? -11.68 -36.344 -3.305 1 98.56 88 VAL B O 1
ATOM 3047 N N . ALA B 1 89 ? -12.703 -34.438 -2.865 1 98.44 89 ALA B N 1
ATOM 3048 C CA . ALA B 1 89 ? -14.031 -35.031 -2.91 1 98.44 89 ALA B CA 1
ATOM 3049 C C . ALA B 1 89 ? -14.461 -35.312 -4.348 1 98.44 89 ALA B C 1
ATOM 3051 O O . ALA B 1 89 ? -15.305 -36.188 -4.586 1 98.44 89 ALA B O 1
ATOM 3052 N N . CYS B 1 90 ? -13.938 -34.562 -5.246 1 97.75 90 CYS B N 1
ATOM 3053 C CA . CYS B 1 90 ? -14.289 -34.719 -6.652 1 97.75 90 CYS B CA 1
ATOM 3054 C C . CYS B 1 90 ? -13.75 -36.031 -7.223 1 97.75 90 CYS B C 1
ATOM 3056 O O . CYS B 1 90 ? -12.602 -36.375 -6.977 1 97.75 90 CYS B O 1
ATOM 3058 N N . GLN B 1 91 ? -14.547 -36.719 -8.078 1 95.75 91 GLN B N 1
ATOM 3059 C CA . GLN B 1 91 ? -14.156 -38 -8.617 1 95.75 91 GLN B CA 1
ATOM 3060 C C . GLN B 1 91 ? -13.172 -37.844 -9.773 1 95.75 91 GLN B C 1
ATOM 3062 O O . GLN B 1 91 ? -12.406 -38.781 -10.078 1 95.75 91 GLN B O 1
ATOM 3067 N N . HIS B 1 92 ? -13.109 -36.719 -10.352 1 97.62 92 HIS B N 1
ATOM 3068 C CA . HIS B 1 92 ? -12.344 -36.531 -11.578 1 97.62 92 HIS B CA 1
ATOM 3069 C C . HIS B 1 92 ? -10.992 -35.875 -11.289 1 97.62 92 HIS B C 1
ATOM 3071 O O . HIS B 1 92 ? -10.031 -36.062 -12.047 1 97.62 92 HIS B O 1
ATOM 3077 N N . THR B 1 93 ? -10.867 -35.125 -10.211 1 98.56 93 THR B N 1
ATOM 3078 C CA . THR B 1 93 ? -9.656 -34.344 -9.953 1 98.56 93 THR B CA 1
ATOM 3079 C C . THR B 1 93 ? -8.539 -35.25 -9.438 1 98.56 93 THR B C 1
ATOM 3081 O O . THR B 1 93 ? -8.734 -36.031 -8.516 1 98.56 93 THR B O 1
ATOM 3084 N N . LYS B 1 94 ? -7.395 -35.031 -10.055 1 98.44 94 LYS B N 1
ATOM 3085 C CA . LYS B 1 94 ? -6.258 -35.875 -9.695 1 98.44 94 LYS B CA 1
ATOM 3086 C C . LYS B 1 94 ? -5.055 -35.031 -9.281 1 98.44 94 LYS B C 1
ATOM 3088 O O . LYS B 1 94 ? -4.152 -35.531 -8.602 1 98.44 94 LYS B O 1
ATOM 3093 N N . ARG B 1 95 ? -5.062 -33.75 -9.695 1 98.62 95 ARG B N 1
ATOM 3094 C CA . ARG B 1 95 ? -3.889 -32.906 -9.469 1 98.62 95 ARG B CA 1
ATOM 3095 C C . ARG B 1 95 ? -4.285 -31.562 -8.906 1 98.62 95 ARG B C 1
ATOM 3097 O O . ARG B 1 95 ? -5.348 -31.031 -9.234 1 98.62 95 ARG B O 1
ATOM 3104 N N . PHE B 1 96 ? -3.4 -31.047 -8.031 1 98.75 96 PHE B N 1
ATOM 3105 C CA . PHE B 1 96 ? -3.629 -29.734 -7.438 1 98.75 96 PHE B CA 1
ATOM 3106 C C . PHE B 1 96 ? -2.326 -28.953 -7.328 1 98.75 96 PHE B C 1
ATOM 3108 O O . PHE B 1 96 ? -1.322 -29.484 -6.836 1 98.75 96 PHE B O 1
ATOM 3115 N N . MET B 1 97 ? -2.289 -27.781 -7.879 1 98.5 97 MET B N 1
ATOM 3116 C CA . MET B 1 97 ? -1.186 -26.844 -7.703 1 98.5 97 MET B CA 1
ATOM 3117 C C . MET B 1 97 ? -1.604 -25.672 -6.816 1 98.5 97 MET B C 1
ATOM 3119 O O . MET B 1 97 ? -2.375 -24.812 -7.242 1 98.5 97 MET B O 1
ATOM 3123 N N . PRO B 1 98 ? -1.076 -25.609 -5.57 1 98 98 PRO B N 1
ATOM 3124 C CA . PRO B 1 98 ? -1.463 -24.516 -4.672 1 98 98 PRO B CA 1
ATOM 3125 C C . PRO B 1 98 ? -0.808 -23.188 -5.043 1 98 98 PRO B C 1
ATOM 3127 O O . PRO B 1 98 ? 0.169 -23.172 -5.793 1 98 98 PRO B O 1
ATOM 3130 N N . SER B 1 99 ? -1.386 -22.125 -4.539 1 95.94 99 SER B N 1
ATOM 3131 C CA . SER B 1 99 ? -0.881 -20.781 -4.809 1 95.94 99 SER B CA 1
ATOM 3132 C C . SER B 1 99 ? 0.42 -20.516 -4.059 1 95.94 99 SER B C 1
ATOM 3134 O O . SER B 1 99 ? 0.404 -20 -2.941 1 95.94 99 SER B O 1
ATOM 3136 N N . GLU B 1 100 ? 1.54 -20.797 -4.711 1 93.12 100 GLU B N 1
ATOM 3137 C CA . GLU B 1 100 ? 2.855 -20.641 -4.098 1 93.12 100 GLU B CA 1
ATOM 3138 C C . GLU B 1 100 ? 3.736 -19.703 -4.926 1 93.12 100 GLU B C 1
ATOM 3140 O O . GLU B 1 100 ? 4.875 -19.422 -4.551 1 93.12 100 GLU B O 1
ATOM 3145 N N . PHE B 1 101 ? 3.289 -19.156 -5.895 1 93.12 101 PHE B N 1
ATOM 3146 C CA . PHE B 1 101 ? 4.027 -18.375 -6.875 1 93.12 101 PHE B CA 1
ATOM 3147 C C . PHE B 1 101 ? 4.781 -17.234 -6.203 1 93.12 101 PHE B C 1
ATOM 3149 O O . PHE B 1 101 ? 4.168 -16.344 -5.609 1 93.12 101 PHE B O 1
ATOM 3156 N N . GLY B 1 102 ? 6.02 -17.297 -6.102 1 91.38 102 GLY B N 1
ATOM 3157 C CA . GLY B 1 102 ? 6.891 -16.328 -5.438 1 91.38 102 GLY B CA 1
ATOM 3158 C C . GLY B 1 102 ? 8.172 -16.953 -4.918 1 91.38 102 GLY B C 1
ATOM 3159 O O . GLY B 1 102 ? 8.805 -17.766 -5.605 1 91.38 102 GLY B O 1
ATOM 3160 N N . ALA B 1 103 ? 8.555 -16.531 -3.783 1 87.38 103 ALA B N 1
ATOM 3161 C CA . ALA B 1 103 ? 9.773 -17.031 -3.158 1 87.38 103 ALA B CA 1
ATOM 3162 C C . ALA B 1 103 ? 9.562 -18.422 -2.561 1 87.38 103 ALA B C 1
ATOM 3164 O O . ALA B 1 103 ? 8.453 -18.953 -2.609 1 87.38 103 ALA B O 1
ATOM 3165 N N . LYS B 1 104 ? 10.617 -19.016 -2.242 1 86.88 104 LYS B N 1
ATOM 3166 C CA . LYS B 1 104 ? 10.508 -20.188 -1.372 1 86.88 104 LYS B CA 1
ATOM 3167 C C . LYS B 1 104 ? 10.312 -19.766 0.082 1 86.88 104 LYS B C 1
ATOM 3169 O O . LYS B 1 104 ? 11.281 -19.516 0.799 1 86.88 104 LYS B O 1
ATOM 3174 N N . TYR B 1 105 ? 9.117 -19.844 0.497 1 82.69 105 TYR B N 1
ATOM 3175 C CA . TYR B 1 105 ? 8.75 -19.281 1.798 1 82.69 105 TYR B CA 1
ATOM 3176 C C . TYR B 1 105 ? 9.164 -20.234 2.924 1 82.69 105 TYR B C 1
ATOM 3178 O O . TYR B 1 105 ? 9.07 -21.453 2.783 1 82.69 105 TYR B O 1
ATOM 3186 N N . ASP B 1 106 ? 9.711 -19.609 3.945 1 82.12 106 ASP B N 1
ATOM 3187 C CA . ASP B 1 106 ? 10.07 -20.359 5.145 1 82.12 106 ASP B CA 1
ATOM 3188 C C . ASP B 1 106 ? 9.461 -19.719 6.395 1 82.12 106 ASP B C 1
ATOM 3190 O O . ASP B 1 106 ? 8.578 -18.875 6.297 1 82.12 106 ASP B O 1
ATOM 3194 N N . ASP B 1 107 ? 9.836 -20.234 7.477 1 78.94 107 ASP B N 1
ATOM 3195 C CA . ASP B 1 107 ? 9.25 -19.812 8.742 1 78.94 107 ASP B CA 1
ATOM 3196 C C . ASP B 1 107 ? 9.477 -18.328 9.008 1 78.94 107 ASP B C 1
ATOM 3198 O O . ASP B 1 107 ? 8.648 -17.672 9.648 1 78.94 107 ASP B O 1
ATOM 3202 N N . GLU B 1 108 ? 10.586 -17.844 8.523 1 75.25 108 GLU B N 1
ATOM 3203 C CA . GLU B 1 108 ? 10.859 -16.422 8.734 1 75.25 108 GLU B CA 1
ATOM 3204 C C . GLU B 1 108 ? 9.859 -15.555 7.977 1 75.25 108 GLU B C 1
ATOM 3206 O O . GLU B 1 108 ? 9.461 -14.492 8.469 1 75.25 108 GLU B O 1
ATOM 3211 N N . PHE B 1 109 ? 9.477 -16.031 6.824 1 75.81 109 PHE B N 1
ATOM 3212 C CA . PHE B 1 109 ? 8.492 -15.305 6.039 1 75.81 109 PHE B CA 1
ATOM 3213 C C . PHE B 1 109 ? 7.168 -15.195 6.789 1 75.81 109 PHE B C 1
ATOM 3215 O O . PHE B 1 109 ? 6.523 -14.141 6.77 1 75.81 109 PHE B O 1
ATOM 3222 N N . ILE B 1 110 ? 6.84 -16.25 7.531 1 77.62 110 ILE B N 1
ATOM 3223 C CA . ILE B 1 110 ? 5.562 -16.297 8.234 1 77.62 110 ILE B CA 1
ATOM 3224 C C . ILE B 1 110 ? 5.559 -15.258 9.359 1 77.62 110 ILE B C 1
ATOM 3226 O O . ILE B 1 110 ? 4.52 -14.664 9.664 1 77.62 110 ILE B O 1
ATOM 3230 N N . ARG B 1 111 ? 6.648 -14.984 9.938 1 74.5 111 ARG B N 1
ATOM 3231 C CA . ARG B 1 111 ? 6.742 -13.992 11.008 1 74.5 111 ARG B CA 1
ATOM 3232 C C . ARG B 1 111 ? 6.496 -12.586 10.477 1 74.5 111 ARG B C 1
ATOM 3234 O O . ARG B 1 111 ? 5.848 -11.773 11.141 1 74.5 111 ARG B O 1
ATOM 3241 N N . ASP B 1 112 ? 6.98 -12.453 9.281 1 71.94 112 ASP B N 1
ATOM 3242 C CA . ASP B 1 112 ? 6.848 -11.125 8.688 1 71.94 112 ASP B CA 1
ATOM 3243 C C . ASP B 1 112 ? 5.465 -10.938 8.062 1 71.94 112 ASP B C 1
ATOM 3245 O O . ASP B 1 112 ? 4.922 -9.836 8.062 1 71.94 112 ASP B O 1
ATOM 3249 N N . ILE B 1 113 ? 5 -12.109 7.516 1 75.06 113 ILE B N 1
ATOM 3250 C CA . ILE B 1 113 ? 3.695 -12.109 6.863 1 75.06 113 ILE B CA 1
ATOM 3251 C C . ILE B 1 113 ? 2.855 -13.273 7.383 1 75.06 113 ILE B C 1
ATOM 3253 O O . ILE B 1 113 ? 2.752 -14.312 6.727 1 75.06 113 ILE B O 1
ATOM 3257 N N . PRO B 1 114 ? 2.146 -13.102 8.422 1 76.5 114 PRO B N 1
ATOM 3258 C CA . PRO B 1 114 ? 1.464 -14.195 9.109 1 76.5 114 PRO B CA 1
ATOM 3259 C C . PRO B 1 114 ? 0.447 -14.906 8.219 1 76.5 114 PRO B C 1
ATOM 3261 O O . PRO B 1 114 ? 0.223 -16.109 8.375 1 76.5 114 PRO B O 1
ATOM 3264 N N . THR B 1 115 ? -0.1 -14.234 7.242 1 79 115 THR B N 1
ATOM 3265 C CA . THR B 1 115 ? -1.117 -14.844 6.391 1 79 115 THR B CA 1
ATOM 3266 C C . THR B 1 115 ? -0.51 -15.945 5.523 1 79 115 THR B C 1
ATOM 3268 O O . THR B 1 115 ? -1.229 -16.797 5.004 1 79 115 THR B O 1
ATOM 3271 N N . TYR B 1 116 ? 0.813 -15.93 5.402 1 84.88 116 TYR B N 1
ATOM 3272 C CA . TYR B 1 116 ? 1.47 -16.938 4.578 1 84.88 116 TYR B CA 1
ATOM 3273 C C . TYR B 1 116 ? 1.453 -18.297 5.266 1 84.88 116 TYR B C 1
ATOM 3275 O O . TYR B 1 116 ? 1.744 -19.328 4.637 1 84.88 116 TYR B O 1
ATOM 3283 N N . GLU B 1 117 ? 1.006 -18.297 6.492 1 89.12 117 GLU B N 1
ATOM 3284 C CA . GLU B 1 117 ? 0.791 -19.578 7.16 1 89.12 117 GLU B CA 1
ATOM 3285 C C . GLU B 1 117 ? -0.187 -20.453 6.379 1 89.12 117 GLU B C 1
ATOM 3287 O O . GLU B 1 117 ? -0.064 -21.672 6.375 1 89.12 117 GLU B O 1
ATOM 3292 N N . TRP B 1 118 ? -1.082 -19.812 5.664 1 91.5 118 TRP B N 1
ATOM 3293 C CA . TRP B 1 118 ? -2.09 -20.531 4.891 1 91.5 118 TRP B CA 1
ATOM 3294 C C . TRP B 1 118 ? -1.446 -21.312 3.746 1 91.5 118 TRP B C 1
ATOM 3296 O O . TRP B 1 118 ? -1.975 -22.344 3.311 1 91.5 118 TRP B O 1
ATOM 3306 N N . LYS B 1 119 ? -0.324 -20.797 3.27 1 92.19 119 LYS B N 1
ATOM 3307 C CA . LYS B 1 119 ? 0.404 -21.531 2.24 1 92.19 119 LYS B CA 1
ATOM 3308 C C . LYS B 1 119 ? 0.94 -22.859 2.785 1 92.19 119 LYS B C 1
ATOM 3310 O O . LYS B 1 119 ? 0.877 -23.875 2.107 1 92.19 119 LYS B O 1
ATOM 3315 N N . PHE B 1 120 ? 1.379 -22.812 3.971 1 93.56 120 PHE B N 1
ATOM 3316 C CA . PHE B 1 120 ? 1.907 -24.016 4.605 1 93.56 120 PHE B CA 1
ATOM 3317 C C . PHE B 1 120 ? 0.784 -25 4.934 1 93.56 120 PHE B C 1
ATOM 3319 O O . PHE B 1 120 ? 0.926 -26.203 4.73 1 93.56 120 PHE B O 1
ATOM 3326 N N . LYS B 1 121 ? -0.261 -24.469 5.398 1 95.5 121 LYS B N 1
ATOM 3327 C CA . LYS B 1 121 ? -1.408 -25.312 5.707 1 95.5 121 LYS B CA 1
ATOM 3328 C C . LYS B 1 121 ? -1.899 -26.047 4.461 1 95.5 121 LYS B C 1
ATOM 3330 O O . LYS B 1 121 ? -2.289 -27.219 4.535 1 95.5 121 LYS B O 1
ATOM 3335 N N . ALA B 1 122 ? -1.905 -25.344 3.396 1 97.06 122 ALA B N 1
ATOM 3336 C CA . ALA B 1 122 ? -2.344 -25.953 2.143 1 97.06 122 ALA B CA 1
ATOM 3337 C C . ALA B 1 122 ? -1.454 -27.141 1.767 1 97.06 122 ALA B C 1
ATOM 3339 O O . ALA B 1 122 ? -1.952 -28.203 1.425 1 97.06 122 ALA B O 1
ATOM 3340 N N . VAL B 1 123 ? -0.164 -26.984 1.834 1 96.44 123 VAL B N 1
ATOM 3341 C CA . VAL B 1 123 ? 0.789 -28.031 1.481 1 96.44 123 VAL B CA 1
ATOM 3342 C C . VAL B 1 123 ? 0.658 -29.203 2.457 1 96.44 123 VAL B C 1
ATOM 3344 O O . VAL B 1 123 ? 0.675 -30.375 2.049 1 96.44 123 VAL B O 1
ATOM 3347 N N . ASP B 1 124 ? 0.505 -28.875 3.709 1 97.12 124 ASP B N 1
ATOM 3348 C CA . ASP B 1 124 ? 0.342 -29.906 4.719 1 97.12 124 ASP B CA 1
ATOM 3349 C C . ASP B 1 124 ? -0.909 -30.75 4.445 1 97.12 124 ASP B C 1
ATOM 3351 O O . ASP B 1 124 ? -0.886 -31.969 4.578 1 97.12 124 ASP B O 1
ATOM 3355 N N . ARG B 1 125 ? -1.93 -30.062 4.094 1 98.25 125 ARG B N 1
ATOM 3356 C CA . ARG B 1 125 ? -3.164 -30.781 3.801 1 98.25 125 ARG B CA 1
ATOM 3357 C C . ARG B 1 125 ? -3.01 -31.656 2.559 1 98.25 125 ARG B C 1
ATOM 3359 O O . ARG B 1 125 ? -3.479 -32.781 2.531 1 98.25 125 ARG B O 1
ATOM 3366 N N . LEU B 1 126 ? -2.396 -31.125 1.562 1 98.5 126 LEU B N 1
ATOM 3367 C CA . LEU B 1 126 ? -2.209 -31.859 0.311 1 98.5 126 LEU B CA 1
ATOM 3368 C C . LEU B 1 126 ? -1.386 -33.125 0.535 1 98.5 126 LEU B C 1
ATOM 3370 O O . LEU B 1 126 ? -1.648 -34.156 -0.083 1 98.5 126 LEU B O 1
ATOM 3374 N N . LYS B 1 127 ? -0.451 -33.094 1.455 1 97.94 127 LYS B N 1
ATOM 3375 C CA . LYS B 1 127 ? 0.393 -34.219 1.784 1 97.94 127 LYS B CA 1
ATOM 3376 C C . LYS B 1 127 ? -0.442 -35.406 2.305 1 97.94 127 LYS B C 1
ATOM 3378 O O . LYS B 1 127 ? -0.043 -36.562 2.182 1 97.94 127 LYS B O 1
ATOM 3383 N N . GLU B 1 128 ? -1.547 -35.031 2.812 1 98.19 128 GLU B N 1
ATOM 3384 C CA . GLU B 1 128 ? -2.389 -36.062 3.447 1 98.19 128 GLU B CA 1
ATOM 3385 C C . GLU B 1 128 ? -3.426 -36.594 2.471 1 98.19 128 GLU B C 1
ATOM 3387 O O . GLU B 1 128 ? -4.266 -37.406 2.844 1 98.19 128 GLU B O 1
ATOM 3392 N N . THR B 1 129 ? -3.395 -36.125 1.297 1 98.25 129 THR B N 1
ATOM 3393 C CA . THR B 1 129 ? -4.383 -36.562 0.311 1 98.25 129 THR B CA 1
ATOM 3394 C C . THR B 1 129 ? -3.738 -37.469 -0.75 1 98.25 129 THR B C 1
ATOM 3396 O O . THR B 1 129 ? -2.52 -37.625 -0.758 1 98.25 129 THR B O 1
ATOM 3399 N N . ASP B 1 130 ? -4.551 -38 -1.624 1 97.38 130 ASP B N 1
ATOM 3400 C CA . ASP B 1 130 ? -4.066 -38.812 -2.73 1 97.38 130 ASP B CA 1
ATOM 3401 C C . ASP B 1 130 ? -3.865 -37.969 -3.99 1 97.38 130 ASP B C 1
ATOM 3403 O O . ASP B 1 130 ? -3.51 -38.5 -5.047 1 97.38 130 ASP B O 1
ATOM 3407 N N . LEU B 1 131 ? -4.098 -36.656 -3.873 1 98.38 131 LEU B N 1
ATOM 3408 C CA . LEU B 1 131 ? -3.875 -35.781 -5.016 1 98.38 131 LEU B CA 1
ATOM 3409 C C . LEU B 1 131 ? -2.387 -35.656 -5.324 1 98.38 131 LEU B C 1
ATOM 3411 O O . LEU B 1 131 ? -1.565 -35.562 -4.414 1 98.38 131 LEU B O 1
ATOM 3415 N N . GLU B 1 132 ? -2.047 -35.781 -6.602 1 98.5 132 GLU B N 1
ATOM 3416 C CA . GLU B 1 132 ? -0.717 -35.375 -7.023 1 98.5 132 GLU B CA 1
ATOM 3417 C C . GLU B 1 132 ? -0.592 -33.844 -6.984 1 98.5 132 GLU B C 1
ATOM 3419 O O . GLU B 1 132 ? -1.422 -33.125 -7.559 1 98.5 132 GLU B O 1
ATOM 3424 N N . TYR B 1 133 ? 0.388 -33.312 -6.258 1 98.5 133 TYR B N 1
ATOM 3425 C CA . TYR B 1 133 ? 0.488 -31.859 -6.152 1 98.5 133 TYR B CA 1
ATOM 3426 C C . TYR B 1 133 ? 1.921 -31.391 -6.387 1 98.5 133 TYR B C 1
ATOM 3428 O O . TYR B 1 133 ? 2.855 -32.188 -6.336 1 98.5 133 TYR B O 1
ATOM 3436 N N . THR B 1 134 ? 2.055 -30.125 -6.719 1 98.06 134 THR B N 1
ATOM 3437 C CA . THR B 1 134 ? 3.367 -29.5 -6.852 1 98.06 134 THR B CA 1
ATOM 3438 C C . THR B 1 134 ? 3.318 -28.047 -6.414 1 98.06 134 THR B C 1
ATOM 3440 O O . THR B 1 134 ? 2.285 -27.375 -6.555 1 98.06 134 THR B O 1
ATOM 3443 N N . GLN B 1 135 ? 4.379 -27.625 -5.789 1 96.69 135 GLN B N 1
ATOM 3444 C CA . GLN B 1 135 ? 4.609 -26.219 -5.5 1 96.69 135 GLN B CA 1
ATOM 3445 C C . GLN B 1 135 ? 5.461 -25.562 -6.586 1 96.69 135 GLN B C 1
ATOM 3447 O O . GLN B 1 135 ? 6.375 -26.188 -7.125 1 96.69 135 GLN B O 1
ATOM 3452 N N . PHE B 1 136 ? 5.086 -24.359 -6.969 1 97 136 PHE B N 1
ATOM 3453 C CA . PHE B 1 136 ? 5.809 -23.641 -8.016 1 97 136 PHE B CA 1
ATOM 3454 C C . PHE B 1 136 ? 6.348 -22.328 -7.496 1 97 136 PHE B C 1
ATOM 3456 O O . PHE B 1 136 ? 5.578 -21.438 -7.105 1 97 136 PHE B O 1
ATOM 3463 N N . SER B 1 137 ? 7.688 -22.188 -7.43 1 96.81 137 SER B N 1
ATOM 3464 C CA . SER B 1 137 ? 8.336 -20.953 -6.992 1 96.81 137 SER B CA 1
ATOM 3465 C C . SER B 1 137 ? 9.078 -20.281 -8.148 1 96.81 137 SER B C 1
ATOM 3467 O O . SER B 1 137 ? 9.836 -20.938 -8.867 1 96.81 137 SER B O 1
ATOM 3469 N N . ASN B 1 138 ? 8.828 -19 -8.312 1 97.88 138 ASN B N 1
ATOM 3470 C CA . ASN B 1 138 ? 9.391 -18.297 -9.461 1 97.88 138 ASN B CA 1
ATOM 3471 C C . ASN B 1 138 ? 10.234 -17.094 -9.031 1 97.88 138 ASN B C 1
ATOM 3473 O O . ASN B 1 138 ? 10.656 -16.297 -9.867 1 97.88 138 ASN B O 1
ATOM 3477 N N . GLY B 1 139 ? 10.484 -16.969 -7.73 1 95.75 139 GLY B N 1
ATOM 3478 C CA . GLY B 1 139 ? 11.219 -15.805 -7.254 1 95.75 139 GLY B CA 1
ATOM 3479 C C . GLY B 1 139 ? 10.422 -14.516 -7.363 1 95.75 139 GLY B C 1
ATOM 3480 O O . GLY B 1 139 ? 9.195 -14.516 -7.227 1 95.75 139 GLY B O 1
ATOM 3481 N N . MET B 1 140 ? 11.117 -13.438 -7.551 1 95.56 140 MET B N 1
ATOM 3482 C CA . MET B 1 140 ? 10.469 -12.125 -7.648 1 95.56 140 MET B CA 1
ATOM 3483 C C . MET B 1 140 ? 9.953 -11.883 -9.062 1 95.56 140 MET B C 1
ATOM 3485 O O . MET B 1 140 ? 10.555 -12.328 -10.039 1 95.56 140 MET B O 1
ATOM 3489 N N . PHE B 1 141 ? 8.883 -11.148 -9.141 1 96.62 141 PHE B N 1
ATOM 3490 C CA . PHE B 1 141 ? 8.312 -10.844 -10.445 1 96.62 141 PHE B CA 1
ATOM 3491 C C . PHE B 1 141 ? 9.07 -9.703 -11.117 1 96.62 141 PHE B C 1
ATOM 3493 O O . PHE B 1 141 ? 9.109 -8.586 -10.594 1 96.62 141 PHE B O 1
ATOM 3500 N N . MET B 1 142 ? 9.586 -10.008 -12.234 1 96.81 142 MET B N 1
ATOM 3501 C CA . MET B 1 142 ? 10.32 -9.023 -13.023 1 96.81 142 MET B CA 1
ATOM 3502 C C . MET B 1 142 ? 9.406 -7.891 -13.469 1 96.81 142 MET B C 1
ATOM 3504 O O . MET B 1 142 ? 9.875 -6.789 -13.766 1 96.81 142 MET B O 1
ATOM 3508 N N . ASP B 1 143 ? 8.141 -8.102 -13.422 1 96.56 143 ASP B N 1
ATOM 3509 C CA . ASP B 1 143 ? 7.09 -7.191 -13.867 1 96.56 143 ASP B CA 1
ATOM 3510 C C . ASP B 1 143 ? 7.164 -5.863 -13.125 1 96.56 143 ASP B C 1
ATOM 3512 O O . ASP B 1 143 ? 6.824 -4.816 -13.68 1 96.56 143 ASP B O 1
ATOM 3516 N N . TYR B 1 144 ? 7.637 -5.84 -11.938 1 94.69 144 TYR B N 1
ATOM 3517 C CA . TYR B 1 144 ? 7.629 -4.676 -11.062 1 94.69 144 TYR B CA 1
ATOM 3518 C C . TYR B 1 144 ? 8.414 -3.525 -11.672 1 94.69 144 TYR B C 1
ATOM 3520 O O . TYR B 1 144 ? 8.109 -2.355 -11.43 1 94.69 144 TYR B O 1
ATOM 3528 N N . TRP B 1 145 ? 9.367 -3.848 -12.461 1 96.44 145 TRP B N 1
ATOM 3529 C CA . TRP B 1 145 ? 10.258 -2.82 -12.984 1 96.44 145 TRP B CA 1
ATOM 3530 C C . TRP B 1 145 ? 9.914 -2.484 -14.43 1 96.44 145 TRP B C 1
ATOM 3532 O O . TRP B 1 145 ? 10.273 -1.416 -14.93 1 96.44 145 TRP B O 1
ATOM 3542 N N . LEU B 1 146 ? 9.18 -3.342 -15.078 1 95.19 146 LEU B N 1
ATOM 3543 C CA . LEU B 1 146 ? 9.227 -3.277 -16.531 1 95.19 146 LEU B CA 1
ATOM 3544 C C . LEU B 1 146 ? 7.895 -2.791 -17.094 1 95.19 146 LEU B C 1
ATOM 3546 O O . LEU B 1 146 ? 7.824 -2.35 -18.25 1 95.19 146 LEU B O 1
ATOM 3550 N N . ALA B 1 147 ? 6.859 -2.898 -16.328 1 89.06 147 ALA B N 1
ATOM 3551 C CA . ALA B 1 147 ? 5.551 -2.43 -16.781 1 89.06 147 ALA B CA 1
ATOM 3552 C C . ALA B 1 147 ? 5.5 -0.904 -16.828 1 89.06 147 ALA B C 1
ATOM 3554 O O . ALA B 1 147 ? 6.09 -0.233 -15.977 1 89.06 147 ALA B O 1
ATOM 3555 N N . PRO B 1 148 ? 4.809 -0.25 -17.812 1 86.62 148 PRO B N 1
ATOM 3556 C CA . PRO B 1 148 ? 3.992 -0.867 -18.859 1 86.62 148 PRO B CA 1
ATOM 3557 C C . PRO B 1 148 ? 4.758 -1.061 -20.172 1 86.62 148 PRO B C 1
ATOM 3559 O O . PRO B 1 148 ? 4.168 -1.418 -21.188 1 86.62 148 PRO B O 1
ATOM 3562 N N . ARG B 1 149 ? 5.992 -0.851 -20.188 1 91.25 149 ARG B N 1
ATOM 3563 C CA . ARG B 1 149 ? 6.777 -0.962 -21.406 1 91.25 149 ARG B CA 1
ATOM 3564 C C . ARG B 1 149 ? 6.797 -2.398 -21.922 1 91.25 149 ARG B C 1
ATOM 3566 O O . ARG B 1 149 ? 6.863 -2.633 -23.125 1 91.25 149 ARG B O 1
ATOM 3573 N N . ILE B 1 150 ? 6.848 -3.32 -21.016 1 93.69 150 ILE B N 1
ATOM 3574 C CA . ILE B 1 150 ? 6.605 -4.727 -21.312 1 93.69 150 ILE B CA 1
ATOM 3575 C C . ILE B 1 150 ? 5.301 -5.176 -20.656 1 93.69 150 ILE B C 1
ATOM 3577 O O . ILE B 1 150 ? 5.094 -4.969 -19.453 1 93.69 150 ILE B O 1
ATOM 3581 N N . GLU B 1 151 ? 4.453 -5.691 -21.469 1 92.75 151 GLU B N 1
ATOM 3582 C CA . GLU B 1 151 ? 3.135 -6.094 -20.969 1 92.75 151 GLU B CA 1
ATOM 3583 C C . GLU B 1 151 ? 3.252 -7.016 -19.766 1 92.75 151 GLU B C 1
ATOM 3585 O O . GLU B 1 151 ? 4.051 -7.953 -19.766 1 92.75 151 GLU B O 1
ATOM 3590 N N . SER B 1 152 ? 2.518 -6.699 -18.719 1 93.31 152 SER B N 1
ATOM 3591 C CA . SER B 1 152 ? 2.551 -7.398 -17.438 1 93.31 152 SER B CA 1
ATOM 3592 C C . SER B 1 152 ? 1.201 -8.039 -17.125 1 93.31 152 SER B C 1
ATOM 3594 O O . SER B 1 152 ? 0.159 -7.547 -17.562 1 93.31 152 SER B O 1
ATOM 3596 N N . ALA B 1 153 ? 1.295 -9.133 -16.375 1 92.31 153 ALA B N 1
ATOM 3597 C CA . ALA B 1 153 ? 0.06 -9.734 -15.875 1 92.31 153 ALA B CA 1
ATOM 3598 C C . ALA B 1 153 ? -0.565 -8.875 -14.781 1 92.31 153 ALA B C 1
ATOM 3600 O O . ALA B 1 153 ? -1.748 -9.023 -14.469 1 92.31 153 ALA B O 1
ATOM 3601 N N . PHE B 1 154 ? 0.219 -8.023 -14.219 1 90.25 154 PHE B N 1
ATOM 3602 C CA . PHE B 1 154 ? -0.252 -7.191 -13.125 1 90.25 154 PHE B CA 1
ATOM 3603 C C . PHE B 1 154 ? -0.688 -5.82 -13.633 1 90.25 154 PHE B C 1
ATOM 3605 O O . PHE B 1 154 ? 0.043 -5.172 -14.383 1 90.25 154 PHE B O 1
ATOM 3612 N N . ARG B 1 155 ? -1.816 -5.441 -13.203 1 81.69 155 ARG B N 1
ATOM 3613 C CA . ARG B 1 155 ? -2.369 -4.164 -13.641 1 81.69 155 ARG B CA 1
ATOM 3614 C C . ARG B 1 155 ? -1.562 -2.996 -13.086 1 81.69 155 ARG B C 1
ATOM 3616 O O . ARG B 1 155 ? -1.346 -1.999 -13.781 1 81.69 155 ARG B O 1
ATOM 3623 N N . LEU B 1 156 ? -1.19 -3.115 -11.852 1 81.81 156 LEU B N 1
ATOM 3624 C CA . LEU B 1 156 ? -0.395 -2.09 -11.18 1 81.81 156 LEU B CA 1
ATOM 3625 C C . LEU B 1 156 ? 0.945 -2.656 -10.727 1 81.81 156 LEU B C 1
ATOM 3627 O O . LEU B 1 156 ? 1.013 -3.789 -10.242 1 81.81 156 LEU B O 1
ATOM 3631 N N . ASN B 1 157 ? 1.988 -1.868 -11.008 1 87.12 157 ASN B N 1
ATOM 3632 C CA . ASN B 1 157 ? 3.346 -2.283 -10.672 1 87.12 157 ASN B CA 1
ATOM 3633 C C . ASN B 1 157 ? 4.082 -1.206 -9.883 1 87.12 157 ASN B C 1
ATOM 3635 O O . ASN B 1 157 ? 3.896 -0.013 -10.133 1 87.12 157 ASN B O 1
ATOM 3639 N N . LEU B 1 158 ? 4.859 -1.645 -8.938 1 90.94 158 LEU B N 1
ATOM 3640 C CA . LEU B 1 158 ? 5.684 -0.758 -8.125 1 90.94 158 LEU B CA 1
ATOM 3641 C C . LEU B 1 158 ? 7.102 -1.302 -7.996 1 90.94 158 LEU B C 1
ATOM 3643 O O . LEU B 1 158 ? 7.32 -2.336 -7.363 1 90.94 158 LEU B O 1
ATOM 3647 N N . PRO B 1 159 ? 8.086 -0.549 -8.57 1 94.56 159 PRO B N 1
ATOM 3648 C CA . PRO B 1 159 ? 9.461 -1.038 -8.484 1 94.56 159 PRO B CA 1
ATOM 3649 C C . PRO B 1 159 ? 10.039 -0.939 -7.074 1 94.56 159 PRO B C 1
ATOM 3651 O O . PRO B 1 159 ? 9.695 -0.016 -6.328 1 94.56 159 PRO B O 1
ATOM 3654 N N . CYS B 1 160 ? 10.844 -1.898 -6.75 1 95.5 160 CYS B N 1
ATOM 3655 C CA . CYS B 1 160 ? 11.617 -1.845 -5.516 1 95.5 160 CYS B CA 1
ATOM 3656 C C . CYS B 1 160 ? 13.109 -1.716 -5.809 1 95.5 160 CYS B C 1
ATOM 3658 O O . CYS B 1 160 ? 13.578 -2.154 -6.863 1 95.5 160 CYS B O 1
ATOM 3660 N N . TRP B 1 161 ? 13.867 -1.008 -5.039 1 97.56 161 TRP B N 1
ATOM 3661 C CA . TRP B 1 161 ? 15.32 -0.914 -4.941 1 97.56 161 TRP B CA 1
ATOM 3662 C C . TRP B 1 161 ? 15.898 -0.169 -6.141 1 97.56 161 TRP B C 1
ATOM 3664 O O . TRP B 1 161 ? 16.891 0.559 -6.012 1 97.56 161 TRP B O 1
ATOM 3674 N N . VAL B 1 162 ? 15.352 -0.372 -7.375 1 98.06 162 VAL B N 1
ATOM 3675 C CA . VAL B 1 162 ? 15.859 0.27 -8.578 1 98.06 162 VAL B CA 1
ATOM 3676 C C . VAL B 1 162 ? 14.742 1.044 -9.273 1 98.06 162 VAL B C 1
ATOM 3678 O O . VAL B 1 162 ? 13.68 0.486 -9.555 1 98.06 162 VAL B O 1
ATOM 3681 N N . ASP B 1 163 ? 14.961 2.289 -9.484 1 97.38 163 ASP B N 1
ATOM 3682 C CA . ASP B 1 163 ? 14.07 3.182 -10.219 1 97.38 163 ASP B CA 1
ATOM 3683 C C . ASP B 1 163 ? 14.625 3.496 -11.602 1 97.38 163 ASP B C 1
ATOM 3685 O O . ASP B 1 163 ? 15.422 4.426 -11.766 1 97.38 163 ASP B O 1
ATOM 3689 N N . LEU B 1 164 ? 14.188 2.799 -12.555 1 97.44 164 LEU B N 1
ATOM 3690 C CA . LEU B 1 164 ? 14.758 2.855 -13.898 1 97.44 164 LEU B CA 1
ATOM 3691 C C . LEU B 1 164 ? 14.508 4.215 -14.539 1 97.44 164 LEU B C 1
ATOM 3693 O O . LEU B 1 164 ? 15.391 4.77 -15.195 1 97.44 164 LEU B O 1
ATOM 3697 N N . ASP B 1 165 ? 13.367 4.805 -14.32 1 94.56 165 ASP B N 1
ATOM 3698 C CA . ASP B 1 165 ? 12.984 6.07 -14.938 1 94.56 165 ASP B CA 1
ATOM 3699 C C . ASP B 1 165 ? 13.836 7.219 -14.406 1 94.56 165 ASP B C 1
ATOM 3701 O O . ASP B 1 165 ? 14.203 8.125 -15.156 1 94.56 165 ASP B O 1
ATOM 3705 N N . ASN B 1 166 ? 14.172 7.156 -13.117 1 95.25 166 ASN B N 1
ATOM 3706 C CA . ASN B 1 166 ? 14.852 8.273 -12.477 1 95.25 166 ASN B CA 1
ATOM 3707 C C . ASN B 1 166 ? 16.328 7.98 -12.258 1 95.25 166 ASN B C 1
ATOM 3709 O O . ASN B 1 166 ? 17.062 8.797 -11.688 1 95.25 166 ASN B O 1
ATOM 3713 N N . HIS B 1 167 ? 16.797 6.844 -12.656 1 97.56 167 HIS B N 1
ATOM 3714 C CA . HIS B 1 167 ? 18.188 6.418 -12.578 1 97.56 167 HIS B CA 1
ATOM 3715 C C . HIS B 1 167 ? 18.719 6.539 -11.156 1 97.56 167 HIS B C 1
ATOM 3717 O O . HIS B 1 167 ? 19.781 7.125 -10.938 1 97.56 167 HIS B O 1
ATOM 3723 N N . VAL B 1 168 ? 17.891 5.992 -10.18 1 97.5 168 VAL B N 1
ATOM 3724 C CA . VAL B 1 168 ? 18.25 5.949 -8.766 1 97.5 168 VAL B CA 1
ATOM 3725 C C . VAL B 1 168 ? 18.094 4.527 -8.234 1 97.5 168 VAL B C 1
ATOM 3727 O O . VAL B 1 168 ? 17.25 3.766 -8.711 1 97.5 168 VAL B O 1
ATOM 3730 N N . ALA B 1 169 ? 18.984 4.16 -7.301 1 98.5 169 ALA B N 1
ATOM 3731 C CA . ALA B 1 169 ? 18.906 2.832 -6.695 1 98.5 169 ALA B CA 1
ATOM 3732 C C . ALA B 1 169 ? 19.078 2.908 -5.184 1 98.5 169 ALA B C 1
ATOM 3734 O O . ALA B 1 169 ? 19.938 3.645 -4.684 1 98.5 169 ALA B O 1
ATOM 3735 N N . ALA B 1 170 ? 18.203 2.283 -4.492 1 97.81 170 ALA B N 1
ATOM 3736 C CA . ALA B 1 170 ? 18.312 2.012 -3.062 1 97.81 170 ALA B CA 1
ATOM 3737 C C . ALA B 1 170 ? 18.625 0.542 -2.807 1 97.81 170 ALA B C 1
ATOM 3739 O O . ALA B 1 170 ? 17.719 -0.287 -2.695 1 97.81 170 ALA B O 1
ATOM 3740 N N . ILE B 1 171 ? 19.875 0.203 -2.605 1 98.69 171 ILE B N 1
ATOM 3741 C CA . ILE B 1 171 ? 20.391 -1.158 -2.701 1 98.69 171 ILE B CA 1
ATOM 3742 C C . ILE B 1 171 ? 20.375 -1.815 -1.322 1 98.69 171 ILE B C 1
ATOM 3744 O O . ILE B 1 171 ? 20.984 -1.312 -0.379 1 98.69 171 ILE B O 1
ATOM 3748 N N . PRO B 1 172 ? 19.672 -2.938 -1.172 1 98.31 172 PRO B N 1
ATOM 3749 C CA . PRO B 1 172 ? 19.672 -3.635 0.116 1 98.31 172 PRO B CA 1
ATOM 3750 C C . PRO B 1 172 ? 21.016 -4.285 0.437 1 98.31 172 PRO B C 1
ATOM 3752 O O . PRO B 1 172 ? 21.516 -5.094 -0.347 1 98.31 172 PRO B O 1
ATOM 3755 N N . GLY B 1 173 ? 21.5 -3.967 1.64 1 97.88 173 GLY B N 1
ATOM 3756 C CA . GLY B 1 173 ? 22.812 -4.504 1.989 1 97.88 173 GLY B CA 1
ATOM 3757 C C . GLY B 1 173 ? 23.922 -4.039 1.06 1 97.88 173 GLY B C 1
ATOM 3758 O O . GLY B 1 173 ? 24.031 -2.844 0.775 1 97.88 173 GLY B O 1
ATOM 3759 N N . ASP B 1 174 ? 24.75 -4.953 0.68 1 97.88 174 ASP B N 1
ATOM 3760 C CA . ASP B 1 174 ? 25.844 -4.59 -0.211 1 97.88 174 ASP B CA 1
ATOM 3761 C C . ASP B 1 174 ? 25.484 -4.859 -1.669 1 97.88 174 ASP B C 1
ATOM 3763 O O . ASP B 1 174 ? 26.281 -4.594 -2.572 1 97.88 174 ASP B O 1
ATOM 3767 N N . GLY B 1 175 ? 24.312 -5.422 -1.92 1 98 175 GLY B N 1
ATOM 3768 C CA . GLY B 1 175 ? 23.781 -5.59 -3.262 1 98 175 GLY B CA 1
ATOM 3769 C C . GLY B 1 175 ? 24.406 -6.754 -4.008 1 98 175 GLY B C 1
ATOM 3770 O O . GLY B 1 175 ? 24.234 -6.883 -5.223 1 98 175 GLY B O 1
ATOM 3771 N N . ASN B 1 176 ? 25.062 -7.652 -3.258 1 98.31 176 ASN B N 1
ATOM 3772 C CA . ASN B 1 176 ? 25.859 -8.656 -3.963 1 98.31 176 ASN B CA 1
ATOM 3773 C C . ASN B 1 176 ? 25.266 -10.055 -3.795 1 98.31 176 ASN B C 1
ATOM 3775 O O . ASN B 1 176 ? 25.781 -11.031 -4.34 1 98.31 176 ASN B O 1
ATOM 3779 N N . ASN B 1 177 ? 24.172 -10.188 -3.039 1 97.75 177 ASN B N 1
ATOM 3780 C CA . ASN B 1 177 ? 23.484 -11.477 -2.936 1 97.75 177 ASN B CA 1
ATOM 3781 C C . ASN B 1 177 ? 22.578 -11.727 -4.137 1 97.75 177 ASN B C 1
ATOM 3783 O O . ASN B 1 177 ? 21.922 -10.812 -4.621 1 97.75 177 ASN B O 1
ATOM 3787 N N . PRO B 1 178 ? 22.578 -12.922 -4.605 1 97.81 178 PRO B N 1
ATOM 3788 C CA . PRO B 1 178 ? 21.781 -13.227 -5.801 1 97.81 178 PRO B CA 1
ATOM 3789 C C . PRO B 1 178 ? 20.281 -13.172 -5.535 1 97.81 178 PRO B C 1
ATOM 3791 O O . PRO B 1 178 ? 19.828 -13.5 -4.434 1 97.81 178 PRO B O 1
ATOM 3794 N N . ILE B 1 179 ? 19.562 -12.766 -6.621 1 97.75 179 ILE B N 1
ATOM 3795 C CA . ILE B 1 179 ? 18.094 -12.812 -6.633 1 97.75 179 ILE B CA 1
ATOM 3796 C C . ILE B 1 179 ? 17.609 -13.469 -7.926 1 97.75 179 ILE B C 1
ATOM 3798 O O . ILE B 1 179 ? 18.281 -13.367 -8.961 1 97.75 179 ILE B O 1
ATOM 3802 N N . VAL B 1 180 ? 16.578 -14.195 -7.824 1 98.06 180 VAL B N 1
ATOM 3803 C CA . VAL B 1 180 ? 15.938 -14.773 -9 1 98.06 180 VAL B CA 1
ATOM 3804 C C . VAL B 1 180 ? 14.711 -13.945 -9.391 1 98.06 180 VAL B C 1
ATOM 3806 O O . VAL B 1 180 ? 13.859 -13.664 -8.547 1 98.06 180 VAL B O 1
ATOM 3809 N N . LEU B 1 181 ? 14.695 -13.508 -10.656 1 98.06 181 LEU B N 1
ATOM 3810 C CA . LEU B 1 181 ? 13.586 -12.742 -11.219 1 98.06 181 LEU B CA 1
ATOM 3811 C C . LEU B 1 181 ? 12.93 -13.492 -12.367 1 98.06 181 LEU B C 1
ATOM 3813 O O . LEU B 1 181 ? 13.617 -14.07 -13.211 1 98.06 181 LEU B O 1
ATOM 3817 N N . THR B 1 182 ? 11.617 -13.508 -12.312 1 98.5 182 THR B N 1
ATOM 3818 C CA . THR B 1 182 ? 10.891 -14.18 -13.383 1 98.5 182 THR B CA 1
ATOM 3819 C C . THR B 1 182 ? 9.703 -13.336 -13.844 1 98.5 182 THR B C 1
ATOM 3821 O O . THR B 1 182 ? 8.953 -12.812 -13.016 1 98.5 182 THR B O 1
ATOM 3824 N N . HIS B 1 183 ? 9.578 -13.148 -15.141 1 98.12 183 HIS B N 1
ATOM 3825 C CA . HIS B 1 183 ? 8.469 -12.375 -15.688 1 98.12 183 HIS B CA 1
ATOM 3826 C C . HIS B 1 183 ? 7.203 -13.219 -15.773 1 98.12 183 HIS B C 1
ATOM 3828 O O . HIS B 1 183 ? 7.27 -14.414 -16.062 1 98.12 183 HIS B O 1
ATOM 3834 N N . SER B 1 184 ? 6.059 -12.625 -15.594 1 97.25 184 SER B N 1
ATOM 3835 C CA . SER B 1 184 ? 4.777 -13.312 -15.547 1 97.25 184 SER B CA 1
ATOM 3836 C C . SER B 1 184 ? 4.523 -14.086 -16.844 1 97.25 184 SER B C 1
ATOM 3838 O O . SER B 1 184 ? 3.949 -15.18 -16.812 1 97.25 184 SER B O 1
ATOM 3840 N N . ARG B 1 185 ? 4.934 -13.57 -18 1 95.88 185 ARG B N 1
ATOM 3841 C CA . ARG B 1 185 ? 4.742 -14.266 -19.266 1 95.88 185 ARG B CA 1
ATOM 3842 C C . ARG B 1 185 ? 5.434 -15.625 -19.266 1 95.88 185 ARG B C 1
ATOM 3844 O O . ARG B 1 185 ? 4.875 -16.609 -19.75 1 95.88 185 ARG B O 1
ATOM 3851 N N . ASP B 1 186 ? 6.641 -15.648 -18.703 1 98.19 186 ASP B N 1
ATOM 3852 C CA . ASP B 1 186 ? 7.383 -16.906 -18.641 1 98.19 186 ASP B CA 1
ATOM 3853 C C . ASP B 1 186 ? 6.738 -17.875 -17.656 1 98.19 186 ASP B C 1
ATOM 3855 O O . ASP B 1 186 ? 6.688 -19.078 -17.906 1 98.19 186 ASP B O 1
ATOM 3859 N N . ILE B 1 187 ? 6.27 -17.359 -16.562 1 98.25 187 ILE B N 1
ATOM 3860 C CA . ILE B 1 187 ? 5.621 -18.203 -15.562 1 98.25 187 ILE B CA 1
ATOM 3861 C C . ILE B 1 187 ? 4.438 -18.938 -16.188 1 98.25 187 ILE B C 1
ATOM 3863 O O . ILE B 1 187 ? 4.312 -20.156 -16.062 1 98.25 187 ILE B O 1
ATOM 3867 N N . GLY B 1 188 ? 3.584 -18.188 -16.891 1 97.69 188 GLY B N 1
ATOM 3868 C CA . GLY B 1 188 ? 2.447 -18.812 -17.562 1 97.69 188 GLY B CA 1
ATOM 3869 C C . GLY B 1 188 ? 2.844 -19.938 -18.5 1 97.69 188 GLY B C 1
ATOM 3870 O O . GLY B 1 188 ? 2.279 -21.031 -18.438 1 97.69 188 GLY B O 1
ATOM 3871 N N . CYS B 1 189 ? 3.832 -19.719 -19.266 1 97.44 189 CYS B N 1
ATOM 3872 C CA . CYS B 1 189 ? 4.27 -20.688 -20.281 1 97.44 189 CYS B CA 1
ATOM 3873 C C . CYS B 1 189 ? 4.848 -21.922 -19.625 1 97.44 189 CYS B C 1
ATOM 3875 O O . CYS B 1 189 ? 4.551 -23.047 -20.031 1 97.44 189 CYS B O 1
ATOM 3877 N N . PHE B 1 190 ? 5.621 -21.719 -18.594 1 98.25 190 PHE B N 1
ATOM 3878 C CA . PHE B 1 190 ? 6.27 -22.859 -17.969 1 98.25 190 PHE B CA 1
ATOM 3879 C C . PHE B 1 190 ? 5.266 -23.672 -17.156 1 98.25 190 PHE B C 1
ATOM 3881 O O . PHE B 1 190 ? 5.355 -24.906 -17.109 1 98.25 190 PHE B O 1
ATOM 3888 N N . VAL B 1 191 ? 4.32 -23 -16.516 1 97.69 191 VAL B N 1
ATOM 3889 C CA . VAL B 1 191 ? 3.281 -23.75 -15.805 1 97.69 191 VAL B CA 1
ATOM 3890 C C . VAL B 1 191 ? 2.467 -24.578 -16.797 1 97.69 191 VAL B C 1
ATOM 3892 O O . VAL B 1 191 ? 2.172 -25.75 -16.531 1 97.69 191 VAL B O 1
ATOM 3895 N N . ALA B 1 192 ? 2.098 -24 -17.953 1 96.88 192 ALA B N 1
ATOM 3896 C CA . ALA B 1 192 ? 1.378 -24.734 -18.984 1 96.88 192 ALA B CA 1
ATOM 3897 C C . ALA B 1 192 ? 2.168 -25.969 -19.438 1 96.88 192 ALA B C 1
ATOM 3899 O O . ALA B 1 192 ? 1.597 -27.031 -19.641 1 96.88 192 ALA B O 1
ATOM 3900 N N . ALA B 1 193 ? 3.482 -25.797 -19.562 1 96.56 193 ALA B N 1
ATOM 3901 C CA . ALA B 1 193 ? 4.336 -26.906 -19.984 1 96.56 193 ALA B CA 1
ATOM 3902 C C . ALA B 1 193 ? 4.379 -28 -18.922 1 96.56 193 ALA B C 1
ATOM 3904 O O . ALA B 1 193 ? 4.344 -29.188 -19.234 1 96.56 193 ALA B O 1
ATOM 3905 N N . VAL B 1 194 ? 4.457 -27.594 -17.656 1 96.88 194 VAL B N 1
ATOM 3906 C CA . VAL B 1 194 ? 4.523 -28.516 -16.531 1 96.88 194 VAL B CA 1
ATOM 3907 C C . VAL B 1 194 ? 3.256 -29.375 -16.5 1 96.88 194 VAL B C 1
ATOM 3909 O O . VAL B 1 194 ? 3.307 -30.547 -16.141 1 96.88 194 VAL B O 1
ATOM 3912 N N . LEU B 1 195 ? 2.113 -28.844 -16.922 1 96.25 195 LEU B N 1
ATOM 3913 C CA . LEU B 1 195 ? 0.844 -29.562 -16.938 1 96.25 195 LEU B CA 1
ATOM 3914 C C . LEU B 1 195 ? 0.94 -30.812 -17.812 1 96.25 195 LEU B C 1
ATOM 3916 O O . LEU B 1 195 ? 0.271 -31.812 -17.547 1 96.25 195 LEU B O 1
ATOM 3920 N N . GLY B 1 196 ? 1.786 -30.75 -18.797 1 94.12 196 GLY B N 1
ATOM 3921 C CA . GLY B 1 196 ? 1.892 -31.844 -19.75 1 94.12 196 GLY B CA 1
ATOM 3922 C C . GLY B 1 196 ? 2.781 -32.969 -19.266 1 94.12 196 GLY B C 1
ATOM 3923 O O . GLY B 1 196 ? 2.836 -34.031 -19.891 1 94.12 196 GLY B O 1
ATOM 3924 N N . LEU B 1 197 ? 3.432 -32.812 -18.141 1 95.5 197 LEU B N 1
ATOM 3925 C CA . LEU B 1 197 ? 4.309 -33.844 -17.609 1 95.5 197 LEU B CA 1
ATOM 3926 C C . LEU B 1 197 ? 3.502 -35.031 -17.078 1 95.5 197 LEU B C 1
ATOM 3928 O O . LEU B 1 197 ? 2.436 -34.844 -16.484 1 95.5 197 LEU B O 1
ATOM 3932 N N . PRO B 1 198 ? 3.98 -36.188 -17.281 1 95.56 198 PRO B N 1
ATOM 3933 C CA . PRO B 1 198 ? 3.238 -37.375 -16.828 1 95.56 198 PRO B CA 1
ATOM 3934 C C . PRO B 1 198 ? 3.178 -37.469 -15.305 1 95.56 198 PRO B C 1
ATOM 3936 O O . PRO B 1 198 ? 2.213 -38 -14.75 1 95.56 198 PRO B O 1
ATOM 3939 N N . ARG B 1 199 ? 4.227 -37 -14.609 1 96.44 199 ARG B N 1
ATOM 3940 C CA . ARG B 1 199 ? 4.297 -36.938 -13.156 1 96.44 199 ARG B CA 1
ATOM 3941 C C . ARG B 1 199 ? 4.852 -35.625 -12.664 1 96.44 199 ARG B C 1
ATOM 3943 O O . ARG B 1 199 ? 5.688 -35 -13.336 1 96.44 199 ARG B O 1
ATOM 3950 N N . TRP B 1 200 ? 4.324 -35.219 -11.523 1 97.12 200 TRP B N 1
ATOM 3951 C CA . TRP B 1 200 ? 4.805 -34 -10.93 1 97.12 200 TRP B CA 1
ATOM 3952 C C . TRP B 1 200 ? 5.773 -34.281 -9.789 1 97.12 200 TRP B C 1
ATOM 3954 O O . TRP B 1 200 ? 5.562 -35.188 -8.992 1 97.12 200 TRP B O 1
ATOM 3964 N N . GLU B 1 201 ? 6.844 -33.531 -9.797 1 96.38 201 GLU B N 1
ATOM 3965 C CA . GLU B 1 201 ? 7.602 -33.406 -8.555 1 96.38 201 GLU B CA 1
ATOM 3966 C C . GLU B 1 201 ? 6.867 -32.562 -7.531 1 96.38 201 GLU B C 1
ATOM 3968 O O . GLU B 1 201 ? 5.918 -31.844 -7.879 1 96.38 201 GLU B O 1
ATOM 3973 N N . ARG B 1 202 ? 7.297 -32.625 -6.316 1 95.75 202 ARG B N 1
ATOM 3974 C CA . ARG B 1 202 ? 6.598 -31.953 -5.234 1 95.75 202 ARG B CA 1
ATOM 3975 C C . ARG B 1 202 ? 6.852 -30.453 -5.289 1 95.75 202 ARG B C 1
ATOM 3977 O O . ARG B 1 202 ? 6.094 -29.656 -4.711 1 95.75 202 ARG B O 1
ATOM 3984 N N . ARG B 1 203 ? 7.93 -30.141 -6.008 1 95.12 203 ARG B N 1
ATOM 3985 C CA . ARG B 1 203 ? 8.266 -28.719 -6.09 1 95.12 203 ARG B CA 1
ATOM 3986 C C . ARG B 1 203 ? 9.062 -28.422 -7.359 1 95.12 203 ARG B C 1
ATOM 3988 O O . ARG B 1 203 ? 9.938 -29.203 -7.75 1 95.12 203 ARG B O 1
ATOM 3995 N N . TYR B 1 204 ? 8.711 -27.297 -7.961 1 96.88 204 TYR B N 1
ATOM 3996 C CA . TYR B 1 204 ? 9.469 -26.766 -9.086 1 96.88 204 TYR B CA 1
ATOM 3997 C C . TYR B 1 204 ? 9.93 -25.328 -8.812 1 96.88 204 TYR B C 1
ATOM 3999 O O . TYR B 1 204 ? 9.242 -24.578 -8.125 1 96.88 204 TYR B O 1
ATOM 4007 N N . TYR B 1 205 ? 11.117 -25.062 -9.32 1 97.62 205 TYR B N 1
ATOM 4008 C CA . TYR B 1 205 ? 11.617 -23.688 -9.344 1 97.62 205 TYR B CA 1
ATOM 4009 C C . TYR B 1 205 ? 11.773 -23.188 -10.773 1 97.62 205 TYR B C 1
ATOM 4011 O O . TYR B 1 205 ? 12.148 -23.969 -11.672 1 97.62 205 TYR B O 1
ATOM 4019 N N . LEU B 1 206 ? 11.391 -21.984 -11.023 1 98.25 206 LEU B N 1
ATOM 4020 C CA . LEU B 1 206 ? 11.641 -21.328 -12.297 1 98.25 206 LEU B CA 1
ATOM 4021 C C . LEU B 1 206 ? 12.5 -20.078 -12.102 1 98.25 206 LEU B C 1
ATOM 4023 O O . LEU B 1 206 ? 12.203 -19.25 -11.242 1 98.25 206 LEU B O 1
ATOM 4027 N N . ALA B 1 207 ? 13.539 -20 -12.82 1 98.06 207 ALA B N 1
ATOM 4028 C CA . ALA B 1 207 ? 14.383 -18.812 -12.805 1 98.06 207 ALA B CA 1
ATOM 4029 C C . ALA B 1 207 ? 14.375 -18.109 -14.164 1 98.06 207 ALA B C 1
ATOM 4031 O O . ALA B 1 207 ? 14.914 -18.641 -15.141 1 98.06 207 ALA B O 1
ATOM 4032 N N . GLY B 1 208 ? 13.672 -16.969 -14.242 1 98.25 208 GLY B N 1
ATOM 4033 C CA . GLY B 1 208 ? 13.805 -16.172 -15.445 1 98.25 208 GLY B CA 1
ATOM 4034 C C . GLY B 1 208 ? 15.211 -15.664 -15.672 1 98.25 208 GLY B C 1
ATOM 4035 O O . GLY B 1 208 ? 15.781 -15.844 -16.75 1 98.25 208 GLY B O 1
ATOM 4036 N N . ASP B 1 209 ? 15.711 -15.047 -14.68 1 98 209 ASP B N 1
ATOM 4037 C CA . ASP B 1 209 ? 17.094 -14.602 -14.617 1 98 209 ASP B CA 1
ATOM 4038 C C . ASP B 1 209 ? 17.609 -14.609 -13.18 1 98 209 ASP B C 1
ATOM 4040 O O . ASP B 1 209 ? 16.828 -14.648 -12.234 1 98 209 ASP B O 1
ATOM 4044 N N . LYS B 1 210 ? 18.891 -14.773 -13.055 1 97.75 210 LYS B N 1
ATOM 4045 C CA . LYS B 1 210 ? 19.562 -14.711 -11.758 1 97.75 210 LYS B CA 1
ATOM 4046 C C . LYS B 1 210 ? 20.703 -13.711 -11.789 1 97.75 210 LYS B C 1
ATOM 4048 O O . LYS B 1 210 ? 21.609 -13.797 -12.633 1 97.75 210 LYS B O 1
ATOM 4053 N N . LEU B 1 211 ? 20.641 -12.766 -10.938 1 98 211 LEU B N 1
ATOM 4054 C CA . LEU B 1 211 ? 21.672 -11.742 -10.82 1 98 211 LEU B CA 1
ATOM 4055 C C . LEU B 1 211 ? 21.625 -11.062 -9.453 1 98 211 LEU B C 1
ATOM 4057 O O . LEU B 1 211 ? 20.844 -11.477 -8.586 1 98 211 LEU B O 1
ATOM 4061 N N . THR B 1 212 ? 22.484 -10.141 -9.234 1 98.44 212 THR B N 1
ATOM 4062 C CA . THR B 1 212 ? 22.469 -9.336 -8.016 1 98.44 212 THR B CA 1
ATOM 4063 C C . THR B 1 212 ? 21.828 -7.973 -8.289 1 98.44 212 THR B C 1
ATOM 4065 O O . THR B 1 212 ? 21.656 -7.582 -9.438 1 98.44 212 THR B O 1
ATOM 4068 N N . VAL B 1 213 ? 21.422 -7.316 -7.215 1 98.62 213 VAL B N 1
ATOM 4069 C CA . VAL B 1 213 ? 20.891 -5.973 -7.41 1 98.62 213 VAL B CA 1
ATOM 4070 C C . VAL B 1 213 ? 21.938 -5.094 -8.094 1 98.62 213 VAL B C 1
ATOM 4072 O O . VAL B 1 213 ? 21.609 -4.328 -9.008 1 98.62 213 VAL B O 1
ATOM 4075 N N . ASN B 1 214 ? 23.203 -5.223 -7.703 1 98.69 214 ASN B N 1
ATOM 4076 C CA . ASN B 1 214 ? 24.266 -4.504 -8.383 1 98.69 214 ASN B CA 1
ATOM 4077 C C . ASN B 1 214 ? 24.359 -4.891 -9.859 1 98.69 214 ASN B C 1
ATOM 4079 O O . ASN B 1 214 ? 24.547 -4.035 -10.719 1 98.69 214 ASN B O 1
ATOM 4083 N N . GLY B 1 215 ? 24.234 -6.191 -10.039 1 98.69 215 GLY B N 1
ATOM 4084 C CA . GLY B 1 215 ? 24.234 -6.652 -11.422 1 98.69 215 GLY B CA 1
ATOM 4085 C C . GLY B 1 215 ? 23.109 -6.062 -12.242 1 98.69 215 GLY B C 1
ATOM 4086 O O . GLY B 1 215 ? 23.297 -5.695 -13.406 1 98.69 215 GLY B O 1
ATOM 4087 N N . PHE B 1 216 ? 21.938 -5.977 -11.695 1 98.75 216 PHE B N 1
ATOM 4088 C CA . PHE B 1 216 ? 20.781 -5.355 -12.336 1 98.75 216 PHE B CA 1
ATOM 4089 C C . PHE B 1 216 ? 21.094 -3.912 -12.711 1 98.75 216 PHE B C 1
ATOM 4091 O O . PHE B 1 216 ? 20.828 -3.49 -13.836 1 98.75 216 PHE B O 1
ATOM 4098 N N . ILE B 1 217 ? 21.672 -3.186 -11.797 1 98.75 217 ILE B N 1
ATOM 4099 C CA . ILE B 1 217 ? 22 -1.778 -12 1 98.75 217 ILE B CA 1
ATOM 4100 C C . ILE B 1 217 ? 23.078 -1.648 -13.086 1 98.75 217 ILE B C 1
ATOM 4102 O O . ILE B 1 217 ? 23 -0.757 -13.938 1 98.75 217 ILE B O 1
ATOM 4106 N N . ASP B 1 218 ? 24.047 -2.559 -13.07 1 98.62 218 ASP B N 1
ATOM 4107 C CA . ASP B 1 218 ? 25.078 -2.543 -14.094 1 98.62 218 ASP B CA 1
ATOM 4108 C C . ASP B 1 218 ? 24.484 -2.666 -15.492 1 98.62 218 ASP B C 1
ATOM 4110 O O . ASP B 1 218 ? 24.844 -1.908 -16.391 1 98.62 218 ASP B O 1
ATOM 4114 N N . VAL B 1 219 ? 23.625 -3.617 -15.633 1 98.62 219 VAL B N 1
ATOM 4115 C CA . VAL B 1 219 ? 22.984 -3.82 -16.922 1 98.62 219 VAL B CA 1
ATOM 4116 C C . VAL B 1 219 ? 22.172 -2.584 -17.297 1 98.62 219 VAL B C 1
ATOM 4118 O O . VAL B 1 219 ? 22.172 -2.156 -18.453 1 98.62 219 VAL B O 1
ATOM 4121 N N . ALA B 1 220 ? 21.453 -2.008 -16.312 1 98.62 220 ALA B N 1
ATOM 4122 C CA . ALA B 1 220 ? 20.641 -0.818 -16.562 1 98.62 220 ALA B CA 1
ATOM 4123 C C . ALA B 1 220 ? 21.516 0.354 -17.016 1 98.62 220 ALA B C 1
ATOM 4125 O O . ALA B 1 220 ? 21.141 1.084 -17.938 1 98.62 220 ALA B O 1
ATOM 4126 N N . GLU B 1 221 ? 22.641 0.51 -16.375 1 98.44 221 GLU B N 1
ATOM 4127 C CA . GLU B 1 221 ? 23.562 1.587 -16.75 1 98.44 221 GLU B CA 1
ATOM 4128 C C . GLU B 1 221 ? 24.125 1.374 -18.141 1 98.44 221 GLU B C 1
ATOM 4130 O O . GLU B 1 221 ? 24.203 2.314 -18.938 1 98.44 221 GLU B O 1
ATOM 4135 N N . GLU B 1 222 ? 24.484 0.182 -18.406 1 97.94 222 GLU B N 1
ATOM 4136 C CA . GLU B 1 222 ? 25.031 -0.146 -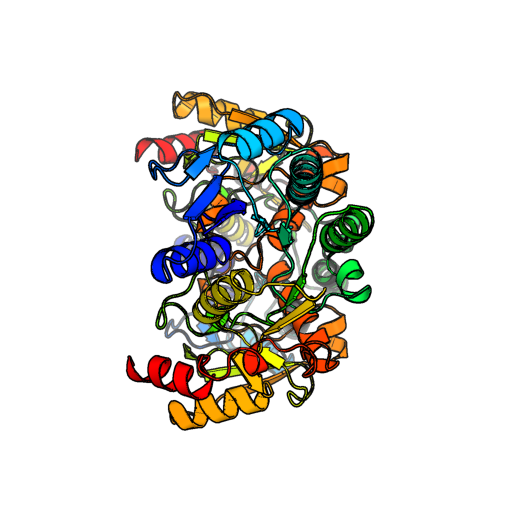19.734 1 97.94 222 GLU B CA 1
ATOM 4137 C C . GLU B 1 222 ? 24 0.116 -20.828 1 97.94 222 GLU B C 1
ATOM 4139 O O . GLU B 1 222 ? 24.328 0.646 -21.891 1 97.94 222 GLU B O 1
ATOM 4144 N N . THR B 1 223 ? 22.781 -0.276 -20.578 1 97.62 223 THR B N 1
ATOM 4145 C CA . THR B 1 223 ? 21.734 -0.219 -21.594 1 97.62 223 THR B CA 1
ATOM 4146 C C . THR B 1 223 ? 21.219 1.206 -21.766 1 97.62 223 THR B C 1
ATOM 4148 O O . THR B 1 223 ? 20.906 1.638 -22.875 1 97.62 223 THR B O 1
ATOM 4151 N N . SER B 1 224 ? 21.109 1.978 -20.688 1 96.69 224 SER B N 1
ATOM 4152 C CA . SER B 1 224 ? 20.562 3.334 -20.734 1 96.69 224 SER B CA 1
ATOM 4153 C C . SER B 1 224 ? 21.656 4.348 -21.078 1 96.69 224 SER B C 1
ATOM 4155 O O . SER B 1 224 ? 21.359 5.445 -21.547 1 96.69 224 SER B O 1
ATOM 4157 N N . GLY B 1 225 ? 22.859 4.039 -20.734 1 96.88 225 GLY B N 1
ATOM 4158 C CA . GLY B 1 225 ? 23.969 4.961 -20.906 1 96.88 225 GLY B CA 1
ATOM 4159 C C . GLY B 1 225 ? 24.078 5.996 -19.812 1 96.88 225 GLY B C 1
ATOM 4160 O O . GLY B 1 225 ? 24.828 6.961 -19.922 1 96.88 225 GLY B O 1
ATOM 4161 N N . VAL B 1 226 ? 23.328 5.836 -18.75 1 97.56 226 VAL B N 1
ATOM 4162 C CA . VAL B 1 226 ? 23.281 6.812 -17.672 1 97.56 226 VAL B CA 1
ATOM 4163 C C . VAL B 1 226 ? 23.719 6.152 -16.359 1 97.56 226 VAL B C 1
ATOM 4165 O O . VAL B 1 226 ? 23.312 5.027 -16.062 1 97.56 226 VAL B O 1
ATOM 4168 N N . LYS B 1 227 ? 24.562 6.797 -15.617 1 98.25 227 LYS B N 1
ATOM 4169 C CA . LYS B 1 227 ? 24.969 6.309 -14.297 1 98.25 227 LYS B CA 1
ATOM 4170 C C . LYS B 1 227 ? 23.859 6.539 -13.273 1 98.25 227 LYS B C 1
ATOM 4172 O O . LYS B 1 227 ? 23.234 7.598 -13.266 1 98.25 227 LYS B O 1
ATOM 4177 N N . PHE B 1 228 ? 23.656 5.555 -12.414 1 98.5 228 PHE B N 1
ATOM 4178 C CA . PHE B 1 228 ? 22.625 5.648 -11.391 1 98.5 228 PHE B CA 1
ATOM 4179 C C . PHE B 1 228 ? 23.188 6.277 -10.117 1 98.5 228 PHE B C 1
ATOM 4181 O O . PHE B 1 228 ? 24.344 6.039 -9.758 1 98.5 228 PHE B O 1
ATOM 4188 N N . GLU B 1 229 ? 22.391 7.137 -9.508 1 97.81 229 GLU B N 1
ATOM 4189 C CA . GLU B 1 229 ? 22.672 7.48 -8.117 1 97.81 229 GLU B CA 1
ATOM 4190 C C . GLU B 1 229 ? 22.391 6.297 -7.191 1 97.81 229 GLU B C 1
ATOM 4192 O O . GLU B 1 229 ? 21.297 5.734 -7.207 1 97.81 229 GLU B O 1
ATOM 4197 N N . LYS B 1 230 ? 23.391 5.949 -6.367 1 97.81 230 LYS B N 1
ATOM 4198 C CA . LYS B 1 230 ? 23.266 4.723 -5.582 1 97.81 230 LYS B CA 1
ATOM 4199 C C . LYS B 1 230 ? 23.328 5.02 -4.086 1 97.81 230 LYS B C 1
ATOM 4201 O O . LYS B 1 230 ? 24.141 5.828 -3.639 1 97.81 230 LYS B O 1
ATOM 4206 N N . LYS B 1 231 ? 22.422 4.48 -3.422 1 96.69 231 LYS B N 1
ATOM 4207 C CA . LYS B 1 231 ? 22.438 4.438 -1.962 1 96.69 231 LYS B CA 1
ATOM 4208 C C . LYS B 1 231 ? 22.328 3.004 -1.451 1 96.69 231 LYS B C 1
ATOM 4210 O O . LYS B 1 231 ? 21.656 2.174 -2.062 1 96.69 231 LYS B O 1
ATOM 4215 N N . TYR B 1 232 ? 22.984 2.711 -0.347 1 97.75 232 TYR B N 1
ATOM 4216 C CA . TYR B 1 232 ? 22.953 1.378 0.244 1 97.75 232 TYR B CA 1
ATOM 4217 C C . TYR B 1 232 ? 22.234 1.394 1.587 1 97.75 232 TYR B C 1
ATOM 4219 O O . TYR B 1 232 ? 22.578 2.186 2.471 1 97.75 232 TYR B O 1
ATOM 4227 N N . ASP B 1 233 ? 21.219 0.564 1.715 1 96.94 233 ASP B N 1
ATOM 4228 C CA . ASP B 1 233 ? 20.484 0.422 2.975 1 96.94 233 ASP B CA 1
ATOM 4229 C C . ASP B 1 233 ? 21.078 -0.7 3.824 1 96.94 233 ASP B C 1
ATOM 4231 O O . ASP B 1 233 ? 21 -1.874 3.459 1 96.94 233 ASP B O 1
ATOM 4235 N N . GLU B 1 234 ? 21.547 -0.326 4.941 1 96.56 234 GLU B N 1
ATOM 4236 C CA . GLU B 1 234 ? 22.188 -1.303 5.82 1 96.56 234 GLU B CA 1
ATOM 4237 C C . GLU B 1 234 ? 21.156 -2.277 6.398 1 96.56 234 GLU B C 1
ATOM 4239 O O . GLU B 1 234 ? 19.984 -1.928 6.574 1 96.56 234 GLU B O 1
ATOM 4244 N N . LEU B 1 235 ? 21.688 -3.461 6.727 1 96 235 LEU B N 1
ATOM 4245 C CA . LEU B 1 235 ? 20.844 -4.547 7.211 1 96 235 LEU B CA 1
ATOM 4246 C C . LEU B 1 235 ? 20.078 -4.121 8.453 1 96 235 LEU B C 1
ATOM 4248 O O . LEU B 1 235 ? 18.891 -4.449 8.602 1 96 235 LEU B O 1
ATOM 4252 N N . ASP B 1 236 ? 20.672 -3.383 9.32 1 93.38 236 ASP B N 1
ATOM 4253 C CA . ASP B 1 236 ? 20.016 -2.98 10.555 1 93.38 236 ASP B CA 1
ATOM 4254 C C . ASP B 1 236 ? 18.859 -2.031 10.273 1 93.38 236 ASP B C 1
ATOM 4256 O O . ASP B 1 236 ? 17.812 -2.113 10.922 1 93.38 236 ASP B O 1
ATOM 4260 N N . VAL B 1 237 ? 19.094 -1.173 9.297 1 91.62 237 VAL B N 1
ATOM 4261 C CA . VAL B 1 237 ? 18.047 -0.243 8.891 1 91.62 237 VAL B CA 1
ATOM 4262 C C . VAL B 1 237 ? 16.875 -1.015 8.273 1 91.62 237 VAL B C 1
ATOM 4264 O O . VAL B 1 237 ? 15.719 -0.75 8.586 1 91.62 237 VAL B O 1
ATOM 4267 N N . LEU B 1 238 ? 17.172 -2.008 7.484 1 94.38 238 LEU B N 1
ATOM 4268 C CA . LEU B 1 238 ? 16.156 -2.85 6.84 1 94.38 238 LEU B CA 1
ATOM 4269 C C . LEU B 1 238 ? 15.391 -3.664 7.875 1 94.38 238 LEU B C 1
ATOM 4271 O O . LEU B 1 238 ? 14.172 -3.783 7.793 1 94.38 238 LEU B O 1
ATOM 4275 N N . ARG B 1 239 ? 16.078 -4.133 8.875 1 90.12 239 ARG B N 1
ATOM 4276 C CA . ARG B 1 239 ? 15.469 -4.941 9.93 1 90.12 239 ARG B CA 1
ATOM 4277 C C . ARG B 1 239 ? 14.438 -4.141 10.719 1 90.12 239 ARG B C 1
ATOM 4279 O O . ARG B 1 239 ? 13.438 -4.691 11.188 1 90.12 239 ARG B O 1
ATOM 4286 N N . GLU B 1 240 ? 14.648 -2.863 10.742 1 86.44 240 GLU B N 1
ATOM 4287 C CA . GLU B 1 240 ? 13.742 -1.982 11.469 1 86.44 240 GLU B CA 1
ATOM 4288 C C . GLU B 1 240 ? 12.562 -1.561 10.602 1 86.44 240 GLU B C 1
ATOM 4290 O O . GLU B 1 240 ? 11.672 -0.844 11.062 1 86.44 240 GLU B O 1
ATOM 4295 N N . GLY B 1 241 ? 12.578 -2.014 9.375 1 87.56 241 GLY B N 1
ATOM 4296 C CA . GLY B 1 241 ? 11.484 -1.707 8.477 1 87.56 241 GLY B CA 1
ATOM 4297 C C . GLY B 1 241 ? 11.656 -0.388 7.75 1 87.56 241 GLY B C 1
ATOM 4298 O O . GLY B 1 241 ? 10.68 0.206 7.285 1 87.56 241 GLY B O 1
ATOM 4299 N N . ASN B 1 242 ? 12.922 0.071 7.715 1 88.81 242 ASN B N 1
ATOM 4300 C CA . ASN B 1 242 ? 13.203 1.325 7.027 1 88.81 242 ASN B CA 1
ATOM 4301 C C . ASN B 1 242 ? 14.031 1.098 5.762 1 88.81 242 ASN B C 1
ATOM 4303 O O . ASN B 1 242 ? 14.742 0.096 5.652 1 88.81 242 ASN B O 1
ATOM 4307 N N . CYS B 1 243 ? 13.781 1.993 4.793 1 93.19 243 CYS B N 1
ATOM 4308 C CA . CYS B 1 243 ? 14.586 1.98 3.576 1 93.19 243 CYS B CA 1
ATOM 4309 C C . CYS B 1 243 ? 14.547 3.336 2.881 1 93.19 243 CYS B C 1
ATOM 4311 O O . CYS B 1 243 ? 13.766 4.211 3.264 1 93.19 243 CYS B O 1
ATOM 4313 N N . THR B 1 244 ? 15.492 3.514 1.956 1 92.38 244 THR B N 1
ATOM 4314 C CA . THR B 1 244 ? 15.508 4.727 1.146 1 92.38 244 THR B CA 1
ATOM 4315 C C . THR B 1 244 ? 14.352 4.727 0.149 1 92.38 244 THR B C 1
ATOM 4317 O O . THR B 1 244 ? 14.211 3.793 -0.644 1 92.38 244 THR B O 1
ATOM 4320 N N . PRO B 1 245 ? 13.516 5.707 0.25 1 89.62 245 PRO B N 1
ATOM 4321 C CA . PRO B 1 245 ? 12.406 5.758 -0.703 1 89.62 245 PRO B CA 1
ATOM 4322 C C . PRO B 1 245 ? 12.867 6.043 -2.131 1 89.62 245 PRO B C 1
ATOM 4324 O O . PRO B 1 245 ? 13.812 6.805 -2.336 1 89.62 245 PRO B O 1
ATOM 4327 N N . LEU B 1 246 ? 12.117 5.477 -3.059 1 93.25 246 LEU B N 1
ATOM 4328 C CA . LEU B 1 246 ? 12.383 5.746 -4.469 1 93.25 246 LEU B CA 1
ATOM 4329 C C . LEU B 1 246 ? 11.477 6.863 -4.984 1 93.25 246 LEU B C 1
ATOM 4331 O O . LEU B 1 246 ? 10.305 6.93 -4.625 1 93.25 246 LEU B O 1
ATOM 4335 N N . PRO B 1 247 ? 12 7.707 -5.902 1 89.5 247 PRO B N 1
ATOM 4336 C CA . PRO B 1 247 ? 11.18 8.766 -6.496 1 89.5 247 PRO B CA 1
ATOM 4337 C C . PRO B 1 247 ? 9.945 8.227 -7.211 1 89.5 247 PRO B C 1
ATOM 4339 O O . PRO B 1 247 ? 8.883 8.859 -7.188 1 89.5 247 PRO B O 1
ATOM 4342 N N . ALA B 1 248 ? 9.984 7.043 -7.746 1 89.69 248 ALA B N 1
ATOM 4343 C CA . ALA B 1 248 ? 8.898 6.441 -8.523 1 89.69 248 ALA B CA 1
ATOM 4344 C C . ALA B 1 248 ? 7.672 6.203 -7.648 1 89.69 248 ALA B C 1
ATOM 4346 O O . ALA B 1 248 ? 6.555 6.09 -8.156 1 89.69 248 ALA B O 1
ATOM 4347 N N . TRP B 1 249 ? 7.828 6.145 -6.285 1 88.81 249 TRP B N 1
ATOM 4348 C CA . TRP B 1 249 ? 6.742 5.805 -5.375 1 88.81 249 TRP B CA 1
ATOM 4349 C C . TRP B 1 249 ? 5.797 6.988 -5.191 1 88.81 249 TRP B C 1
ATOM 4351 O O . TRP B 1 249 ? 4.621 6.805 -4.867 1 88.81 249 TRP B O 1
ATOM 4361 N N . GLU B 1 250 ? 6.312 8.211 -5.305 1 79.38 250 GLU B N 1
ATOM 4362 C CA . GLU B 1 250 ? 5.578 9.43 -5 1 79.38 250 GLU B CA 1
ATOM 4363 C C . GLU B 1 250 ? 4.281 9.516 -5.801 1 79.38 250 GLU B C 1
ATOM 4365 O O . GLU B 1 250 ? 3.254 9.953 -5.285 1 79.38 250 GLU B O 1
ATOM 4370 N N . LYS B 1 251 ? 4.297 8.961 -7.012 1 77.69 251 LYS B N 1
ATOM 4371 C CA . LYS B 1 251 ? 3.117 9.07 -7.863 1 77.69 251 LYS B CA 1
ATOM 4372 C C . LYS B 1 251 ? 2.316 7.773 -7.871 1 77.69 251 LYS B C 1
ATOM 4374 O O . LYS B 1 251 ? 1.284 7.68 -8.539 1 77.69 251 LYS B O 1
ATOM 4379 N N . LYS B 1 252 ? 2.729 6.863 -7.027 1 85.19 252 LYS B N 1
ATOM 4380 C CA . LYS B 1 252 ? 2.107 5.551 -7.184 1 85.19 252 LYS B CA 1
ATOM 4381 C C . LYS B 1 252 ? 1.519 5.059 -5.863 1 85.19 252 LYS B C 1
ATOM 4383 O O . LYS B 1 252 ? 0.704 4.133 -5.848 1 85.19 252 LYS B O 1
ATOM 4388 N N . ILE B 1 253 ? 1.911 5.734 -4.75 1 85.94 253 ILE B N 1
ATOM 4389 C CA . ILE B 1 253 ? 1.441 5.309 -3.438 1 85.94 253 ILE B CA 1
ATOM 4390 C C . ILE B 1 253 ? 0.681 6.449 -2.766 1 85.94 253 ILE B C 1
ATOM 4392 O O . ILE B 1 253 ? 1.215 7.547 -2.602 1 85.94 253 ILE B O 1
ATOM 4396 N N . PRO B 1 254 ? -0.517 6.156 -2.367 1 81.56 254 PRO B N 1
ATOM 4397 C CA . PRO B 1 254 ? -1.165 7.168 -1.53 1 81.56 254 PRO B CA 1
ATOM 4398 C C . PRO B 1 254 ? -0.369 7.484 -0.266 1 81.56 254 PRO B C 1
ATOM 4400 O O . PRO B 1 254 ? 0.193 6.582 0.358 1 81.56 254 PRO B O 1
ATOM 4403 N N . SER B 1 255 ? -0.336 8.727 0.05 1 78.19 255 SER B N 1
ATOM 4404 C CA . SER B 1 255 ? 0.494 9.195 1.152 1 78.19 255 SER B CA 1
ATOM 4405 C C . SER B 1 255 ? 0.164 8.469 2.447 1 78.19 255 SER B C 1
ATOM 4407 O O . SER B 1 255 ? 1.061 8.141 3.229 1 78.19 255 SER B O 1
ATOM 4409 N N . ALA B 1 256 ? -1.065 8.148 2.604 1 76.88 256 ALA B N 1
ATOM 4410 C CA . ALA B 1 256 ? -1.526 7.508 3.834 1 76.88 256 ALA B CA 1
ATOM 4411 C C . ALA B 1 256 ? -0.919 6.117 3.99 1 76.88 256 ALA B C 1
ATOM 4413 O O . ALA B 1 256 ? -0.852 5.586 5.102 1 76.88 256 ALA B O 1
ATOM 4414 N N . TYR B 1 257 ? -0.396 5.621 2.932 1 83.62 257 TYR B N 1
ATOM 4415 C CA . TYR B 1 257 ? 0.058 4.238 2.986 1 83.62 257 TYR B CA 1
ATOM 4416 C C . TYR B 1 257 ? 1.552 4.141 2.703 1 83.62 257 TYR B C 1
ATOM 4418 O O . TYR B 1 257 ? 2.098 3.043 2.574 1 83.62 257 TYR B O 1
ATOM 4426 N N . ARG B 1 258 ? 2.205 5.211 2.615 1 83.94 258 ARG B N 1
ATOM 4427 C CA . ARG B 1 258 ? 3.619 5.242 2.254 1 83.94 258 ARG B CA 1
ATOM 4428 C C . ARG B 1 258 ? 4.457 4.465 3.264 1 83.94 258 ARG B C 1
ATOM 4430 O O . ARG B 1 258 ? 5.324 3.678 2.881 1 83.94 258 ARG B O 1
ATOM 4437 N N . ARG B 1 259 ? 4.164 4.637 4.477 1 83.38 259 ARG B N 1
ATOM 4438 C CA . ARG B 1 259 ? 4.969 3.998 5.512 1 83.38 259 ARG B CA 1
ATOM 4439 C C . ARG B 1 259 ? 4.84 2.48 5.453 1 83.38 259 ARG B C 1
ATOM 4441 O O . ARG B 1 259 ? 5.836 1.762 5.559 1 83.38 259 ARG B O 1
ATOM 4448 N N . THR B 1 260 ? 3.641 2.066 5.312 1 84.44 260 THR B N 1
ATOM 4449 C CA . THR B 1 260 ? 3.418 0.625 5.305 1 84.44 260 THR B CA 1
ATOM 4450 C C . THR B 1 260 ? 4.066 -0.017 4.082 1 84.44 260 THR B C 1
ATOM 4452 O O . THR B 1 260 ? 4.645 -1.103 4.18 1 84.44 260 THR B O 1
ATOM 4455 N N . VAL B 1 261 ? 3.996 0.616 2.969 1 87.12 261 VAL B N 1
ATOM 4456 C CA . VAL B 1 261 ? 4.629 0.115 1.754 1 87.12 261 VAL B CA 1
ATOM 4457 C C . VAL B 1 261 ? 6.148 0.104 1.931 1 87.12 261 VAL B C 1
ATOM 4459 O O . VAL B 1 261 ? 6.809 -0.882 1.6 1 87.12 261 VAL B O 1
ATOM 4462 N N . MET B 1 262 ? 6.652 1.165 2.52 1 88.75 262 MET B N 1
ATOM 4463 C CA . MET B 1 262 ? 8.086 1.25 2.766 1 88.75 262 MET B CA 1
ATOM 4464 C C . MET B 1 262 ? 8.555 0.11 3.664 1 88.75 262 MET B C 1
ATOM 4466 O O . MET B 1 262 ? 9.617 -0.47 3.436 1 88.75 262 MET B O 1
ATOM 4470 N N . ARG B 1 263 ? 7.824 -0.189 4.637 1 87.44 263 ARG B N 1
ATOM 4471 C CA . ARG B 1 263 ? 8.18 -1.268 5.555 1 87.44 263 ARG B CA 1
ATOM 4472 C C . ARG B 1 263 ? 8.227 -2.607 4.828 1 87.44 263 ARG B C 1
ATOM 4474 O O . ARG B 1 263 ? 9.148 -3.404 5.043 1 87.44 263 ARG B O 1
ATOM 4481 N N . GLN B 1 264 ? 7.262 -2.848 3.986 1 89 264 GLN B N 1
ATOM 4482 C CA . GLN B 1 264 ? 7.258 -4.09 3.223 1 89 264 GLN B CA 1
ATOM 4483 C C . GLN B 1 264 ? 8.492 -4.191 2.328 1 89 264 GLN B C 1
ATOM 4485 O O . GLN B 1 264 ? 9.109 -5.254 2.234 1 89 264 GLN B O 1
ATOM 4490 N N . VAL B 1 265 ? 8.82 -3.105 1.645 1 92.94 265 VAL B N 1
ATOM 4491 C CA . VAL B 1 265 ? 9.977 -3.096 0.759 1 92.94 265 VAL B CA 1
ATOM 4492 C C . VAL B 1 265 ? 11.25 -3.316 1.572 1 92.94 265 VAL B C 1
ATOM 4494 O O . VAL B 1 265 ? 12.148 -4.051 1.148 1 92.94 265 VAL B O 1
ATOM 4497 N N . ALA B 1 266 ? 11.305 -2.711 2.736 1 93 266 ALA B N 1
ATOM 4498 C CA . ALA B 1 266 ? 12.461 -2.855 3.611 1 93 266 ALA B CA 1
ATOM 4499 C C . ALA B 1 266 ? 12.648 -4.309 4.043 1 93 266 ALA B C 1
ATOM 4501 O O . ALA B 1 266 ? 13.766 -4.832 4.016 1 93 266 ALA B O 1
ATOM 4502 N N . LEU B 1 267 ? 11.602 -4.938 4.371 1 89.69 267 LEU B N 1
ATOM 4503 C CA . LEU B 1 267 ? 11.688 -6.316 4.84 1 89.69 267 LEU B CA 1
ATOM 4504 C C . LEU B 1 267 ? 12.062 -7.254 3.697 1 89.69 267 LEU B C 1
ATOM 4506 O O . LEU B 1 267 ? 12.789 -8.234 3.904 1 89.69 267 LEU B O 1
ATOM 4510 N N . SER B 1 268 ? 11.555 -6.957 2.547 1 92 268 SER B N 1
ATOM 4511 C CA . SER B 1 268 ? 12.008 -7.699 1.374 1 92 268 SER B CA 1
ATOM 4512 C C . SER B 1 268 ? 13.492 -7.477 1.118 1 92 268 SER B C 1
ATOM 4514 O O . SER B 1 268 ? 14.211 -8.406 0.762 1 92 268 SER B O 1
ATOM 4516 N N . GLY B 1 269 ? 13.891 -6.215 1.277 1 95.38 269 GLY B N 1
ATOM 4517 C CA . GLY B 1 269 ? 15.305 -5.902 1.152 1 95.38 269 GLY B CA 1
ATOM 4518 C C . GLY B 1 269 ? 16.172 -6.625 2.168 1 95.38 269 GLY B C 1
ATOM 4519 O O . GLY B 1 269 ? 17.297 -7.031 1.857 1 95.38 269 GLY B O 1
ATOM 4520 N N . LYS B 1 270 ? 15.656 -6.758 3.357 1 94.62 270 LYS B N 1
ATOM 4521 C CA . LYS B 1 270 ? 16.359 -7.527 4.379 1 94.62 270 LYS B CA 1
ATOM 4522 C C . LYS B 1 270 ? 16.641 -8.945 3.904 1 94.62 270 LYS B C 1
ATOM 4524 O O . LYS B 1 270 ? 17.75 -9.461 4.07 1 94.62 270 LYS B O 1
ATOM 4529 N N . ARG B 1 271 ? 15.688 -9.523 3.268 1 93.31 271 ARG B N 1
ATOM 4530 C CA . ARG B 1 271 ? 15.852 -10.883 2.76 1 93.31 271 ARG B CA 1
ATOM 4531 C C . ARG B 1 271 ? 16.891 -10.93 1.645 1 93.31 271 ARG B C 1
ATOM 4533 O O . ARG B 1 271 ? 17.656 -11.891 1.547 1 93.31 271 ARG B O 1
ATOM 4540 N N . VAL B 1 272 ? 16.859 -9.914 0.859 1 95.75 272 VAL B N 1
ATOM 4541 C CA . VAL B 1 272 ? 17.859 -9.828 -0.187 1 95.75 272 VAL B CA 1
ATOM 4542 C C . VAL B 1 272 ? 19.25 -9.734 0.442 1 95.75 272 VAL B C 1
ATOM 4544 O O . VAL B 1 272 ? 20.172 -10.469 0.06 1 95.75 272 VAL B O 1
ATOM 4547 N N . ALA B 1 273 ? 19.375 -8.867 1.408 1 96.94 273 ALA B N 1
ATOM 4548 C CA . ALA B 1 273 ? 20.656 -8.633 2.062 1 96.94 273 ALA B CA 1
ATOM 4549 C C . ALA B 1 273 ? 21.156 -9.891 2.77 1 96.94 273 ALA B C 1
ATOM 4551 O O . ALA B 1 273 ? 22.359 -10.094 2.912 1 96.94 273 ALA B O 1
ATOM 4552 N N . GLN B 1 274 ? 20.234 -10.734 3.109 1 94.44 274 GLN B N 1
ATOM 4553 C CA . GLN B 1 274 ? 20.578 -11.953 3.826 1 94.44 274 GLN B CA 1
ATOM 4554 C C . GLN B 1 274 ? 20.766 -13.125 2.865 1 94.44 274 GLN B C 1
ATOM 4556 O O . GLN B 1 274 ? 21.016 -14.258 3.291 1 94.44 274 GLN B O 1
ATOM 4561 N N . GLY B 1 275 ? 20.594 -12.914 1.641 1 94.06 275 GLY B N 1
ATOM 4562 C CA . GLY B 1 275 ? 20.781 -13.953 0.641 1 94.06 275 GLY B CA 1
ATOM 4563 C C . GLY B 1 275 ? 19.641 -14.938 0.572 1 94.06 275 GLY B C 1
ATOM 4564 O O . GLY B 1 275 ? 19.844 -16.109 0.234 1 94.06 275 GLY B O 1
ATOM 4565 N N . LYS B 1 276 ? 18.453 -14.477 0.873 1 92.25 276 LYS B N 1
ATOM 4566 C CA . LYS B 1 276 ? 17.328 -15.398 1.005 1 92.25 276 LYS B CA 1
ATOM 4567 C C . LYS B 1 276 ? 16.375 -15.273 -0.174 1 92.25 276 LYS B C 1
ATOM 4569 O O . LYS B 1 276 ? 15.258 -15.797 -0.137 1 92.25 276 LYS B O 1
ATOM 4574 N N . MET B 1 277 ? 16.797 -14.555 -1.269 1 94.06 277 MET B N 1
ATOM 4575 C CA . MET B 1 277 ? 15.883 -14.32 -2.387 1 94.06 277 MET B CA 1
ATOM 4576 C C . MET B 1 277 ? 16.344 -15.086 -3.627 1 94.06 277 MET B C 1
ATOM 4578 O O . MET B 1 277 ? 15.836 -14.852 -4.727 1 94.06 277 MET B O 1
ATOM 4582 N N . ASP B 1 278 ? 17.312 -15.938 -3.379 1 94.81 278 ASP B N 1
ATOM 4583 C CA . ASP B 1 278 ? 17.719 -16.875 -4.418 1 94.81 278 ASP B CA 1
ATOM 4584 C C . ASP B 1 278 ? 16.844 -18.125 -4.41 1 94.81 278 ASP B C 1
ATOM 4586 O O . ASP B 1 278 ? 16.031 -18.312 -3.5 1 94.81 278 ASP B O 1
ATOM 4590 N N . LEU B 1 279 ? 16.859 -18.859 -5.523 1 95.44 279 LEU B N 1
ATOM 4591 C CA . LEU B 1 279 ? 16.172 -20.141 -5.617 1 95.44 279 LEU B CA 1
ATOM 4592 C C . LEU B 1 279 ? 17.156 -21.266 -5.953 1 95.44 279 LEU B C 1
ATOM 4594 O O . LEU B 1 279 ? 18.156 -21.031 -6.629 1 95.44 279 LEU B O 1
ATOM 4598 N N . PRO B 1 280 ? 16.891 -22.438 -5.508 1 93.75 280 PRO B N 1
ATOM 4599 C CA . PRO B 1 280 ? 17.766 -23.578 -5.82 1 93.75 280 PRO B CA 1
ATOM 4600 C C . PRO B 1 280 ? 17.859 -23.859 -7.32 1 93.75 280 PRO B C 1
ATOM 4602 O O . PRO B 1 280 ? 16.891 -23.641 -8.047 1 93.75 280 PRO B O 1
ATOM 4605 N N . THR B 1 281 ? 19.031 -24.359 -7.648 1 92.5 281 THR B N 1
ATOM 4606 C CA . THR B 1 281 ? 19.219 -24.75 -9.039 1 92.5 281 THR B CA 1
ATOM 4607 C C . THR B 1 281 ? 18.578 -26.109 -9.32 1 92.5 281 THR B C 1
ATOM 4609 O O . THR B 1 281 ? 18.016 -26.312 -10.398 1 92.5 281 THR B O 1
ATOM 4612 N N . GLU B 1 282 ? 18.75 -26.922 -8.328 1 91.06 282 GLU B N 1
ATOM 4613 C CA . GLU B 1 282 ? 18.109 -28.234 -8.469 1 91.06 282 GLU B CA 1
ATOM 4614 C C . GLU B 1 282 ? 16.594 -28.094 -8.453 1 91.06 282 GLU B C 1
ATOM 4616 O O . GLU B 1 282 ? 16.031 -27.406 -7.602 1 91.06 282 GLU B O 1
ATOM 4621 N N . GLY B 1 283 ? 15.953 -28.703 -9.414 1 90 283 GLY B N 1
ATOM 4622 C CA . GLY B 1 283 ? 14.5 -28.656 -9.461 1 90 283 GLY B CA 1
ATOM 4623 C C . GLY B 1 283 ? 13.961 -27.547 -10.336 1 90 283 GLY B C 1
ATOM 4624 O O . GLY B 1 283 ? 12.75 -27.328 -10.406 1 90 283 GLY B O 1
ATOM 4625 N N . ARG B 1 284 ? 14.859 -26.906 -11.07 1 95.12 284 ARG B N 1
ATOM 4626 C CA . ARG B 1 284 ? 14.406 -25.844 -11.961 1 95.12 284 ARG B CA 1
ATOM 4627 C C . ARG B 1 284 ? 13.75 -26.406 -13.211 1 95.12 284 ARG B C 1
ATOM 4629 O O . ARG B 1 284 ? 14.312 -27.297 -13.867 1 95.12 284 ARG B O 1
ATOM 4636 N N . VAL B 1 285 ? 12.664 -25.938 -13.508 1 97 285 VAL B N 1
ATOM 4637 C CA . VAL B 1 285 ? 11.914 -26.406 -14.68 1 97 285 VAL B CA 1
ATOM 4638 C C . VAL B 1 285 ? 12.602 -25.922 -15.953 1 97 285 VAL B C 1
ATOM 4640 O O . VAL B 1 285 ? 12.352 -26.453 -17.031 1 97 285 VAL B O 1
ATOM 4643 N N . ASN B 1 286 ? 13.5 -24.953 -15.844 1 96.44 286 ASN B N 1
ATOM 4644 C CA . ASN B 1 286 ? 14.305 -24.516 -16.969 1 96.44 286 ASN B CA 1
ATOM 4645 C C . ASN B 1 286 ? 14.992 -25.688 -17.672 1 96.44 286 ASN B C 1
ATOM 4647 O O . ASN B 1 286 ? 15.109 -25.703 -18.891 1 96.44 286 ASN B O 1
ATOM 4651 N N . THR B 1 287 ? 15.453 -26.625 -16.875 1 95.25 287 THR B N 1
ATOM 4652 C CA . THR B 1 287 ? 16.219 -27.75 -17.406 1 95.25 287 THR B CA 1
ATOM 4653 C C . THR B 1 287 ? 15.281 -28.797 -18 1 95.25 287 THR B C 1
ATOM 4655 O O . THR B 1 287 ? 15.68 -29.562 -18.875 1 95.25 287 THR B O 1
ATOM 4658 N N . LEU B 1 288 ? 14.062 -28.859 -17.531 1 95.38 288 LEU B N 1
ATOM 4659 C CA . LEU B 1 288 ? 13.078 -29.812 -18.047 1 95.38 288 LEU B CA 1
ATOM 4660 C C . LEU B 1 288 ? 12.594 -29.406 -19.438 1 95.38 288 LEU B C 1
ATOM 4662 O O . LEU B 1 288 ? 12.164 -30.25 -20.219 1 95.38 288 LEU B O 1
ATOM 4666 N N . PHE B 1 289 ? 12.648 -28.078 -19.688 1 96.56 289 PHE B N 1
ATOM 4667 C CA . PHE B 1 289 ? 12.203 -27.547 -20.984 1 96.56 289 PHE B CA 1
ATOM 4668 C C . PHE B 1 289 ? 13.281 -26.672 -21.609 1 96.56 289 PHE B C 1
ATOM 4670 O O . PHE B 1 289 ? 13.07 -25.469 -21.797 1 96.56 289 PHE B O 1
ATOM 4677 N N . PRO B 1 290 ? 14.359 -27.234 -22.062 1 94.56 290 PRO B N 1
ATOM 4678 C CA . PRO B 1 290 ? 15.5 -26.453 -22.531 1 94.56 290 PRO B CA 1
ATOM 4679 C C . PRO B 1 290 ? 15.195 -25.656 -23.797 1 94.56 290 PRO B C 1
ATOM 4681 O O . PRO B 1 290 ? 15.914 -24.703 -24.125 1 94.56 290 PRO B O 1
ATOM 4684 N N . GLU B 1 291 ? 14.188 -26.094 -24.484 1 95.69 291 GLU B N 1
ATOM 4685 C CA . GLU B 1 291 ? 13.812 -25.391 -25.703 1 95.69 291 GLU B CA 1
ATOM 4686 C C . GLU B 1 291 ? 13.086 -24.078 -25.391 1 95.69 291 GLU B C 1
ATOM 4688 O O . GLU B 1 291 ? 12.953 -23.219 -26.25 1 95.69 291 GLU B O 1
ATOM 4693 N N . MET B 1 292 ? 12.562 -23.969 -24.188 1 96.88 292 MET B N 1
ATOM 4694 C CA . MET B 1 292 ? 11.867 -22.75 -23.766 1 96.88 292 MET B CA 1
ATOM 4695 C C . MET B 1 292 ? 12.852 -21.75 -23.188 1 96.88 292 MET B C 1
ATOM 4697 O O . MET B 1 292 ? 13.789 -22.109 -22.469 1 96.88 292 MET B O 1
ATOM 4701 N N . THR B 1 293 ? 12.648 -20.516 -23.562 1 97 293 THR B N 1
ATOM 4702 C CA . THR B 1 293 ? 13.523 -19.453 -23.078 1 97 293 THR B CA 1
ATOM 4703 C C . THR B 1 293 ? 12.75 -18.484 -22.172 1 97 293 THR B C 1
ATOM 4705 O O . THR B 1 293 ? 11.523 -18.406 -22.25 1 97 293 THR B O 1
ATOM 4708 N N . THR B 1 294 ? 13.516 -17.859 -21.281 1 98.25 294 THR B N 1
ATOM 4709 C CA . THR B 1 294 ? 12.93 -16.859 -20.406 1 98.25 294 THR B CA 1
ATOM 4710 C C . THR B 1 294 ? 13.469 -15.461 -20.75 1 98.25 294 THR B C 1
ATOM 4712 O O . THR B 1 294 ? 14.523 -15.336 -21.375 1 98.25 294 THR B O 1
ATOM 4715 N N . LEU B 1 295 ? 12.672 -14.469 -20.469 1 98.12 295 LEU B N 1
ATOM 4716 C CA . LEU B 1 295 ? 13.102 -13.086 -20.594 1 98.12 295 LEU B CA 1
ATOM 4717 C C . LEU B 1 295 ? 14.195 -12.758 -19.578 1 98.12 295 LEU B C 1
ATOM 4719 O O . LEU B 1 295 ? 13.977 -12.883 -18.375 1 98.12 295 LEU B O 1
ATOM 4723 N N . THR B 1 296 ? 15.359 -12.391 -20.062 1 98.25 296 THR B N 1
ATOM 4724 C CA . THR B 1 296 ? 16.438 -11.992 -19.172 1 98.25 296 THR B CA 1
ATOM 4725 C C . THR B 1 296 ? 16.328 -10.508 -18.828 1 98.25 296 THR B C 1
ATOM 4727 O O . THR B 1 296 ? 15.68 -9.742 -19.531 1 98.25 296 THR B O 1
ATOM 4730 N N . VAL B 1 297 ? 17 -10.117 -17.75 1 98.38 297 VAL B N 1
ATOM 4731 C CA . VAL B 1 297 ? 17 -8.719 -17.344 1 98.38 297 VAL B CA 1
ATOM 4732 C C . VAL B 1 297 ? 17.609 -7.859 -18.438 1 98.38 297 VAL B C 1
ATOM 4734 O O . VAL B 1 297 ? 17.094 -6.789 -18.766 1 98.38 297 VAL B O 1
ATOM 4737 N N . ARG B 1 298 ? 18.688 -8.344 -19.031 1 98.19 298 ARG B N 1
ATOM 4738 C CA . ARG B 1 298 ? 19.344 -7.594 -20.109 1 98.19 298 ARG B CA 1
ATOM 4739 C C . ARG B 1 298 ? 18.391 -7.371 -21.281 1 98.19 298 ARG B C 1
ATOM 4741 O O . ARG B 1 298 ? 18.25 -6.25 -21.766 1 98.19 298 ARG B O 1
ATOM 4748 N N . GLU B 1 299 ? 17.781 -8.477 -21.734 1 98 299 GLU B N 1
ATOM 4749 C CA . GLU B 1 299 ? 16.828 -8.359 -22.828 1 98 299 GLU B CA 1
ATOM 4750 C C . GLU B 1 299 ? 15.695 -7.395 -22.469 1 98 299 GLU B C 1
ATOM 4752 O O . GLU B 1 299 ? 15.289 -6.566 -23.281 1 98 299 GLU B O 1
ATOM 4757 N N . ALA B 1 300 ? 15.172 -7.523 -21.266 1 98.06 300 ALA B N 1
ATOM 4758 C CA . ALA B 1 300 ? 14.062 -6.695 -20.812 1 98.06 300 ALA B CA 1
ATOM 4759 C C . ALA B 1 300 ? 14.445 -5.219 -20.797 1 98.06 300 ALA B C 1
ATOM 4761 O O . ALA B 1 300 ? 13.672 -4.363 -21.234 1 98.06 300 ALA B O 1
ATOM 4762 N N . LEU B 1 301 ? 15.633 -4.914 -20.312 1 98.06 301 LEU B N 1
ATOM 4763 C CA . LEU B 1 301 ? 16.062 -3.525 -20.188 1 98.06 301 LEU B CA 1
ATOM 4764 C C . LEU B 1 301 ? 16.359 -2.924 -21.547 1 98.06 301 LEU B C 1
ATOM 4766 O O . LEU B 1 301 ? 16.188 -1.722 -21.766 1 98.06 301 LEU B O 1
ATOM 4770 N N . GLN B 1 302 ? 16.781 -3.756 -22.516 1 97.38 302 GLN B N 1
ATOM 4771 C CA . GLN B 1 302 ? 16.922 -3.297 -23.891 1 97.38 302 GLN B CA 1
ATOM 4772 C C . GLN B 1 302 ? 15.594 -2.852 -24.469 1 97.38 302 GLN B C 1
ATOM 4774 O O . GLN B 1 302 ? 15.508 -1.815 -25.141 1 97.38 302 GLN B O 1
ATOM 4779 N N . ILE B 1 303 ? 14.594 -3.619 -24.188 1 96.5 303 ILE B N 1
ATOM 4780 C CA . ILE B 1 303 ? 13.258 -3.262 -24.641 1 96.5 303 ILE B CA 1
ATOM 4781 C C . ILE B 1 303 ? 12.781 -2.004 -23.906 1 96.5 303 ILE B C 1
ATOM 4783 O O . ILE B 1 303 ? 12.227 -1.095 -24.531 1 96.5 303 ILE B O 1
ATOM 4787 N N . TYR B 1 304 ? 13.062 -1.964 -22.594 1 95.75 304 TYR B N 1
ATOM 4788 C CA . TYR B 1 304 ? 12.609 -0.877 -21.734 1 95.75 304 TYR B CA 1
ATOM 4789 C C . TYR B 1 304 ? 13.164 0.461 -22.203 1 95.75 304 TYR B C 1
ATOM 4791 O O . TYR B 1 304 ? 12.422 1.435 -22.344 1 95.75 304 TYR B O 1
ATOM 4799 N N . TYR B 1 305 ? 14.391 0.566 -22.531 1 95.06 305 TYR B N 1
ATOM 4800 C CA . TYR B 1 305 ? 15.047 1.835 -22.828 1 95.06 305 TYR B CA 1
ATOM 4801 C C . TYR B 1 305 ? 15.008 2.127 -24.328 1 95.06 305 TYR B C 1
ATOM 4803 O O . TYR B 1 305 ? 15.375 3.225 -24.75 1 95.06 305 TYR B O 1
ATOM 4811 N N . ALA B 1 306 ? 14.602 1.098 -25.109 1 91.31 306 ALA B N 1
ATOM 4812 C CA . ALA B 1 306 ? 14.445 1.333 -26.547 1 91.31 306 ALA B CA 1
ATOM 4813 C C . ALA B 1 306 ? 13.25 2.229 -26.828 1 91.31 306 ALA B C 1
ATOM 4815 O O . ALA B 1 306 ? 13.148 2.826 -27.891 1 91.31 306 ALA B O 1
ATOM 4816 N N . GLN B 1 307 ? 12.297 2.297 -25.984 1 79.62 307 GLN B N 1
ATOM 4817 C CA . GLN B 1 307 ? 11.078 3.076 -26.156 1 79.62 307 GLN B CA 1
ATOM 4818 C C . GLN B 1 307 ? 11.289 4.531 -25.75 1 79.62 307 GLN B C 1
ATOM 4820 O O . GLN B 1 307 ? 10.391 5.359 -25.891 1 79.62 307 GLN B O 1
ATOM 4825 N N . ASP B 1 308 ? 12.359 4.891 -25.109 1 68.94 308 ASP B N 1
ATOM 4826 C CA . ASP B 1 308 ? 12.688 6.27 -24.75 1 68.94 308 ASP B CA 1
ATOM 4827 C C . ASP B 1 308 ? 13.219 7.035 -25.969 1 68.94 308 ASP B C 1
ATOM 4829 O O . ASP B 1 308 ? 13.898 6.461 -26.812 1 68.94 308 ASP B O 1
#

Radius of gyration: 26.49 Å; Cα contacts (8 Å, |Δi|>4): 1289; chains: 2; bounding box: 56×79×54 Å

Solvent-accessible surface area (backbone atoms only — not comparable to full-atom values): 32008 Å² total; per-residue (Å²): 117,52,29,33,35,25,33,36,21,85,44,32,67,19,26,31,30,50,53,30,28,58,68,69,58,62,42,46,71,38,24,40,32,81,61,85,80,82,51,86,50,53,42,69,52,52,58,86,34,42,66,60,41,19,50,54,39,45,75,63,47,24,29,33,38,38,36,42,52,69,59,54,39,68,70,44,32,47,28,53,48,29,48,51,53,12,40,69,68,20,88,50,35,44,33,40,29,57,53,40,76,22,56,82,79,50,73,70,49,28,74,78,36,60,51,50,48,40,52,53,51,46,53,56,52,48,71,74,45,89,49,48,43,32,38,43,24,30,28,42,60,45,40,32,68,42,51,79,76,43,88,51,46,52,92,47,67,67,55,70,52,49,34,78,92,74,38,36,31,36,32,33,30,86,20,74,39,45,33,21,30,18,36,48,70,45,51,9,45,51,52,41,54,56,68,71,46,92,72,74,56,66,53,38,28,40,67,28,29,75,44,21,60,49,51,51,48,49,47,48,26,67,66,64,71,48,81,58,50,76,44,67,35,46,56,69,47,12,71,72,32,36,62,71,82,59,79,74,45,73,83,63,44,34,71,92,45,42,38,62,53,40,25,54,53,10,45,53,29,34,34,34,50,68,49,64,36,49,71,66,73,77,53,30,50,56,72,78,39,68,89,60,79,54,69,34,67,64,62,50,44,48,57,52,52,63,74,105,116,49,30,33,36,25,32,37,23,86,45,31,67,19,26,31,30,50,53,31,29,58,69,68,57,62,41,46,70,37,24,41,33,80,61,85,79,82,52,86,50,53,42,67,53,55,58,86,35,41,66,60,43,19,50,54,39,45,75,62,47,24,28,33,38,37,36,42,55,69,58,55,39,67,68,45,31,47,26,53,48,30,49,50,52,12,40,68,69,18,89,50,34,46,33,40,28,58,54,42,77,22,56,81,80,49,73,70,48,28,73,78,37,60,50,49,47,41,53,52,50,47,54,56,53,46,70,74,47,88,50,49,45,33,40,43,26,30,27,44,61,43,39,31,69,42,53,79,75,43,88,51,46,50,93,46,70,66,56,70,50,50,35,80,91,75,38,38,32,37,30,33,31,88,20,73,40,46,33,21,30,19,37,45,69,46,50,8,46,50,52,41,54,56,68,70,46,92,70,74,56,66,52,38,28,42,66,28,30,76,44,21,60,50,51,52,50,49,49,48,25,68,64,65,72,48,80,58,50,78,44,67,35,46,56,69,46,11,70,72,33,36,63,69,83,58,80,73,45,73,84,63,44,34,72,93,45,43,38,62,53,39,24,54,54,10,45,52,29,34,35,35,48,68,49,66,36,48,71,67,72,77,54,29,49,56,73,79,40,69,88,61,80,54,69,33,67,63,61,49,45,48,58,52,53,63,76,105

InterPro domains:
  IPR036291 NAD(P)-binding domain superfamily [SSF51735] (1-240)
  IPR051609 NmrA-type/Isoflavone reductase-like domain-containing protein [PTHR47706] (1-241)

Secondary structure (DSSP, 8-state):
--EEEEETTTSHHHHHHHHHHHHH-SSEEEEEESS--S-TTEEE--TT-HHHHHHHHHHTT--EEEE-----SHHHHHHHHHHHHHHHH-SS--EEE-S--SS---HHHHHH-GGGHHHHHHHHHHHTSS-EE-EEE--EETHHHHTTTS--S-SS----SEETTTTEEEEETTS-SEEEEE-HHHHHHHHHHHHTSSS--SEEE--SEEEEHHHHHHHHHHHH--PPEEEEE-HHHHHTT--PPPGGGTTTS-GGGHHHHHHHHHHHHHHHHTT-S---STTBHHHH-TT-----HHHHHHHHHHT-/--EEEEETTTSHHHHHHHHHHHHH-SSEEEEEESS--S-TTEEE--TT-HHHHHHHHHHTT--EEEE-----SHHHHHHHHHHHHHHHH-SS--EEE-S--SS---HHHHHH-GGGHHHHHHHHHHHTSS-EE-EEE--EETHHHHTTTS--S-SS----SEETTTTEEEEETTS-SEEEEE-HHHHHHHHHHHHTSSS--SEEE--SEEEEHHHHHHHHHHHH--PPEEEEE-HHHHHTT--PPPGGGTTTS-GGGHHHHHHHHHHHHHHHHTT-S---STTBHHHH-TT-----HHHHHHHHHHT-

pLDDT: mean 93.48, std 6.25, range [68.94, 98.81]

Foldseek 3Di:
DFEEEEEVLPFALNVLLQVLLVVVVPYHYAYEDCDDPVDPSYDHFDLVDLVRLLVVCQVRLHAEYEYQQDLQDVVSLSSLVSNLSSLLVHPRYAAYEYNQEAAPDDPVNCVVPVSCVSVVVNLVVVVVGRHAYAYEYEFAEPCQAQPPLPPARHPDHHDAQAHLVQQAGFAQAPQFFKAFYAHSNLSSNLVSVQVPDPHDDHYAYAGLEMGTSVRLSVLSCVLQVDHHHYDYDYLVCLVVQATDDDPRVVVRDDPVCVSVVSSVSSVVSNCRNVNRRDDDPPRYSCVVCVVDHHDYSNNSSNSRNVVD/DFEEEEEVLPFALNVLLQVLLVVVVPYHYAYEDCDDPPDPSYDHFDLVDLVRLLVVCQVRLHAEYEYQQDLQDVVSLSSLVSNLSSLLVHPRYAEYEYNQEAADDDPVNCVVPVSCVSVVVNLVVVVVGRHAYAYEYEFAEPCQAQPPLPPARHPDHHDAQAHLVQQAGFAQAPQFFKAFYAHSNQSSNLVSVQVPDPHDDRYAYAGLEMGTSVRLSVLSCVQQVDHHHYDYDYLVCLVVQATDDDPRVVVRDDPVCVSVVSSVSSVVSNCRNVNRRDDDPPRYSCVVCVVDHHDYSNNSSNSRNVVD